Protein AF-A0A971T1B1-F1 (afdb_monomer)

Radius of gyration: 21.31 Å; Cα contacts (8 Å, |Δi|>4): 1098; chains: 1; bounding box: 59×50×54 Å

Mean predicted aligned error: 6.49 Å

pLDDT: mean 86.8, std 12.63, range [34.5, 98.88]

Solvent-accessible surface area (backbone atoms only — not comparable to full-atom values): 22650 Å² total; per-residue (Å²): 140,85,73,100,67,88,78,89,78,64,58,69,60,45,48,43,68,59,37,77,86,63,80,89,38,54,60,66,44,68,51,39,64,68,59,78,29,67,37,77,87,39,31,36,37,36,58,41,33,40,48,53,84,95,40,81,87,54,78,34,34,16,31,35,42,34,21,79,60,64,76,68,60,88,70,86,61,63,44,67,39,84,74,43,70,19,38,55,39,67,34,63,68,44,61,31,32,76,30,90,52,59,60,51,30,45,36,33,30,70,56,84,76,77,50,87,71,84,34,23,34,33,29,42,41,38,46,40,77,57,84,96,41,75,45,79,74,44,78,44,82,77,43,70,38,24,29,62,68,73,42,36,8,66,27,25,40,30,44,34,54,82,62,31,38,38,39,45,46,24,37,50,85,86,71,52,79,10,9,44,28,32,28,30,36,36,33,67,86,79,71,44,72,51,76,76,31,82,73,47,60,17,38,40,70,52,89,81,21,47,55,43,57,56,18,38,39,23,36,34,30,28,78,80,35,32,36,40,33,42,43,12,7,30,59,19,51,33,33,35,35,40,32,73,42,54,81,43,55,89,43,62,50,73,81,40,73,46,57,63,79,38,54,83,73,38,44,51,53,18,25,30,31,46,10,45,41,23,39,77,73,44,23,38,39,35,40,30,38,35,41,18,63,89,17,88,54,63,58,39,23,38,28,37,35,35,37,38,27,48,62,99,52,69,79,40,79,72,44,81,75,46,76,62,90,63,56,46,57,48,48,58,28,29,37,64,46,57,51,97,88,44,33,38,34,41,39,33,28,47,26,69,37,40,36,37,69,68,54,49,51,52,48,41,70,77,40,72,88,59,71,64,45,73,39,83,91,46,62,47,74,80,48,91,94,46,53,22,28,38,42,47,67,58,63,65,41,77,78,46,47,35,33,17,83,68,80,65,80,53,77,42,79,65,53,76,64,63,56,54,64,69,76,107

Foldseek 3Di:
DPDPDDDDDDVVVQCCVQPPPQDPDWPCDLQAAVDFAAAPQLKTKDWTFGDDPVCNPDFIWIKMWIFSPNSPDPDDGIHMDTPGTAYKHWFHDFQAQRDNAGTKMKGWGADPPQDVVRAIWIKIFGWHDDDSDIDRPDIGTPDGFFQAGGFLAPAAQWGHDYQKIKGKTWGAPVDDQAIWIWIWMAGNVVRDIDDIDTPDGAAEPDPSRHYDRQQTKHWEAFNQQKIKIWTFYAQAWIWIWIAPDGPDRPGIDDIDTPPPVCVVVFFPRTWTGWAWHQFNQRKIKIKTWHALDPTPPLHQWIFIWIWIDGVPGDIDRQDGDGTDPDGHDKDWSWHWDADPLRKIKIKIFIFDFQDDPVRVVVQCVVPVPFDWDFPPVDWDQPDPVGITTGTPRTDTDDIWMWIDNPNPNDIDTDDPVNVVVRVD

Structure (mmCIF, N/CA/C/O backbone):
data_AF-A0A971T1B1-F1
#
_entry.id   AF-A0A971T1B1-F1
#
loop_
_atom_site.group_PDB
_atom_site.id
_atom_site.type_symbol
_atom_site.label_atom_id
_atom_site.label_alt_id
_atom_site.label_comp_id
_atom_site.label_asym_id
_atom_site.label_entity_id
_atom_site.label_seq_id
_atom_site.pdbx_PDB_ins_code
_atom_site.Cartn_x
_atom_site.Cartn_y
_atom_site.Cartn_z
_atom_site.occupancy
_atom_site.B_iso_or_equiv
_atom_site.auth_seq_id
_atom_site.auth_comp_id
_atom_site.auth_asym_id
_atom_site.auth_atom_id
_atom_site.pdbx_PDB_model_num
ATOM 1 N N . MET A 1 1 ? -29.851 15.697 -3.139 1.00 36.66 1 MET A N 1
ATOM 2 C CA . MET A 1 1 ? -29.240 15.651 -4.481 1.00 36.66 1 MET A CA 1
ATOM 3 C C . MET A 1 1 ? -29.940 16.671 -5.360 1.00 36.66 1 MET A C 1
ATOM 5 O O . MET A 1 1 ? -31.027 16.410 -5.850 1.00 36.66 1 MET A O 1
ATOM 9 N N . THR A 1 2 ? -29.368 17.862 -5.483 1.00 34.50 2 THR A N 1
ATOM 10 C CA . THR A 1 2 ? -29.829 18.906 -6.408 1.00 34.50 2 THR A CA 1
ATOM 11 C C . THR A 1 2 ? -28.610 19.327 -7.218 1.00 34.50 2 THR A C 1
ATOM 13 O O . THR A 1 2 ? -27.754 20.029 -6.693 1.00 34.50 2 THR A O 1
ATOM 16 N N . GLY A 1 3 ? -28.523 18.838 -8.460 1.00 44.41 3 GLY A N 1
ATOM 17 C CA . GLY A 1 3 ? -27.457 19.146 -9.418 1.00 44.41 3 GLY A CA 1
ATOM 18 C C . GLY A 1 3 ? -26.366 18.074 -9.502 1.00 44.41 3 GLY A C 1
ATOM 19 O O . GLY A 1 3 ? -25.642 17.841 -8.541 1.00 44.41 3 GLY A O 1
ATOM 20 N N . ASN A 1 4 ? -26.212 17.461 -10.680 1.00 55.28 4 ASN A N 1
ATOM 21 C CA . ASN A 1 4 ? -25.065 16.623 -11.061 1.00 55.28 4 ASN A CA 1
ATOM 22 C C . ASN A 1 4 ? -23.790 17.476 -11.253 1.00 55.28 4 ASN A C 1
ATOM 24 O O . ASN A 1 4 ? -23.137 17.408 -12.293 1.00 55.28 4 ASN A O 1
ATOM 28 N N . SER A 1 5 ? -23.460 18.345 -10.298 1.00 63.91 5 SER A N 1
ATOM 29 C CA . SER A 1 5 ? -22.257 19.175 -10.350 1.00 63.91 5 SER A CA 1
ATOM 30 C C . SER A 1 5 ? -21.159 18.548 -9.500 1.00 63.91 5 SER A C 1
ATOM 32 O O . SER A 1 5 ? -21.285 18.459 -8.277 1.00 63.91 5 SER A O 1
ATOM 34 N N . TRP A 1 6 ? -20.067 18.140 -10.146 1.00 66.88 6 TRP A N 1
ATOM 35 C CA . TRP A 1 6 ? -18.827 17.790 -9.459 1.00 66.88 6 TRP A CA 1
ATOM 36 C C . TRP A 1 6 ? -18.337 18.985 -8.638 1.00 66.88 6 TRP A C 1
ATOM 38 O O . TRP A 1 6 ? -18.303 20.110 -9.135 1.00 66.88 6 TRP A O 1
ATOM 48 N N . THR A 1 7 ? -17.956 18.741 -7.385 1.00 69.38 7 THR A N 1
ATOM 49 C CA . THR A 1 7 ? -17.341 19.754 -6.520 1.00 69.38 7 THR A CA 1
ATOM 50 C C . THR A 1 7 ? -15.861 19.440 -6.373 1.00 69.38 7 THR A C 1
ATOM 52 O O . THR A 1 7 ? -15.494 18.353 -5.927 1.00 69.38 7 THR A O 1
ATOM 55 N N . GLU A 1 8 ? -15.004 20.389 -6.743 1.00 74.44 8 GLU A N 1
ATOM 56 C CA . GLU A 1 8 ? -13.567 20.278 -6.511 1.00 74.44 8 GLU A CA 1
ATOM 57 C C . GLU A 1 8 ? -13.253 20.582 -5.040 1.00 74.44 8 GLU A C 1
ATOM 59 O O . GLU A 1 8 ? -13.574 21.654 -4.524 1.00 74.44 8 GLU A O 1
ATOM 64 N N . ASN A 1 9 ? -12.586 19.647 -4.364 1.00 72.25 9 ASN A N 1
ATOM 65 C CA . ASN A 1 9 ? -12.076 19.841 -3.012 1.00 72.25 9 ASN A CA 1
ATOM 66 C C . ASN A 1 9 ? -10.563 20.097 -3.052 1.00 72.25 9 ASN A C 1
ATOM 68 O O . ASN A 1 9 ? -9.773 19.190 -3.302 1.00 72.25 9 ASN A O 1
ATOM 72 N N . ASN A 1 10 ? -10.140 21.329 -2.755 1.00 75.44 10 ASN A N 1
ATOM 73 C CA . ASN A 1 10 ? -8.722 21.694 -2.733 1.00 75.44 10 ASN A CA 1
ATOM 74 C C . ASN A 1 10 ? -8.093 21.419 -1.352 1.00 75.44 10 ASN A C 1
ATOM 76 O O . ASN A 1 10 ? -8.105 22.264 -0.449 1.00 75.44 10 ASN A O 1
ATOM 80 N N . TRP A 1 11 ? -7.506 20.232 -1.185 1.00 73.94 11 TRP A N 1
ATOM 81 C CA . TRP A 1 11 ? -6.901 19.814 0.089 1.00 73.94 11 TRP A CA 1
ATOM 82 C C . TRP A 1 11 ? -5.629 20.578 0.442 1.00 73.94 11 TRP A C 1
ATOM 84 O O . TRP A 1 11 ? -5.321 20.746 1.618 1.00 73.94 11 TRP A O 1
ATOM 94 N N . TYR A 1 12 ? -4.925 21.119 -0.555 1.00 75.00 12 TYR A N 1
ATOM 95 C CA . TYR A 1 12 ? -3.787 22.009 -0.330 1.00 75.00 12 TYR A CA 1
ATOM 96 C C . TYR A 1 12 ? -4.217 23.238 0.491 1.00 75.00 12 TYR A C 1
ATOM 98 O O . TYR A 1 12 ? -3.595 23.618 1.485 1.00 75.00 12 TYR A O 1
ATOM 106 N N . THR A 1 13 ? -5.348 23.837 0.126 1.00 76.12 13 THR A N 1
ATOM 107 C CA . THR A 1 13 ? -5.924 24.966 0.859 1.00 76.12 13 THR A CA 1
ATOM 108 C C . THR A 1 13 ? -6.362 24.560 2.264 1.00 76.12 13 THR A C 1
ATOM 110 O O . THR A 1 13 ? -6.093 25.298 3.213 1.00 76.12 13 THR A O 1
ATOM 113 N N . ALA A 1 14 ? -6.983 23.388 2.416 1.00 78.19 14 ALA A N 1
ATOM 114 C CA . ALA A 1 14 ? -7.359 22.855 3.725 1.00 78.19 14 ALA A CA 1
ATOM 115 C C . ALA A 1 14 ? -6.132 22.667 4.636 1.00 78.19 14 ALA A C 1
ATOM 117 O O . ALA A 1 14 ? -6.089 23.219 5.735 1.00 78.19 14 ALA A O 1
ATOM 118 N N . ALA A 1 15 ? -5.089 21.995 4.144 1.00 78.56 15 ALA A N 1
ATOM 119 C CA . ALA A 1 15 ? -3.844 21.767 4.869 1.00 78.56 15 ALA A CA 1
ATOM 120 C C . ALA A 1 15 ? -3.185 23.077 5.328 1.00 78.56 15 ALA A C 1
ATOM 122 O O . ALA A 1 15 ? -2.793 23.187 6.487 1.00 78.56 15 ALA A O 1
ATOM 123 N N . ARG A 1 16 ? -3.113 24.106 4.467 1.00 77.94 16 ARG A N 1
ATOM 124 C CA . ARG A 1 16 ? -2.524 25.415 4.833 1.00 77.94 16 ARG A CA 1
ATOM 125 C C . ARG A 1 16 ? -3.283 26.135 5.935 1.00 77.94 16 ARG A C 1
ATOM 127 O O . ARG A 1 16 ? -2.665 26.864 6.707 1.00 77.94 16 ARG A O 1
ATOM 134 N N . ARG A 1 17 ? -4.608 25.987 5.969 1.00 76.75 17 ARG A N 1
ATOM 135 C CA . ARG A 1 17 ? -5.456 26.612 6.992 1.00 76.75 17 ARG A CA 1
ATOM 136 C C . ARG A 1 17 ? -5.315 25.897 8.327 1.00 76.75 17 ARG A C 1
ATOM 138 O O . ARG A 1 17 ? -5.174 26.550 9.353 1.00 76.75 17 ARG A O 1
ATOM 145 N N . VAL A 1 18 ? -5.333 24.569 8.294 1.00 79.69 18 VAL A N 1
ATOM 146 C CA . VAL A 1 18 ? -5.266 23.724 9.490 1.00 79.69 18 VAL A CA 1
ATOM 147 C C . VAL A 1 18 ? -3.860 23.726 10.100 1.00 79.69 18 VAL A C 1
ATOM 149 O O . VAL A 1 18 ? -3.706 23.723 11.319 1.00 79.69 18 VAL A O 1
ATOM 152 N N . PHE A 1 19 ? -2.819 23.768 9.269 1.00 77.06 19 PHE A N 1
ATOM 153 C CA . PHE A 1 19 ? -1.426 23.693 9.693 1.00 77.06 19 PHE A CA 1
ATOM 154 C C . PHE A 1 19 ? -0.684 24.992 9.352 1.00 77.06 19 PHE A C 1
ATOM 156 O O . PHE A 1 19 ? -0.038 25.124 8.310 1.00 77.06 19 PHE A O 1
ATOM 163 N N . ALA A 1 20 ? -0.781 25.973 10.256 1.00 68.94 20 ALA A N 1
ATOM 164 C CA . ALA A 1 20 ? -0.112 27.265 10.119 1.00 68.94 20 ALA A CA 1
ATOM 165 C C . ALA A 1 20 ? 1.403 27.094 9.890 1.00 68.94 20 ALA A C 1
ATOM 167 O O . ALA A 1 20 ? 2.082 26.381 10.624 1.00 68.94 20 ALA A O 1
ATOM 168 N N . GLY A 1 21 ? 1.938 27.752 8.857 1.00 60.56 21 GLY A N 1
ATOM 169 C CA . GLY A 1 21 ? 3.356 27.652 8.485 1.00 60.56 21 GLY A CA 1
ATOM 170 C C . GLY A 1 21 ? 3.698 26.515 7.517 1.00 60.56 21 GLY A C 1
ATOM 171 O O . GLY A 1 21 ? 4.857 26.399 7.122 1.00 60.56 21 GLY A O 1
ATOM 172 N N . TRP A 1 22 ? 2.714 25.728 7.075 1.00 65.88 22 TRP A N 1
ATOM 173 C CA . TRP A 1 22 ? 2.903 24.711 6.044 1.00 65.88 22 TRP A CA 1
ATOM 174 C C . TRP A 1 22 ? 3.270 25.338 4.677 1.00 65.88 22 TRP A C 1
ATOM 176 O O . TRP A 1 22 ? 2.597 26.260 4.203 1.00 65.88 22 TRP A O 1
ATOM 186 N N . ARG A 1 23 ? 4.374 24.883 4.054 1.00 58.09 23 ARG A N 1
ATOM 187 C CA . ARG A 1 23 ? 4.959 25.485 2.834 1.00 58.09 23 ARG A CA 1
ATOM 188 C C . ARG A 1 23 ? 5.355 24.460 1.756 1.00 58.09 23 ARG A C 1
ATOM 190 O O . ARG A 1 23 ? 6.517 24.389 1.379 1.00 58.09 23 ARG A O 1
ATOM 197 N N . TYR A 1 24 ? 4.371 23.776 1.171 1.00 53.97 24 TYR A N 1
ATOM 198 C CA . TYR A 1 24 ? 4.487 23.062 -0.121 1.00 53.97 24 TYR A CA 1
ATOM 199 C C . TYR A 1 24 ? 5.209 21.706 -0.145 1.00 53.97 24 TYR A C 1
ATOM 201 O O . TYR A 1 24 ? 5.351 21.134 -1.221 1.00 53.97 24 TYR A O 1
ATOM 209 N N . ALA A 1 25 ? 5.614 21.146 0.992 1.00 51.84 25 ALA A N 1
ATOM 210 C CA . ALA A 1 25 ? 6.315 19.864 1.017 1.00 51.84 25 ALA A CA 1
ATOM 211 C C . ALA A 1 25 ? 5.538 18.811 1.791 1.00 51.84 25 ALA A C 1
ATOM 213 O O . ALA A 1 25 ? 5.986 18.327 2.830 1.00 51.84 25 ALA A O 1
ATOM 214 N N . VAL A 1 26 ? 4.355 18.460 1.280 1.00 50.97 26 VAL A N 1
ATOM 215 C CA . VAL A 1 26 ? 3.919 17.087 1.517 1.00 50.97 26 VAL A CA 1
ATOM 216 C C . VAL A 1 26 ? 4.711 16.225 0.551 1.00 50.97 26 VAL A C 1
ATOM 218 O O . VAL A 1 26 ? 4.788 16.531 -0.639 1.00 50.97 26 VAL A O 1
ATOM 221 N N . GLN A 1 27 ? 5.238 15.108 1.029 1.00 50.97 27 GLN A N 1
ATOM 222 C CA . GLN A 1 27 ? 5.140 13.948 0.163 1.00 50.97 27 GLN A CA 1
ATOM 223 C C . GLN A 1 27 ? 3.677 13.494 0.274 1.00 50.97 27 GLN A C 1
ATOM 225 O O . GLN A 1 27 ? 3.313 12.781 1.196 1.00 50.97 27 GLN A O 1
ATOM 230 N N . THR A 1 28 ? 2.820 14.102 -0.545 1.00 48.44 28 THR A N 1
ATOM 231 C CA . THR A 1 28 ? 1.586 13.513 -1.069 1.00 48.44 28 THR A CA 1
ATOM 232 C C . THR A 1 28 ? 1.925 13.309 -2.522 1.00 48.44 28 THR A C 1
ATOM 234 O O . THR A 1 28 ? 2.282 14.266 -3.216 1.00 48.44 28 THR A O 1
ATOM 237 N N . GLY A 1 29 ? 1.961 12.065 -2.938 1.00 47.78 29 GLY A N 1
ATOM 238 C CA . GLY A 1 29 ? 2.524 11.689 -4.209 1.00 47.78 29 GLY A CA 1
ATOM 239 C C . GLY A 1 29 ? 3.146 10.304 -4.100 1.00 47.78 29 GLY A C 1
ATOM 240 O O . GLY A 1 29 ? 3.103 9.701 -3.027 1.00 47.78 29 GLY A O 1
ATOM 241 N N . PRO A 1 30 ? 3.792 9.846 -5.175 1.00 47.88 30 PRO A N 1
ATOM 242 C CA . PRO A 1 30 ? 4.117 8.449 -5.500 1.00 47.88 30 PRO A CA 1
ATOM 243 C C . PRO A 1 30 ? 4.623 7.557 -4.355 1.00 47.88 30 PRO A C 1
ATOM 245 O O . PRO A 1 30 ? 4.510 6.336 -4.385 1.00 47.88 30 PRO A O 1
ATOM 248 N N . PHE A 1 31 ? 5.285 8.164 -3.377 1.00 55.25 31 PHE A N 1
ATOM 249 C CA . PHE A 1 31 ? 5.932 7.483 -2.272 1.00 55.25 31 PHE A CA 1
ATOM 250 C C . PHE A 1 31 ? 4.991 7.285 -1.071 1.00 55.25 31 PHE A C 1
ATOM 252 O O . PHE A 1 31 ? 5.124 6.308 -0.346 1.00 55.25 31 PHE A O 1
ATOM 259 N N . THR A 1 32 ? 4.021 8.162 -0.845 1.00 59.53 32 THR A N 1
ATOM 260 C CA . THR A 1 32 ? 3.193 8.190 0.373 1.00 59.53 32 THR A CA 1
ATOM 261 C C . THR A 1 32 ? 1.802 7.632 0.144 1.00 59.53 32 THR A C 1
ATOM 263 O O . THR A 1 32 ? 1.334 7.620 -0.984 1.00 59.53 32 THR A O 1
ATOM 266 N N . ASP A 1 33 ? 1.113 7.208 1.204 1.00 68.38 33 ASP A N 1
ATOM 267 C CA . ASP A 1 33 ? -0.293 6.809 1.092 1.00 68.38 33 ASP A CA 1
ATOM 268 C C . ASP A 1 33 ? -1.154 8.047 0.773 1.00 68.38 33 ASP A C 1
ATOM 270 O O . ASP A 1 33 ? -1.397 8.885 1.638 1.00 68.38 33 ASP A O 1
ATOM 274 N N . GLU A 1 34 ? -1.536 8.200 -0.497 1.00 72.56 34 GLU A N 1
ATOM 275 C CA . GLU A 1 34 ? -2.280 9.351 -1.043 1.00 72.56 34 GLU A CA 1
ATOM 276 C C . GLU A 1 34 ? -3.798 9.230 -0.879 1.00 72.56 34 GLU A C 1
ATOM 278 O O . GLU A 1 34 ? -4.556 10.106 -1.302 1.00 72.56 34 GLU A O 1
ATOM 283 N N . ARG A 1 35 ? -4.269 8.115 -0.323 1.00 83.00 35 ARG A N 1
ATOM 284 C CA . ARG A 1 35 ? -5.692 7.802 -0.308 1.00 83.00 35 ARG A CA 1
ATOM 285 C C . ARG A 1 35 ? -6.454 8.756 0.605 1.00 83.00 35 ARG A C 1
ATOM 287 O O . ARG A 1 35 ? -5.981 9.163 1.670 1.00 83.00 35 ARG A O 1
ATOM 294 N N . VAL A 1 36 ? -7.679 9.054 0.1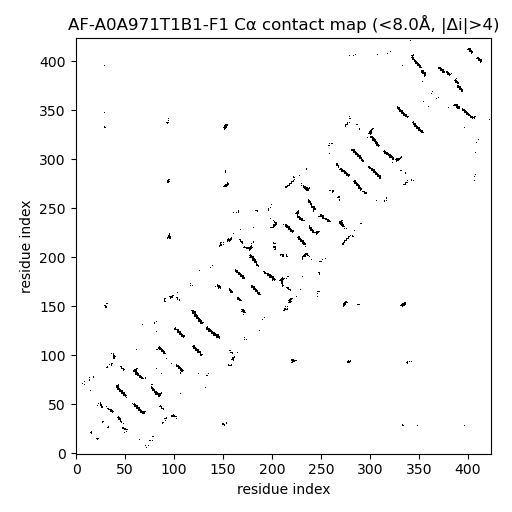84 1.00 87.06 36 VAL A N 1
ATOM 295 C CA . VAL A 1 36 ? -8.730 9.484 1.101 1.00 87.06 36 VAL A CA 1
ATOM 296 C C . VAL A 1 36 ? -9.549 8.267 1.455 1.00 87.06 36 VAL A C 1
ATOM 298 O O . VAL A 1 36 ? -10.087 7.592 0.579 1.00 87.06 36 VAL A O 1
ATOM 301 N N . VAL A 1 37 ? -9.608 7.996 2.747 1.00 90.00 37 VAL A N 1
ATOM 302 C CA . VAL A 1 37 ? -10.295 6.840 3.311 1.00 90.00 37 VAL A CA 1
ATOM 303 C C . VAL A 1 37 ? -11.548 7.329 4.013 1.00 90.00 37 VAL A C 1
ATOM 305 O O . VAL A 1 37 ? -11.542 8.416 4.593 1.00 90.00 37 VAL A O 1
ATOM 308 N N . PHE A 1 38 ? -12.612 6.536 3.944 1.00 88.69 38 PHE A N 1
ATOM 309 C CA . PHE A 1 38 ? -13.885 6.850 4.573 1.00 88.69 38 PHE A CA 1
ATOM 310 C C . PHE A 1 38 ? -14.244 5.776 5.590 1.00 88.69 38 PHE A C 1
ATOM 312 O O . PHE A 1 38 ? -14.063 4.590 5.323 1.00 88.69 38 PHE A O 1
ATOM 319 N N . ASP A 1 39 ? -14.782 6.184 6.733 1.00 90.19 39 ASP A N 1
ATOM 320 C CA . ASP A 1 39 ? -15.417 5.244 7.658 1.00 90.19 39 ASP A CA 1
ATOM 321 C C . ASP A 1 39 ? -16.929 5.116 7.404 1.00 90.19 39 ASP A C 1
ATOM 323 O O . ASP A 1 39 ? -17.481 5.746 6.492 1.00 90.19 39 ASP A O 1
ATOM 327 N N . SER A 1 40 ? -17.604 4.270 8.190 1.00 87.75 40 SER A N 1
ATOM 328 C CA . SER A 1 40 ? -19.037 3.992 8.029 1.00 87.75 40 SER A CA 1
ATOM 329 C C . SER A 1 40 ? -19.947 5.188 8.340 1.00 87.75 40 SER A C 1
ATOM 331 O O . SER A 1 40 ? -21.037 5.271 7.774 1.00 87.75 40 SER A O 1
ATOM 333 N N . ASP A 1 41 ? -19.485 6.167 9.126 1.00 87.94 41 ASP A N 1
ATOM 334 C CA . ASP A 1 41 ? -20.210 7.422 9.379 1.00 87.94 41 ASP A CA 1
ATOM 335 C C . ASP A 1 41 ? -19.975 8.475 8.278 1.00 87.94 41 ASP A C 1
ATOM 337 O O . ASP A 1 41 ? -20.504 9.589 8.350 1.00 87.94 41 ASP A O 1
ATOM 341 N N . GLY A 1 42 ? -19.149 8.159 7.275 1.00 86.38 42 GLY A N 1
ATOM 342 C CA . GLY A 1 42 ? -18.816 9.059 6.175 1.00 86.38 42 GLY A CA 1
ATOM 343 C C . GLY A 1 42 ? -17.784 10.129 6.523 1.00 86.38 42 GLY A C 1
ATOM 344 O O . GLY A 1 42 ? -17.670 11.119 5.793 1.00 86.38 42 GLY A O 1
ATOM 345 N N . TRP A 1 43 ? -17.019 9.954 7.607 1.00 90.31 43 TRP A N 1
ATOM 346 C CA . TRP A 1 43 ? -15.865 10.813 7.861 1.00 90.31 43 TRP A CA 1
ATOM 347 C C . TRP A 1 43 ? -14.764 10.482 6.864 1.00 90.31 43 TRP A C 1
ATOM 349 O O . TRP A 1 43 ? -14.471 9.314 6.624 1.00 90.31 43 TRP A O 1
ATOM 359 N N . ALA A 1 44 ? -14.141 11.512 6.303 1.00 90.62 44 ALA A N 1
ATOM 360 C CA . ALA A 1 44 ? -13.010 11.372 5.399 1.00 90.62 44 ALA A CA 1
ATOM 361 C C . ALA A 1 44 ? -11.692 11.592 6.142 1.00 90.62 44 ALA A C 1
ATOM 363 O O . ALA A 1 44 ? -11.609 12.480 6.992 1.00 90.62 44 ALA A O 1
ATOM 364 N N . TYR A 1 45 ? -10.657 10.841 5.772 1.00 91.38 45 TYR A N 1
ATOM 365 C CA . TYR A 1 45 ? -9.333 10.870 6.392 1.00 91.38 45 TYR A CA 1
ATOM 366 C C . TYR A 1 45 ? -8.229 10.856 5.338 1.00 91.38 45 TYR A C 1
ATOM 368 O O . TYR A 1 45 ? -8.321 10.123 4.356 1.00 91.38 45 TYR A O 1
ATOM 376 N N . THR A 1 46 ? -7.153 11.610 5.561 1.00 89.50 46 THR A N 1
ATOM 377 C CA . THR A 1 46 ? -5.914 11.476 4.783 1.00 89.50 46 THR A CA 1
ATOM 378 C C . THR A 1 46 ? -4.688 11.896 5.592 1.00 89.50 46 THR A C 1
ATOM 380 O O . THR A 1 46 ? -4.785 12.699 6.527 1.00 89.50 46 THR A O 1
ATOM 383 N N . ILE A 1 47 ? -3.526 11.338 5.252 1.00 88.44 47 ILE A N 1
ATOM 384 C CA . ILE A 1 47 ? -2.264 11.589 5.952 1.00 88.44 47 ILE A CA 1
ATOM 385 C C . ILE A 1 47 ? -1.491 12.721 5.283 1.00 88.44 47 ILE A C 1
ATOM 387 O O . ILE A 1 47 ? -1.391 12.818 4.064 1.00 88.44 47 ILE A O 1
ATOM 391 N N . ILE A 1 48 ? -0.876 13.557 6.115 1.00 84.50 48 ILE A N 1
ATOM 392 C CA . ILE A 1 48 ? 0.084 14.574 5.709 1.00 84.50 48 ILE A CA 1
ATOM 393 C C . ILE A 1 48 ? 1.409 14.290 6.406 1.00 84.50 48 ILE A C 1
ATOM 395 O O . ILE A 1 48 ? 1.556 14.501 7.609 1.00 84.50 48 ILE A O 1
ATOM 399 N N . ASN A 1 49 ? 2.391 13.857 5.620 1.00 83.69 49 ASN A N 1
ATOM 400 C CA . ASN A 1 49 ? 3.773 13.708 6.060 1.00 83.69 49 ASN A CA 1
ATOM 401 C C . ASN A 1 49 ? 4.543 14.978 5.710 1.00 83.69 49 ASN A C 1
ATOM 403 O O . ASN A 1 49 ? 4.921 15.193 4.555 1.00 83.69 49 ASN A O 1
ATOM 407 N N . ASN A 1 50 ? 4.714 15.846 6.704 1.00 77.94 50 ASN A N 1
ATOM 408 C CA . ASN A 1 50 ? 5.255 17.181 6.513 1.00 77.94 50 ASN A CA 1
ATOM 409 C C . ASN A 1 50 ? 6.783 17.193 6.638 1.00 77.94 50 ASN A C 1
ATOM 411 O O . ASN A 1 50 ? 7.338 16.704 7.625 1.00 77.94 50 ASN A O 1
ATOM 415 N N . TYR A 1 51 ? 7.443 17.818 5.662 1.00 74.12 51 TYR A N 1
ATOM 416 C CA . TYR A 1 51 ? 8.879 18.074 5.672 1.00 74.12 51 TYR A CA 1
ATOM 417 C C . TYR A 1 51 ? 9.173 19.576 5.591 1.00 74.12 51 TYR A C 1
ATOM 419 O O . TYR A 1 51 ? 8.680 20.282 4.712 1.00 74.12 51 TYR A O 1
ATOM 427 N N . TYR A 1 52 ? 10.027 20.086 6.477 1.00 67.31 52 TYR A N 1
ATOM 428 C CA . TYR A 1 52 ? 10.412 21.496 6.477 1.00 67.31 52 TYR A CA 1
ATOM 429 C C . TYR A 1 52 ? 11.669 21.719 5.621 1.00 67.31 52 TYR A C 1
ATOM 431 O O . TYR A 1 52 ? 12.787 21.657 6.122 1.00 67.31 52 TYR A O 1
ATOM 439 N N . HIS A 1 53 ? 11.511 22.041 4.329 1.00 60.53 53 HIS A N 1
ATOM 440 C CA . HIS A 1 53 ? 12.654 22.285 3.421 1.00 60.53 53 HIS A CA 1
ATOM 441 C C . HIS A 1 53 ? 13.645 23.349 3.914 1.00 60.53 53 HIS A C 1
ATOM 443 O O . HIS A 1 53 ? 14.837 23.258 3.640 1.00 60.53 53 HIS A O 1
ATOM 449 N N . ASN A 1 54 ? 13.165 24.367 4.628 1.00 62.06 54 ASN A N 1
ATOM 450 C CA . ASN A 1 54 ? 13.993 25.436 5.191 1.00 62.06 54 ASN A CA 1
ATOM 451 C C . ASN A 1 54 ? 14.628 25.068 6.543 1.00 62.06 54 ASN A C 1
ATOM 453 O O . ASN A 1 54 ? 15.334 25.889 7.127 1.00 62.06 54 ASN A O 1
ATOM 457 N N . ARG A 1 55 ? 14.361 23.862 7.053 1.00 66.75 55 ARG A N 1
ATOM 458 C CA . ARG A 1 55 ? 14.926 23.309 8.285 1.00 66.75 55 ARG A CA 1
ATOM 459 C C . ARG A 1 55 ? 15.284 21.836 8.054 1.00 66.75 55 ARG A C 1
ATOM 461 O O . ARG A 1 55 ? 14.636 20.952 8.607 1.00 66.75 55 ARG A O 1
ATOM 468 N N . PRO A 1 56 ? 16.320 21.552 7.246 1.00 61.78 56 PRO A N 1
ATOM 469 C CA . PRO A 1 56 ? 16.656 20.186 6.839 1.00 61.78 56 PRO A CA 1
ATOM 470 C C . PRO A 1 56 ? 17.018 19.252 8.007 1.00 61.78 56 PRO A C 1
ATOM 472 O O . PRO A 1 56 ? 16.977 18.040 7.831 1.00 61.78 56 PRO A O 1
ATOM 475 N N . ASN A 1 57 ? 17.321 19.813 9.185 1.00 67.56 57 ASN A N 1
ATOM 476 C CA . ASN A 1 57 ? 17.645 19.084 10.415 1.00 67.56 57 ASN A CA 1
ATOM 477 C C . ASN A 1 57 ? 16.445 18.922 11.370 1.00 67.56 57 ASN A C 1
ATOM 479 O O . ASN A 1 57 ? 16.615 18.419 12.476 1.00 67.56 57 ASN A O 1
ATOM 483 N N . THR A 1 58 ? 15.250 19.393 11.001 1.00 69.12 58 THR A N 1
ATOM 484 C CA . THR A 1 58 ? 14.037 19.168 11.795 1.00 69.12 58 THR A CA 1
ATOM 485 C C . THR A 1 58 ? 13.439 17.808 11.428 1.00 69.12 58 THR A C 1
ATOM 487 O O . THR A 1 58 ? 13.338 17.508 10.233 1.00 69.12 58 THR A O 1
ATOM 490 N N . PRO A 1 59 ? 13.035 16.988 12.419 1.00 73.88 59 PRO A N 1
ATOM 491 C CA . PRO A 1 59 ? 12.316 15.750 12.158 1.00 73.88 59 PRO A CA 1
ATOM 492 C C . PRO A 1 59 ? 11.090 15.978 11.273 1.00 73.88 59 PRO A C 1
ATOM 494 O O . PRO A 1 59 ? 10.490 17.055 11.252 1.00 73.88 59 PRO A O 1
ATOM 497 N N . TRP A 1 60 ? 10.712 14.937 10.538 1.00 81.19 60 TRP A N 1
ATOM 498 C CA . TRP A 1 60 ? 9.422 14.922 9.858 1.00 81.19 60 TRP A CA 1
ATOM 499 C C . TRP A 1 60 ? 8.301 14.992 10.891 1.00 81.19 60 TRP A C 1
ATOM 501 O O . TRP A 1 60 ? 8.478 14.570 12.034 1.00 81.19 60 TRP A O 1
ATOM 511 N N . GLU A 1 61 ? 7.147 15.496 10.480 1.00 85.81 61 GLU A N 1
ATOM 512 C CA . GLU A 1 61 ? 5.953 15.507 11.318 1.00 85.81 61 GLU A CA 1
ATOM 513 C C . GLU A 1 61 ? 4.813 14.782 10.613 1.00 85.81 61 GLU A C 1
ATOM 515 O O . GLU A 1 61 ? 4.394 15.168 9.515 1.00 85.81 61 GLU A O 1
ATOM 520 N N . ALA A 1 62 ? 4.276 13.767 11.284 1.00 88.81 62 ALA A N 1
ATOM 521 C CA . ALA A 1 62 ? 3.091 13.058 10.857 1.00 88.81 62 ALA A CA 1
ATOM 522 C C . ALA A 1 62 ? 1.847 13.813 11.334 1.00 88.81 62 ALA A C 1
ATOM 524 O O . ALA A 1 62 ? 1.687 14.149 12.513 1.00 88.81 62 ALA A O 1
ATOM 525 N N . ARG A 1 63 ? 0.948 14.094 10.397 1.00 89.19 63 ARG A N 1
ATOM 526 C CA . ARG A 1 63 ? -0.317 14.785 10.634 1.00 89.19 63 ARG A CA 1
ATOM 527 C C . ARG A 1 63 ? -1.431 14.068 9.886 1.00 89.19 63 ARG A C 1
ATOM 529 O O . ARG A 1 63 ? -1.186 13.384 8.896 1.00 89.19 63 ARG A O 1
ATOM 536 N N . LEU A 1 64 ? -2.660 14.256 10.338 1.00 91.06 64 LEU A N 1
ATOM 537 C CA . LEU A 1 64 ? -3.855 13.725 9.696 1.00 91.06 64 LEU A CA 1
ATOM 538 C C . LEU A 1 64 ? -4.847 14.862 9.463 1.00 91.06 64 LEU A C 1
ATOM 540 O O . LEU A 1 64 ? -5.096 15.669 10.361 1.00 91.06 64 LEU A O 1
ATOM 544 N N . LEU A 1 65 ? -5.394 14.926 8.252 1.00 89.69 65 LEU A N 1
ATOM 545 C CA . LEU A 1 65 ? -6.557 15.744 7.930 1.00 89.69 65 LEU A CA 1
ATOM 546 C C . LEU A 1 65 ? -7.809 14.880 7.961 1.00 89.69 65 LEU A C 1
ATOM 548 O O . LEU A 1 65 ? -7.795 13.754 7.464 1.00 89.69 65 LEU A O 1
ATOM 552 N N . TYR A 1 66 ? -8.888 15.422 8.516 1.00 91.38 66 TYR A N 1
ATOM 553 C CA . TYR A 1 66 ? -10.184 14.756 8.504 1.00 91.38 66 TYR A CA 1
ATOM 554 C C . TYR A 1 66 ? -11.345 15.722 8.279 1.00 91.38 66 TYR A C 1
ATOM 556 O O . TYR A 1 66 ? -11.272 16.888 8.667 1.00 91.38 66 TYR A O 1
ATOM 564 N N . SER A 1 67 ? -12.420 15.226 7.671 1.00 89.62 67 SER A N 1
ATOM 565 C CA . SER A 1 67 ? -13.685 15.941 7.473 1.00 89.62 67 SER A CA 1
ATOM 566 C C . SER A 1 67 ? -14.821 15.090 8.050 1.00 89.62 67 SER A C 1
ATOM 568 O O . SER A 1 67 ? -14.995 13.952 7.618 1.00 89.62 67 SER A O 1
ATOM 570 N N . PRO A 1 68 ? -15.587 15.602 9.031 1.00 88.56 68 PRO A N 1
ATOM 571 C CA . PRO A 1 68 ? -16.696 14.874 9.650 1.00 88.56 68 PRO A CA 1
ATOM 572 C C . PRO A 1 68 ? -18.027 15.012 8.887 1.00 88.56 68 PRO A C 1
ATOM 574 O O . PRO A 1 68 ? -19.082 14.690 9.424 1.00 88.56 68 PRO A O 1
ATOM 577 N N . ASP A 1 69 ? -17.997 15.573 7.679 1.00 82.62 69 ASP A N 1
ATOM 578 C CA . ASP A 1 69 ? -19.165 16.071 6.953 1.00 82.62 69 ASP A CA 1
ATOM 579 C C . ASP A 1 69 ? -19.098 15.736 5.456 1.00 82.62 69 ASP A C 1
ATOM 581 O O . ASP A 1 69 ? -19.429 16.571 4.622 1.00 82.62 69 ASP A O 1
ATOM 585 N N . TYR A 1 70 ? -18.659 14.527 5.094 1.00 77.00 70 TYR A N 1
ATOM 586 C CA . TYR A 1 70 ? -18.688 14.025 3.711 1.00 77.00 70 TYR A CA 1
ATOM 587 C C . TYR A 1 70 ? -17.967 14.909 2.678 1.00 77.00 70 TYR A C 1
ATOM 589 O O . TYR A 1 70 ? -18.321 14.893 1.498 1.00 77.00 70 TYR A O 1
ATOM 597 N N . CYS A 1 71 ? -16.982 15.711 3.089 1.00 76.50 71 CYS A N 1
ATOM 598 C CA . CYS A 1 71 ? -16.270 16.634 2.201 1.00 76.50 71 CYS A CA 1
ATOM 599 C C . CYS A 1 71 ? -17.187 17.608 1.417 1.00 76.50 71 CYS A C 1
ATOM 601 O O . CYS A 1 71 ? -16.762 18.117 0.377 1.00 76.50 71 CYS A O 1
ATOM 603 N N . VAL A 1 72 ? -18.439 17.846 1.848 1.00 64.94 72 VAL A N 1
ATOM 604 C CA . VAL A 1 72 ? -19.419 18.646 1.075 1.00 64.94 72 VAL A CA 1
ATOM 605 C C . VAL A 1 72 ? -19.363 20.142 1.355 1.00 64.94 72 VAL A C 1
ATOM 607 O O . VAL A 1 72 ? -19.907 20.914 0.566 1.00 64.94 72 VAL A O 1
ATOM 610 N N . SER A 1 73 ? -18.707 20.601 2.423 1.00 54.66 73 SER A N 1
ATOM 611 C CA . SER A 1 73 ? -18.563 22.043 2.607 1.00 54.66 73 SER A CA 1
ATOM 612 C C . SER A 1 73 ? -17.435 22.582 1.725 1.00 54.66 73 SER A C 1
ATOM 614 O O . SER A 1 73 ? -16.280 22.157 1.804 1.00 54.66 73 SER A O 1
ATOM 616 N N . SER A 1 74 ? -17.756 23.574 0.898 1.00 52.88 74 SER A N 1
ATOM 617 C CA . SER A 1 74 ? -16.792 24.429 0.209 1.00 52.88 74 SER A CA 1
ATOM 618 C C . SER A 1 74 ? -16.029 25.283 1.231 1.00 52.88 74 SER A C 1
ATOM 620 O O . SER A 1 74 ? -16.172 26.499 1.255 1.00 52.88 74 SER A O 1
ATOM 622 N N . THR A 1 75 ? -15.224 24.660 2.098 1.00 54.84 75 THR A N 1
ATOM 623 C CA . THR A 1 75 ? -14.605 25.236 3.306 1.00 54.84 75 THR A CA 1
ATOM 624 C C . THR A 1 75 ? -15.604 25.874 4.295 1.00 54.84 75 THR A C 1
ATOM 626 O O . THR A 1 75 ? -16.313 26.804 3.922 1.00 54.84 75 THR A O 1
ATOM 629 N N . PRO A 1 76 ? -15.612 25.480 5.590 1.00 55.34 76 PRO A N 1
ATOM 630 C CA . PRO A 1 76 ? -14.406 25.235 6.388 1.00 55.34 76 PRO A CA 1
ATOM 631 C C . PRO A 1 76 ? -14.498 24.027 7.357 1.00 55.34 76 PRO A C 1
ATOM 633 O O . PRO A 1 76 ? -14.404 24.214 8.568 1.00 55.34 76 PRO A O 1
ATOM 636 N N . THR A 1 77 ? -14.649 22.790 6.875 1.00 72.38 77 THR A N 1
ATOM 637 C CA . THR A 1 77 ? -14.845 21.631 7.783 1.00 72.38 77 THR A CA 1
ATOM 638 C C . THR A 1 77 ? -13.686 20.645 7.902 1.00 72.38 77 THR A C 1
ATOM 640 O O . THR A 1 77 ? -13.707 19.812 8.809 1.00 72.38 77 THR A O 1
ATOM 643 N N . TRP A 1 78 ? -12.635 20.766 7.085 1.00 83.12 78 TRP A N 1
ATOM 644 C CA . TRP A 1 78 ? -11.407 19.995 7.297 1.00 83.12 78 TRP A CA 1
ATOM 645 C C . TRP A 1 78 ? -10.709 20.427 8.589 1.00 83.12 78 TRP A C 1
ATOM 647 O O . TRP A 1 78 ? -10.395 21.602 8.787 1.00 83.12 78 TRP A O 1
ATOM 657 N N . LYS A 1 79 ? -10.447 19.453 9.456 1.00 88.75 79 LYS A N 1
ATOM 658 C CA . LYS A 1 79 ? -9.754 19.589 10.738 1.00 88.75 79 LYS A CA 1
ATOM 659 C C . LYS A 1 79 ? -8.433 18.826 10.693 1.00 88.75 79 LYS A C 1
ATOM 661 O O . LYS A 1 79 ? -8.203 18.012 9.801 1.00 88.75 79 LYS A O 1
ATOM 666 N N . GLY A 1 80 ? -7.559 19.104 11.657 1.00 89.31 80 GLY A N 1
ATOM 667 C CA . GLY A 1 80 ? -6.239 18.485 11.753 1.00 89.31 80 GLY A CA 1
ATOM 668 C C . GLY A 1 80 ? -6.017 17.778 13.072 1.00 89.31 80 GLY A C 1
ATOM 669 O O . GLY A 1 80 ? -6.502 18.223 14.110 1.00 89.31 80 GLY A O 1
ATOM 670 N N . LEU A 1 81 ? -5.230 16.713 13.014 1.00 92.81 81 LEU A N 1
ATOM 671 C CA . LEU A 1 81 ? -4.685 16.011 14.164 1.00 92.81 81 LEU A CA 1
ATOM 672 C C . LEU A 1 81 ? -3.169 15.886 13.984 1.00 92.81 81 LEU A C 1
ATOM 674 O O . LEU A 1 81 ? -2.695 15.440 12.939 1.00 92.81 81 LEU A O 1
ATOM 678 N N . TYR A 1 82 ? -2.402 16.309 14.988 1.00 92.44 82 TYR A N 1
ATOM 679 C CA . TYR A 1 82 ? -0.968 16.037 15.047 1.00 92.44 82 TYR A CA 1
ATOM 680 C C . TYR A 1 82 ? -0.765 14.612 15.560 1.00 92.44 82 TYR A C 1
ATOM 682 O O . TYR A 1 82 ? -1.272 14.282 16.629 1.00 92.44 82 TYR A O 1
ATOM 690 N N . LEU A 1 83 ? -0.063 13.778 14.791 1.00 92.69 83 LEU A N 1
ATOM 691 C CA . LEU A 1 83 ? 0.183 12.378 15.147 1.00 92.69 83 LEU A CA 1
ATOM 692 C C . LEU A 1 83 ? 1.500 12.212 15.910 1.00 92.69 83 LEU A C 1
ATOM 694 O O . LEU A 1 83 ? 1.612 11.337 16.760 1.00 92.69 83 LEU A O 1
ATOM 698 N N . GLY A 1 84 ? 2.489 13.062 15.631 1.00 91.00 84 GLY A N 1
ATOM 699 C CA . GLY A 1 84 ? 3.798 13.017 16.275 1.00 91.00 84 GLY A CA 1
ATOM 700 C C . GLY A 1 84 ? 4.941 13.247 15.295 1.00 91.00 84 GLY A C 1
ATOM 701 O O . GLY A 1 84 ? 4.731 13.507 14.108 1.00 91.00 84 GLY A O 1
ATOM 702 N N . GLU A 1 85 ? 6.164 13.113 15.798 1.00 88.94 85 GLU A N 1
ATOM 703 C CA . GLU A 1 85 ? 7.355 13.092 14.953 1.00 88.94 85 GLU A CA 1
ATOM 704 C C . GLU A 1 85 ? 7.370 11.847 14.059 1.00 88.94 85 GLU A C 1
ATOM 706 O O . GLU A 1 85 ? 6.856 10.780 14.414 1.00 88.94 85 GLU A O 1
ATOM 711 N N . GLY A 1 86 ? 8.005 11.992 12.902 1.00 88.06 86 GLY A N 1
ATOM 712 C CA . GLY A 1 86 ? 8.167 10.952 11.906 1.00 88.06 86 GLY A CA 1
ATOM 713 C C . GLY A 1 86 ? 7.184 11.061 10.746 1.00 88.06 86 GLY A C 1
ATOM 714 O O . GLY A 1 86 ? 6.786 12.143 10.320 1.00 88.06 86 GLY A O 1
ATOM 715 N N . LYS A 1 87 ? 6.860 9.905 10.183 1.00 88.81 87 LYS A N 1
ATOM 716 C CA . LYS A 1 87 ? 5.966 9.722 9.041 1.00 88.81 87 LYS A CA 1
ATOM 717 C C . LYS A 1 87 ? 4.855 8.768 9.449 1.00 88.81 87 LYS A C 1
ATOM 719 O O . LYS A 1 87 ? 5.022 7.991 10.381 1.00 88.81 87 LYS A O 1
ATOM 724 N N . ALA A 1 88 ? 3.732 8.810 8.760 1.00 90.69 88 ALA A N 1
ATOM 725 C CA . ALA A 1 88 ? 2.623 7.912 8.997 1.00 90.69 88 ALA A CA 1
ATOM 726 C C . ALA A 1 88 ? 1.998 7.427 7.696 1.00 90.69 88 ALA A C 1
ATOM 728 O O . ALA A 1 88 ? 2.223 7.967 6.607 1.00 90.69 88 ALA A O 1
ATOM 729 N N . ARG A 1 89 ? 1.185 6.392 7.848 1.00 91.19 89 ARG A N 1
ATOM 730 C CA . ARG A 1 89 ? 0.257 5.901 6.846 1.00 91.19 89 ARG A CA 1
ATOM 731 C C . ARG A 1 89 ? -1.040 5.470 7.516 1.00 91.19 89 ARG A C 1
ATOM 733 O O . ARG A 1 89 ? -1.075 5.268 8.730 1.00 91.19 89 ARG A O 1
ATOM 740 N N . ILE A 1 90 ? -2.076 5.304 6.711 1.00 91.94 90 ILE A N 1
ATOM 741 C CA . ILE A 1 90 ? -3.421 4.987 7.174 1.00 91.94 90 ILE A CA 1
ATOM 742 C C . ILE A 1 90 ? -3.887 3.684 6.538 1.00 91.94 90 ILE A C 1
ATOM 744 O O . ILE A 1 90 ? -3.543 3.382 5.397 1.00 91.94 90 ILE A O 1
ATOM 748 N N . GLU A 1 91 ? -4.631 2.897 7.300 1.00 94.06 91 GLU A N 1
ATOM 749 C CA . GLU A 1 91 ? -5.436 1.809 6.760 1.00 94.06 91 GLU A CA 1
ATOM 750 C C . GLU A 1 91 ? -6.405 2.348 5.698 1.00 94.06 91 GLU A C 1
ATOM 752 O O . GLU A 1 91 ? -7.017 3.395 5.903 1.00 94.06 91 GLU A O 1
ATOM 757 N N . PHE A 1 92 ? -6.581 1.618 4.597 1.00 92.06 92 PHE A N 1
ATOM 758 C CA . PHE A 1 92 ? -7.618 1.887 3.601 1.00 92.06 92 PHE A CA 1
ATOM 759 C C . PHE A 1 92 ? -8.573 0.703 3.448 1.00 92.06 92 PHE A C 1
ATOM 761 O O . PHE A 1 92 ? -8.237 -0.431 3.792 1.00 92.06 92 PHE A O 1
ATOM 768 N N . ASN A 1 93 ? -9.772 0.963 2.927 1.00 89.38 93 ASN A N 1
ATOM 769 C CA . ASN A 1 93 ? -10.797 -0.063 2.789 1.00 89.38 93 ASN A CA 1
ATOM 770 C C . ASN A 1 93 ? -10.510 -1.025 1.625 1.00 89.38 93 ASN A C 1
ATOM 772 O O . ASN A 1 93 ? -10.206 -0.613 0.504 1.00 89.38 93 ASN A O 1
ATOM 776 N N . ASP A 1 94 ? -10.688 -2.304 1.906 1.00 88.44 94 ASP A N 1
ATOM 777 C CA . ASP A 1 94 ? -10.986 -3.389 0.992 1.00 88.44 94 ASP A CA 1
ATOM 778 C C . ASP A 1 94 ? -12.412 -3.908 1.282 1.00 88.44 94 ASP A C 1
ATOM 780 O O . ASP A 1 94 ? -13.191 -3.282 2.008 1.00 88.44 94 ASP A O 1
ATOM 784 N N . SER A 1 95 ? -12.809 -5.021 0.661 1.00 83.31 95 SER A N 1
ATOM 785 C CA . SER A 1 95 ? -14.174 -5.540 0.813 1.00 83.31 95 SER A CA 1
ATOM 786 C C . SER A 1 95 ? -14.472 -6.205 2.165 1.00 83.31 95 SER A C 1
ATOM 788 O O . SER A 1 95 ? -15.652 -6.455 2.440 1.00 83.31 95 SER A O 1
ATOM 790 N N . GLY A 1 96 ? -13.450 -6.511 2.975 1.00 85.94 96 GLY A N 1
ATOM 791 C CA . GLY A 1 96 ? -13.574 -7.259 4.229 1.00 85.94 96 GLY A CA 1
ATOM 792 C C . GLY A 1 96 ? -13.245 -6.455 5.492 1.00 85.94 96 GLY A C 1
ATOM 793 O O . GLY A 1 96 ? -13.685 -6.839 6.573 1.00 85.94 96 GLY A O 1
ATOM 794 N N . ASN A 1 97 ? -12.524 -5.331 5.398 1.00 90.00 97 ASN A N 1
ATOM 795 C CA . ASN A 1 97 ? -12.163 -4.478 6.548 1.00 90.00 97 ASN A CA 1
ATOM 796 C C . ASN A 1 97 ? -13.051 -3.228 6.707 1.00 90.00 97 ASN A C 1
ATOM 798 O O . ASN A 1 97 ? -12.591 -2.156 7.114 1.00 90.00 97 ASN A O 1
ATOM 802 N N . LEU A 1 98 ? -14.339 -3.332 6.381 1.00 80.88 98 LEU A N 1
ATOM 803 C CA . LEU A 1 98 ? -15.285 -2.255 6.669 1.00 80.88 98 LEU A CA 1
ATOM 804 C C . LEU A 1 98 ? -15.435 -2.123 8.194 1.00 80.88 98 LEU A C 1
ATOM 806 O O . LEU A 1 98 ? -15.966 -3.008 8.860 1.00 80.88 98 LEU A O 1
ATOM 810 N N . SER A 1 99 ? -14.910 -1.029 8.742 1.00 79.44 99 SER A N 1
ATOM 811 C CA . SER A 1 99 ? -14.803 -0.783 10.181 1.00 79.44 99 SER A CA 1
ATOM 812 C C . SER A 1 99 ? -15.668 0.406 10.598 1.00 79.44 99 SER A C 1
ATOM 814 O O . SER A 1 99 ? -15.650 1.449 9.947 1.00 79.44 99 SER A O 1
ATOM 816 N N . ASP A 1 100 ? -16.356 0.263 11.735 1.00 85.12 100 ASP A N 1
ATOM 817 C CA . ASP A 1 100 ? -17.087 1.352 12.406 1.00 85.12 100 ASP A CA 1
ATOM 818 C C . ASP A 1 100 ? -16.175 2.298 13.199 1.00 85.12 100 ASP A C 1
ATOM 820 O O . ASP A 1 100 ? -16.599 3.320 13.738 1.00 85.12 100 ASP A O 1
ATOM 824 N N . TYR A 1 101 ? -14.892 1.959 13.289 1.00 91.88 101 TYR A N 1
ATOM 825 C CA . TYR A 1 101 ? -13.876 2.809 13.886 1.00 91.88 101 TYR A CA 1
ATOM 826 C C . TYR A 1 101 ? -13.190 3.659 12.820 1.00 91.88 101 TYR A C 1
ATOM 828 O O . TYR A 1 101 ? -13.011 3.184 11.693 1.00 91.88 101 TYR A O 1
ATOM 836 N N . PRO A 1 102 ? -12.679 4.848 13.199 1.00 94.94 102 PRO A N 1
ATOM 837 C CA . PRO A 1 102 ? -11.697 5.540 12.384 1.00 94.94 102 PRO A CA 1
ATOM 838 C C . PRO A 1 102 ? -10.546 4.593 11.993 1.00 94.94 102 PRO A C 1
ATOM 840 O O . PRO A 1 102 ? -10.158 3.731 12.801 1.00 94.94 102 PRO A O 1
ATOM 843 N N . PRO A 1 103 ? -9.981 4.761 10.787 1.00 94.69 103 PRO A N 1
ATOM 844 C CA . PRO A 1 103 ? -8.953 3.867 10.269 1.00 94.69 103 PRO A CA 1
ATOM 845 C C . PRO A 1 103 ? -7.726 3.826 11.186 1.00 94.69 103 PRO A C 1
ATOM 847 O O . PRO A 1 103 ? -7.354 4.828 11.809 1.00 94.69 103 PRO A O 1
ATOM 850 N N . ALA A 1 104 ? -7.088 2.658 11.272 1.00 94.69 104 ALA A N 1
ATOM 851 C CA . ALA A 1 104 ? -5.836 2.521 12.003 1.00 94.69 104 ALA A CA 1
ATOM 852 C C . ALA A 1 104 ? -4.730 3.376 11.363 1.00 94.69 104 ALA A C 1
ATOM 854 O O . ALA A 1 104 ? -4.626 3.470 10.137 1.00 94.69 104 ALA A O 1
ATOM 855 N N . VAL A 1 105 ? -3.880 3.984 12.196 1.00 96.00 105 VAL A N 1
ATOM 856 C CA . VAL A 1 105 ? -2.724 4.760 11.741 1.00 96.00 105 VAL A CA 1
ATOM 857 C C . VAL A 1 105 ? -1.449 4.088 12.213 1.00 96.00 105 VAL A C 1
ATOM 859 O O . VAL A 1 105 ? -1.269 3.828 13.401 1.00 96.00 105 VAL A O 1
ATOM 862 N N . LEU A 1 106 ? -0.542 3.837 11.274 1.00 95.56 106 LEU A N 1
ATOM 863 C CA . LEU A 1 106 ? 0.805 3.381 11.579 1.00 95.56 106 LEU A CA 1
ATOM 864 C C . LEU A 1 106 ? 1.767 4.546 11.397 1.00 95.56 106 LEU A C 1
ATOM 866 O O . LEU A 1 106 ? 1.900 5.076 10.291 1.00 95.56 106 LEU A O 1
ATOM 870 N N . ARG A 1 107 ? 2.436 4.938 12.478 1.00 94.06 107 ARG A N 1
ATOM 871 C CA . ARG A 1 107 ? 3.405 6.036 12.505 1.00 94.06 107 ARG A CA 1
ATOM 872 C C . ARG A 1 107 ? 4.787 5.493 12.816 1.00 94.06 107 ARG A C 1
ATOM 874 O O . ARG A 1 107 ? 4.933 4.638 13.679 1.00 94.06 107 ARG A O 1
ATOM 881 N N . TRP A 1 108 ? 5.806 6.000 12.141 1.00 93.06 108 TRP A N 1
ATOM 882 C CA . TRP A 1 108 ? 7.182 5.608 12.381 1.00 93.06 108 TRP A CA 1
ATOM 883 C C . TRP A 1 108 ? 8.124 6.800 12.412 1.00 93.06 108 TRP A C 1
ATOM 885 O O . TRP A 1 108 ? 7.989 7.749 11.635 1.00 93.06 108 TRP A O 1
ATOM 895 N N . SER A 1 109 ? 9.106 6.737 13.301 1.00 89.88 109 SER A N 1
ATOM 896 C CA . SER A 1 109 ? 10.126 7.766 13.464 1.00 89.88 109 SER A CA 1
ATOM 897 C C . SER A 1 109 ? 11.500 7.141 13.643 1.00 89.88 109 SER A C 1
ATOM 899 O O . SER A 1 109 ? 11.659 6.067 14.224 1.00 89.88 109 SER A O 1
ATOM 901 N N . ARG A 1 110 ? 12.506 7.833 13.115 1.00 85.06 110 ARG A N 1
ATOM 902 C CA . ARG A 1 110 ? 13.896 7.418 13.234 1.00 85.06 110 ARG A CA 1
ATOM 903 C C . ARG A 1 110 ? 14.438 7.874 14.589 1.00 85.06 110 ARG A C 1
ATOM 905 O O . ARG A 1 110 ? 14.357 9.075 14.862 1.00 85.06 110 ARG A O 1
ATOM 912 N N . PRO A 1 111 ? 14.957 6.974 15.441 1.00 77.12 111 PRO A N 1
ATOM 913 C CA . PRO A 1 111 ? 15.542 7.387 16.708 1.00 77.12 111 PRO A CA 1
ATOM 914 C C . PRO A 1 111 ? 16.830 8.187 16.472 1.00 77.12 111 PRO A C 1
ATOM 916 O O . PRO A 1 111 ? 17.547 7.949 15.500 1.00 77.12 111 PRO A O 1
ATOM 919 N N . TYR A 1 112 ? 17.113 9.136 17.370 1.00 71.56 112 TYR A N 1
ATOM 920 C CA . TYR A 1 112 ? 18.353 9.914 17.388 1.00 71.56 112 TYR A CA 1
ATOM 921 C C . TYR A 1 112 ? 19.203 9.535 18.616 1.00 71.56 112 TYR A C 1
ATOM 923 O O . TYR A 1 112 ? 18.661 9.509 19.725 1.00 71.56 112 TYR A O 1
ATOM 931 N N . PRO A 1 113 ? 20.523 9.306 18.471 1.00 76.81 113 PRO A N 1
ATOM 932 C CA . PRO A 1 113 ? 21.279 9.275 17.216 1.00 76.81 113 PRO A CA 1
ATOM 933 C C . PRO A 1 113 ? 20.878 8.093 16.320 1.00 76.81 113 PRO A C 1
ATOM 935 O O . PRO A 1 113 ? 20.348 7.093 16.797 1.00 76.81 113 PRO A O 1
ATOM 938 N N . ASP A 1 114 ? 21.150 8.228 15.021 1.00 75.62 114 ASP A N 1
ATOM 939 C CA . ASP A 1 114 ? 20.813 7.231 14.005 1.00 75.62 114 ASP A CA 1
ATOM 940 C C . ASP A 1 114 ? 21.387 5.841 14.351 1.00 75.62 114 ASP A C 1
ATOM 942 O O . ASP A 1 114 ? 22.609 5.695 14.468 1.00 75.62 114 ASP A O 1
ATOM 946 N N . PRO A 1 115 ? 20.547 4.797 14.467 1.00 76.06 115 PRO A N 1
ATOM 947 C CA . PRO A 1 115 ? 21.029 3.454 14.744 1.00 76.06 115 PRO A CA 1
ATOM 948 C C . PRO A 1 115 ? 21.749 2.874 13.523 1.00 76.06 115 PRO A C 1
ATOM 950 O O . PRO A 1 115 ? 21.477 3.247 12.373 1.00 76.06 115 PRO A O 1
ATOM 953 N N . THR A 1 116 ? 22.650 1.926 13.792 1.00 76.81 116 THR A N 1
ATOM 954 C CA . THR A 1 116 ? 23.277 1.054 12.791 1.00 76.81 116 THR A CA 1
ATOM 955 C C . THR A 1 116 ? 22.846 -0.391 13.080 1.00 76.81 116 THR A C 1
ATOM 957 O O . THR A 1 116 ? 23.221 -0.902 14.134 1.00 76.81 116 THR A O 1
ATOM 960 N N . PRO A 1 117 ? 22.081 -1.061 12.197 1.00 80.50 117 PRO A N 1
ATOM 961 C CA . PRO A 1 117 ? 21.583 -0.582 10.908 1.00 80.50 117 PRO A CA 1
ATOM 962 C C . PRO A 1 117 ? 20.512 0.507 11.041 1.00 80.50 117 PRO A C 1
ATOM 964 O O . PRO A 1 117 ? 19.929 0.725 12.101 1.00 80.50 117 PRO A O 1
ATOM 967 N N . ALA A 1 118 ? 20.252 1.197 9.931 1.00 80.81 118 ALA A N 1
ATOM 968 C CA . ALA A 1 118 ? 19.263 2.257 9.873 1.00 80.81 118 ALA A CA 1
ATOM 969 C C . ALA A 1 118 ? 17.827 1.714 9.983 1.00 80.81 118 ALA A C 1
ATOM 971 O O . ALA A 1 118 ? 17.203 1.393 8.975 1.00 80.81 118 ALA A O 1
ATOM 972 N N . VAL A 1 119 ? 17.321 1.655 11.216 1.00 88.94 119 VAL A N 1
ATOM 973 C CA . VAL A 1 119 ? 15.948 1.249 11.562 1.00 88.94 119 VAL A CA 1
ATOM 974 C C . VAL A 1 119 ? 15.139 2.378 12.194 1.00 88.94 119 VAL A C 1
ATOM 976 O O . VAL A 1 119 ? 15.722 3.307 12.758 1.00 88.94 119 VAL A O 1
ATOM 979 N N . ASP A 1 120 ? 13.813 2.285 12.102 1.00 92.06 120 ASP A N 1
ATOM 980 C CA . ASP A 1 120 ? 12.871 3.208 12.739 1.00 92.06 120 ASP A CA 1
ATOM 981 C C . ASP A 1 120 ? 12.033 2.470 13.808 1.00 92.06 120 ASP A C 1
ATOM 983 O O . ASP A 1 120 ? 11.953 1.239 13.827 1.00 92.06 120 ASP A O 1
ATOM 987 N N . THR A 1 121 ? 11.375 3.218 14.692 1.00 94.38 121 THR A N 1
ATOM 988 C CA . THR A 1 121 ? 10.367 2.671 15.613 1.00 94.38 121 THR A CA 1
ATOM 989 C C . THR A 1 121 ? 8.994 2.766 14.966 1.00 94.38 121 THR A C 1
ATOM 991 O O . THR A 1 121 ? 8.587 3.858 14.574 1.00 94.38 121 THR A O 1
ATOM 994 N N . LEU A 1 122 ? 8.267 1.651 14.872 1.00 96.50 122 LEU A N 1
ATOM 995 C CA . LEU A 1 122 ? 6.893 1.598 14.369 1.00 96.50 122 LEU A CA 1
ATOM 996 C C . LEU A 1 122 ? 5.897 1.637 15.532 1.00 96.50 122 LEU A C 1
ATOM 998 O O . LEU A 1 122 ? 5.977 0.831 16.458 1.00 96.50 122 LEU A O 1
ATOM 1002 N N . HIS A 1 123 ? 4.919 2.529 15.436 1.00 97.06 123 HIS A N 1
ATOM 1003 C CA . HIS A 1 123 ? 3.806 2.688 16.360 1.00 97.06 123 HIS A CA 1
ATOM 1004 C C . HIS A 1 123 ? 2.475 2.426 15.657 1.00 97.06 123 HIS A C 1
ATOM 1006 O O . HIS A 1 123 ? 2.296 2.780 14.490 1.00 97.06 123 HIS A O 1
ATOM 1012 N N . LEU A 1 124 ? 1.524 1.881 16.407 1.00 98.19 124 LEU A N 1
ATOM 1013 C CA . LEU A 1 124 ? 0.102 1.936 16.106 1.00 98.19 124 LEU A CA 1
ATOM 1014 C C . LEU A 1 124 ? -0.524 3.074 16.911 1.00 98.19 124 LEU A C 1
ATOM 1016 O O . LEU A 1 124 ? -0.545 3.009 18.139 1.00 98.19 124 LEU A O 1
ATOM 1020 N N . ASP A 1 125 ? -1.077 4.066 16.220 1.00 97.81 125 ASP A N 1
ATOM 1021 C CA . ASP A 1 125 ? -1.898 5.118 16.812 1.00 97.81 125 ASP A CA 1
ATOM 1022 C C . ASP A 1 125 ? -3.383 4.777 16.587 1.00 97.81 125 ASP A C 1
ATOM 1024 O O . ASP A 1 125 ? -3.881 4.713 15.458 1.00 97.81 125 ASP A O 1
ATOM 1028 N N . VAL A 1 126 ? -4.105 4.536 17.682 1.00 97.31 126 VAL A N 1
ATOM 1029 C CA . VAL A 1 126 ? -5.522 4.156 17.678 1.00 97.31 126 VAL A CA 1
ATOM 1030 C C . VAL A 1 126 ? -6.368 5.409 17.829 1.00 97.31 126 VAL A C 1
ATOM 1032 O O . VAL A 1 126 ? -6.374 6.057 18.880 1.00 97.31 126 VAL A O 1
ATOM 1035 N N . LEU A 1 127 ? -7.126 5.731 16.787 1.00 96.69 127 LEU A N 1
ATOM 1036 C CA . LEU A 1 127 ? -7.964 6.921 16.744 1.00 96.69 127 LEU A CA 1
ATOM 1037 C C . LEU A 1 127 ? -9.373 6.657 17.289 1.00 96.69 127 LEU A C 1
ATOM 1039 O O . LEU A 1 127 ? -9.933 5.578 17.093 1.00 96.69 127 LEU A O 1
ATOM 1043 N N . SER A 1 128 ? -9.949 7.668 17.941 1.00 95.31 128 SER A N 1
ATOM 1044 C CA . SER A 1 128 ? -11.335 7.668 18.423 1.00 95.31 128 SER A CA 1
ATOM 1045 C C . SER A 1 128 ? -12.020 9.000 18.136 1.00 95.31 128 SER A C 1
ATOM 1047 O O . SER A 1 128 ? -11.388 10.061 18.173 1.00 95.31 128 SER A O 1
ATOM 1049 N N . LYS A 1 129 ? -13.332 8.950 17.882 1.00 94.56 129 LYS A N 1
ATOM 1050 C CA . LYS A 1 129 ? -14.176 10.144 17.755 1.00 94.56 129 LYS A CA 1
ATOM 1051 C C . LYS A 1 129 ? -14.572 10.654 19.139 1.00 94.56 129 LYS A C 1
ATOM 1053 O O . LYS A 1 129 ? -14.972 9.880 20.004 1.00 94.56 129 LYS A O 1
ATOM 1058 N N . ASN A 1 130 ? -14.489 11.965 19.330 1.00 93.44 130 ASN A N 1
ATOM 1059 C CA . ASN A 1 130 ? -15.011 12.688 20.484 1.00 93.44 130 ASN A CA 1
ATOM 1060 C C . ASN A 1 130 ? -15.906 13.831 19.976 1.00 93.44 130 ASN A C 1
ATOM 1062 O O . ASN A 1 130 ? -15.431 14.919 19.624 1.00 93.44 130 ASN A O 1
ATOM 1066 N N . GLY A 1 131 ? -17.202 13.547 19.830 1.00 89.81 131 GLY A N 1
ATOM 1067 C CA . GLY A 1 131 ? -18.122 14.405 19.082 1.00 89.81 131 GLY A CA 1
ATOM 1068 C C . GLY A 1 131 ? -17.652 14.599 17.636 1.00 89.81 131 GLY A C 1
ATOM 1069 O O . GLY A 1 131 ? -17.375 13.638 16.929 1.00 89.81 131 GLY A O 1
ATOM 1070 N N . GLN A 1 132 ? -17.512 15.855 17.201 1.00 88.06 132 GLN A N 1
ATOM 1071 C CA . GLN A 1 132 ? -16.987 16.204 15.871 1.00 88.06 132 GLN A CA 1
ATOM 1072 C C . GLN A 1 132 ? -15.453 16.334 15.829 1.00 88.06 132 GLN A C 1
ATOM 1074 O O . GLN A 1 132 ? -14.913 16.951 14.904 1.00 88.06 132 GLN A O 1
ATOM 1079 N N . THR A 1 133 ? -14.744 15.855 16.850 1.00 91.31 133 THR A N 1
ATOM 1080 C CA . THR A 1 133 ? -13.278 15.888 16.900 1.00 91.31 133 THR A CA 1
ATOM 1081 C C . THR A 1 133 ? -12.698 14.484 16.900 1.00 91.31 133 THR A C 1
ATOM 1083 O O . THR A 1 133 ? -13.367 13.522 17.273 1.00 91.31 133 THR A O 1
ATOM 1086 N N . LEU A 1 134 ? -11.450 14.378 16.462 1.00 95.12 134 LEU A N 1
ATOM 1087 C CA . LEU A 1 134 ? -10.681 13.143 16.447 1.00 95.12 134 LEU A CA 1
ATOM 1088 C C . LEU A 1 134 ? -9.541 13.239 17.462 1.00 95.12 134 LEU A C 1
ATOM 1090 O O . LEU A 1 134 ? -8.865 14.267 17.526 1.00 95.12 134 LEU A O 1
ATOM 1094 N N . ILE A 1 135 ? -9.322 12.172 18.226 1.00 96.31 135 ILE A N 1
ATOM 1095 C CA . ILE A 1 135 ? -8.233 12.062 19.205 1.00 96.31 135 ILE A CA 1
ATOM 1096 C C . ILE A 1 135 ? -7.445 10.766 19.005 1.00 96.31 135 ILE A C 1
ATOM 1098 O O . ILE A 1 135 ? -7.980 9.782 18.491 1.00 96.31 135 ILE A O 1
ATOM 1102 N N . ILE A 1 136 ? -6.195 10.750 19.471 1.00 97.25 136 ILE A N 1
ATOM 1103 C CA . ILE A 1 136 ? -5.415 9.519 19.648 1.00 97.25 136 ILE A CA 1
ATOM 1104 C C . ILE A 1 136 ? -5.801 8.939 21.009 1.00 97.25 136 ILE A C 1
ATOM 1106 O O . ILE A 1 136 ? -5.473 9.503 22.050 1.00 97.25 136 ILE A O 1
ATOM 1110 N N . SER A 1 137 ? -6.564 7.851 20.995 1.00 96.06 137 SER A N 1
ATOM 1111 C CA . SER A 1 137 ? -7.059 7.183 22.205 1.00 96.06 137 SER A CA 1
ATOM 1112 C C . SER A 1 137 ? -6.068 6.198 22.819 1.00 96.06 137 SER A C 1
ATOM 1114 O O . SER A 1 137 ? -6.163 5.912 24.012 1.00 96.06 137 SER A O 1
ATOM 1116 N N . ASP A 1 138 ? -5.138 5.692 22.012 1.00 97.00 138 ASP A N 1
ATOM 1117 C CA . ASP A 1 138 ? -4.014 4.874 22.454 1.00 97.00 138 ASP A CA 1
ATOM 1118 C C . ASP A 1 138 ? -2.868 4.968 21.435 1.00 97.00 138 ASP A C 1
ATOM 1120 O O . ASP A 1 138 ? -3.108 5.225 20.253 1.00 97.00 138 ASP A O 1
ATOM 1124 N N . SER A 1 139 ? -1.634 4.757 21.888 1.00 96.69 139 SER A N 1
ATOM 1125 C CA . SER A 1 139 ? -0.450 4.664 21.033 1.00 96.69 139 SER A CA 1
ATOM 1126 C C . SER A 1 139 ? 0.462 3.565 21.563 1.00 96.69 139 SER A C 1
ATOM 1128 O O . SER A 1 139 ? 0.939 3.629 22.694 1.00 96.69 139 SER A O 1
ATOM 1130 N N . THR A 1 140 ? 0.696 2.540 20.748 1.00 97.00 140 THR A N 1
ATOM 1131 C CA . THR A 1 140 ? 1.450 1.341 21.135 1.00 97.00 140 THR A CA 1
ATOM 1132 C C . THR A 1 140 ? 2.641 1.142 20.204 1.00 97.00 140 THR A C 1
ATOM 1134 O O . THR A 1 140 ? 2.497 1.213 18.985 1.00 97.00 140 THR A O 1
ATOM 1137 N N . VAL A 1 141 ? 3.824 0.871 20.763 1.00 97.69 141 VAL A N 1
ATOM 1138 C CA . VAL A 1 141 ? 5.007 0.470 19.981 1.00 97.69 141 VAL A CA 1
ATOM 1139 C C . VAL A 1 141 ? 4.805 -0.953 19.463 1.00 97.69 141 VAL A C 1
ATOM 1141 O O . VAL A 1 141 ? 4.529 -1.860 20.243 1.00 97.69 141 VAL A O 1
ATOM 1144 N N . ILE A 1 142 ? 4.966 -1.144 18.156 1.00 98.25 142 ILE A N 1
ATOM 1145 C CA . ILE A 1 142 ? 4.920 -2.453 17.494 1.00 98.25 142 ILE A CA 1
ATOM 1146 C C . ILE A 1 142 ? 6.316 -3.082 17.453 1.00 98.25 142 ILE A C 1
ATOM 1148 O O . ILE A 1 142 ? 6.483 -4.242 17.809 1.00 98.25 142 ILE A O 1
ATOM 1152 N N . THR A 1 143 ? 7.323 -2.308 17.042 1.00 97.06 143 THR A N 1
ATOM 1153 C CA . THR A 1 143 ? 8.735 -2.724 17.007 1.00 97.06 143 THR A CA 1
ATOM 1154 C C . THR A 1 143 ? 9.652 -1.496 16.988 1.00 97.06 143 THR A C 1
ATOM 1156 O O . THR A 1 143 ? 9.235 -0.410 16.582 1.00 97.06 143 THR A O 1
ATOM 1159 N N . THR A 1 144 ? 10.902 -1.657 17.424 1.00 95.12 144 THR A N 1
ATOM 1160 C CA . THR A 1 144 ? 11.952 -0.619 17.430 1.00 95.12 144 THR A CA 1
ATOM 1161 C C . THR A 1 144 ? 13.017 -0.822 16.351 1.00 95.12 144 THR A C 1
ATOM 1163 O O . THR A 1 144 ? 13.915 0.007 16.213 1.00 95.12 144 THR A O 1
ATOM 1166 N N . ILE A 1 145 ? 12.934 -1.920 15.596 1.00 94.75 145 ILE A N 1
ATOM 1167 C CA . ILE A 1 145 ? 13.873 -2.271 14.521 1.00 94.75 145 ILE A CA 1
ATOM 1168 C C . ILE A 1 145 ? 13.162 -2.370 13.170 1.00 94.75 145 ILE A C 1
ATOM 1170 O O . ILE A 1 145 ? 13.522 -3.166 12.298 1.00 94.75 145 ILE A O 1
ATOM 1174 N N . TRP A 1 146 ? 12.117 -1.564 12.998 1.00 94.25 146 TRP A N 1
ATOM 1175 C CA . TRP A 1 146 ? 11.329 -1.556 11.783 1.00 94.25 146 TRP A CA 1
ATOM 1176 C C . TRP A 1 146 ? 12.180 -1.111 10.599 1.00 94.25 146 TRP A C 1
ATOM 1178 O O . TRP A 1 146 ? 12.877 -0.093 10.647 1.00 94.25 146 TRP A O 1
ATOM 1188 N N . MET A 1 147 ? 12.085 -1.862 9.507 1.00 86.69 147 MET A N 1
ATOM 1189 C CA . MET A 1 147 ? 12.772 -1.552 8.259 1.00 86.69 147 MET A CA 1
ATOM 1190 C C . MET A 1 147 ? 11.765 -1.584 7.126 1.00 86.69 147 MET A C 1
ATOM 1192 O O . MET A 1 147 ? 11.721 -2.482 6.289 1.00 86.69 147 MET A O 1
ATOM 1196 N N . GLY A 1 148 ? 10.917 -0.570 7.125 1.00 74.31 148 GLY A N 1
ATOM 1197 C CA . GLY A 1 148 ? 10.014 -0.303 6.030 1.00 74.31 148 GLY A CA 1
ATOM 1198 C C . GLY A 1 148 ? 10.099 1.153 5.615 1.00 74.31 148 GLY A C 1
ATOM 1199 O O . GLY A 1 148 ? 10.901 1.950 6.098 1.00 74.31 148 GLY A O 1
ATOM 1200 N N . GLY A 1 149 ? 9.269 1.512 4.655 1.00 71.62 149 GLY A N 1
ATOM 1201 C CA . GLY A 1 149 ? 9.199 2.863 4.143 1.00 71.62 149 GLY A CA 1
ATOM 1202 C C . GLY A 1 149 ? 8.210 2.928 3.003 1.00 71.62 149 GLY A C 1
ATOM 1203 O O . GLY A 1 149 ? 7.505 1.967 2.706 1.00 71.62 149 GLY A O 1
ATOM 1204 N N . TYR A 1 150 ? 8.193 4.075 2.352 1.00 71.56 150 TYR A N 1
ATOM 1205 C CA . TYR A 1 150 ? 7.401 4.328 1.166 1.00 71.56 150 TYR A CA 1
ATOM 1206 C C . TYR A 1 150 ? 7.702 3.324 0.046 1.00 71.56 150 TYR A C 1
ATOM 1208 O O . TYR A 1 150 ? 8.809 3.299 -0.495 1.00 71.56 150 TYR A O 1
ATOM 1216 N N . GLN A 1 151 ? 6.709 2.493 -0.275 1.00 81.94 151 GLN A N 1
ATOM 1217 C CA . GLN A 1 151 ? 6.765 1.497 -1.341 1.00 81.94 151 GLN A CA 1
ATOM 1218 C C . GLN A 1 151 ? 5.861 1.903 -2.486 1.00 81.94 151 GLN A C 1
ATOM 1220 O O . GLN A 1 151 ? 4.755 2.387 -2.269 1.00 81.94 151 GLN A O 1
ATOM 1225 N N . ALA A 1 152 ? 6.291 1.588 -3.702 1.00 88.56 152 ALA A N 1
ATOM 1226 C CA . ALA A 1 152 ? 5.563 1.991 -4.891 1.00 88.56 152 ALA A CA 1
ATOM 1227 C C . ALA A 1 152 ? 4.221 1.268 -5.092 1.00 88.56 152 ALA A C 1
ATOM 1229 O O . ALA A 1 152 ? 3.464 1.710 -5.932 1.00 88.56 152 ALA A O 1
ATOM 1230 N N . GLY A 1 153 ? 3.937 0.179 -4.368 1.00 89.19 153 GLY A N 1
ATOM 1231 C CA . GLY A 1 153 ? 2.697 -0.602 -4.506 1.00 89.19 153 GLY A CA 1
ATOM 1232 C C . GLY A 1 153 ? 1.605 -0.215 -3.504 1.00 89.19 153 GLY A C 1
ATOM 1233 O O . GLY A 1 153 ? 0.433 -0.535 -3.689 1.00 89.19 153 GLY A O 1
ATOM 1234 N N . GLY A 1 154 ? 1.976 0.463 -2.412 1.00 87.06 154 GLY A N 1
ATOM 1235 C CA . GLY A 1 154 ? 1.027 1.027 -1.452 1.00 87.06 154 GLY A CA 1
ATOM 1236 C C . GLY A 1 154 ? -0.033 0.070 -0.881 1.00 87.06 154 GLY A C 1
ATOM 1237 O O . GLY A 1 154 ? -1.121 0.545 -0.552 1.00 87.06 154 GLY A O 1
ATOM 1238 N N . GLY A 1 155 ? 0.224 -1.243 -0.778 1.00 91.88 155 GLY A N 1
ATOM 1239 C CA . GLY A 1 155 ? -0.682 -2.202 -0.125 1.00 91.88 155 GLY A CA 1
ATOM 1240 C C . GLY A 1 155 ? -0.882 -1.908 1.370 1.00 91.88 155 GLY A C 1
ATOM 1241 O O . GLY A 1 155 ? -0.048 -1.235 1.978 1.00 91.88 155 GLY A O 1
ATOM 1242 N N . ASN A 1 156 ? -1.985 -2.367 1.967 1.00 93.94 156 ASN A N 1
ATOM 1243 C CA . ASN A 1 156 ? -2.308 -2.140 3.384 1.00 93.94 156 ASN A CA 1
ATOM 1244 C C . ASN A 1 156 ? -1.238 -2.758 4.301 1.00 93.94 156 ASN A C 1
ATOM 1246 O O . ASN A 1 156 ? -0.804 -3.878 4.061 1.00 93.94 156 ASN A O 1
ATOM 1250 N N . TRP A 1 157 ? -0.820 -2.062 5.364 1.00 95.12 157 TRP A N 1
ATOM 1251 C CA . TRP A 1 157 ? -0.031 -2.678 6.457 1.00 95.12 157 TRP A CA 1
ATOM 1252 C C . TRP A 1 157 ? -0.897 -3.064 7.645 1.00 95.12 157 TRP A C 1
ATOM 1254 O O . TRP A 1 157 ? -0.439 -3.783 8.528 1.00 95.12 157 TRP A O 1
ATOM 1264 N N . SER A 1 158 ? -2.136 -2.587 7.671 1.00 96.19 158 SER A N 1
ATOM 1265 C CA . SER A 1 158 ? -3.094 -2.924 8.701 1.00 96.19 158 SER A CA 1
ATOM 1266 C C . SER A 1 158 ? -4.486 -3.081 8.123 1.00 96.19 158 SER A C 1
ATOM 1268 O O . SER A 1 158 ? -4.832 -2.377 7.178 1.00 96.19 158 SER A O 1
ATOM 1270 N N . VAL A 1 159 ? -5.267 -3.970 8.731 1.00 97.25 159 VAL A N 1
ATOM 1271 C CA . VAL A 1 159 ? -6.706 -4.121 8.498 1.00 97.25 159 VAL A CA 1
ATOM 1272 C C . VAL A 1 159 ? -7.439 -4.281 9.827 1.00 97.25 159 VAL A C 1
ATOM 1274 O O . VAL A 1 159 ? -6.970 -4.982 10.726 1.00 97.25 159 VAL A O 1
ATOM 1277 N N . SER A 1 160 ? -8.588 -3.633 9.956 1.00 95.88 160 SER A N 1
ATOM 1278 C CA . SER A 1 160 ? -9.444 -3.626 11.133 1.00 95.88 160 SER A CA 1
ATOM 1279 C C . SER A 1 160 ? -10.671 -4.503 10.891 1.00 95.88 160 SER A C 1
ATOM 1281 O O . SER A 1 160 ? -11.373 -4.333 9.898 1.00 95.88 160 SER A O 1
ATOM 1283 N N . THR A 1 161 ? -10.967 -5.417 11.818 1.00 93.12 161 THR A N 1
ATOM 1284 C CA . THR A 1 161 ? -12.227 -6.181 11.822 1.00 93.12 161 THR A CA 1
ATOM 1285 C C . THR A 1 161 ? -12.818 -6.246 13.228 1.00 93.12 161 THR A C 1
ATOM 1287 O O . THR A 1 161 ? -12.212 -6.751 14.183 1.00 93.12 161 THR A O 1
ATOM 1290 N N . GLY A 1 162 ? -14.024 -5.695 13.385 1.00 91.56 162 GLY A N 1
ATOM 1291 C CA . GLY A 1 162 ? -14.615 -5.472 14.704 1.00 91.56 162 GLY A CA 1
ATOM 1292 C C . GLY A 1 162 ? -13.688 -4.637 15.595 1.00 91.56 162 GLY A C 1
ATOM 1293 O O . GLY A 1 162 ? -13.162 -3.609 15.176 1.00 91.56 162 GLY A O 1
ATOM 1294 N N . SER A 1 163 ? -13.446 -5.085 16.829 1.00 93.19 163 SER A N 1
ATOM 1295 C CA . SER A 1 163 ? -12.575 -4.379 17.780 1.00 93.19 163 SER A CA 1
ATOM 1296 C C . SER A 1 163 ? -11.076 -4.639 17.588 1.00 93.19 163 SER A C 1
ATOM 1298 O O . SER A 1 163 ? -10.273 -4.166 18.394 1.00 93.19 163 SER A O 1
ATOM 1300 N N . LYS A 1 164 ? -10.668 -5.394 16.564 1.00 97.00 164 LYS A N 1
ATOM 1301 C CA . LYS A 1 164 ? -9.272 -5.788 16.352 1.00 97.00 164 LYS A CA 1
ATOM 1302 C C . LYS A 1 164 ? -8.655 -5.070 15.161 1.00 97.00 164 LYS A C 1
ATOM 1304 O O . LYS A 1 164 ? -9.331 -4.784 14.179 1.00 97.00 164 LYS A O 1
ATOM 1309 N N . ILE A 1 165 ? -7.357 -4.808 15.270 1.00 98.19 165 ILE A N 1
ATOM 1310 C CA . ILE A 1 165 ? -6.504 -4.260 14.216 1.00 98.19 165 ILE A CA 1
ATOM 1311 C C . ILE A 1 165 ? -5.376 -5.264 13.999 1.00 98.19 165 ILE A C 1
ATOM 1313 O O . ILE A 1 165 ? -4.602 -5.533 14.918 1.00 98.19 165 ILE A O 1
ATOM 1317 N N . HIS A 1 166 ? -5.277 -5.824 12.802 1.00 98.62 166 HIS A N 1
ATOM 1318 C CA . HIS A 1 166 ? -4.190 -6.715 12.408 1.00 98.62 166 HIS A CA 1
ATOM 1319 C C . HIS A 1 166 ? -3.148 -5.916 11.657 1.00 98.62 166 HIS A C 1
ATOM 1321 O O . HIS A 1 166 ? -3.503 -5.113 10.802 1.00 98.62 166 HIS A O 1
ATOM 1327 N N . ILE A 1 167 ? -1.878 -6.122 11.978 1.00 98.62 167 ILE A N 1
ATOM 1328 C CA . ILE A 1 167 ? -0.765 -5.343 11.442 1.00 98.62 167 ILE A CA 1
ATOM 1329 C C . ILE A 1 167 ? 0.290 -6.310 10.934 1.00 98.62 167 ILE A C 1
ATOM 1331 O O . ILE A 1 167 ? 0.619 -7.276 11.624 1.00 98.62 167 ILE A O 1
ATOM 1335 N N . VAL A 1 168 ? 0.842 -6.021 9.760 1.00 98.56 168 VAL A N 1
ATOM 1336 C CA . VAL A 1 168 ? 2.021 -6.695 9.215 1.00 98.56 168 VAL A CA 1
ATOM 1337 C C . VAL A 1 168 ? 3.167 -5.715 9.049 1.00 98.56 168 VAL A C 1
ATOM 1339 O O . VAL A 1 168 ? 2.963 -4.560 8.675 1.00 98.56 168 VAL A O 1
ATOM 1342 N N . TYR A 1 169 ? 4.384 -6.164 9.339 1.00 97.62 169 TYR A N 1
ATOM 1343 C CA . TYR A 1 169 ? 5.554 -5.295 9.299 1.00 97.62 169 TYR A CA 1
ATOM 1344 C C . TYR A 1 169 ? 6.859 -6.076 9.079 1.00 97.62 169 TYR A C 1
ATOM 1346 O O . TYR A 1 169 ? 6.967 -7.221 9.514 1.00 97.62 169 TYR A O 1
ATOM 1354 N N . PRO A 1 170 ? 7.855 -5.473 8.408 1.00 96.38 170 PRO A N 1
ATOM 1355 C CA . PRO A 1 170 ? 9.207 -6.006 8.304 1.00 96.38 170 PRO A CA 1
ATOM 1356 C C . PRO A 1 170 ? 10.123 -5.476 9.419 1.00 96.38 170 PRO A C 1
ATOM 1358 O O . PRO A 1 170 ? 9.956 -4.350 9.899 1.00 96.38 170 PRO A O 1
ATOM 1361 N N . GLU A 1 171 ? 11.151 -6.245 9.760 1.00 95.75 171 GLU A N 1
ATOM 1362 C CA . GLU A 1 171 ? 12.238 -5.820 10.650 1.00 95.75 171 GLU A CA 1
ATOM 1363 C C . GLU A 1 171 ? 13.609 -5.948 9.977 1.00 95.75 171 GLU A C 1
ATOM 1365 O O . GLU A 1 171 ? 13.777 -6.678 8.999 1.00 95.75 171 GLU A O 1
ATOM 1370 N N . ASN A 1 172 ? 14.602 -5.243 10.521 1.00 93.25 172 ASN A N 1
ATOM 1371 C CA . ASN A 1 172 ? 16.016 -5.462 10.225 1.00 93.25 172 ASN A CA 1
ATOM 1372 C C . ASN A 1 172 ? 16.771 -5.809 11.502 1.00 93.25 172 ASN A C 1
ATOM 1374 O O . ASN A 1 172 ? 17.168 -4.930 12.264 1.00 93.25 172 ASN A O 1
ATOM 1378 N N . ASP A 1 173 ? 16.994 -7.100 11.696 1.00 88.31 173 ASP A N 1
ATOM 1379 C CA . ASP A 1 173 ? 17.820 -7.629 12.780 1.00 88.31 173 ASP A CA 1
ATOM 1380 C C . ASP A 1 173 ? 19.330 -7.592 12.462 1.00 88.31 173 ASP A C 1
ATOM 1382 O O . ASP A 1 173 ? 20.154 -7.912 13.318 1.00 88.31 173 ASP A O 1
ATOM 1386 N N . GLY A 1 174 ? 19.706 -7.203 11.236 1.00 86.19 174 GLY A N 1
ATOM 1387 C CA . GLY A 1 174 ? 21.081 -7.155 10.742 1.00 86.19 174 GLY A CA 1
ATOM 1388 C C . GLY A 1 174 ? 21.744 -8.520 10.530 1.00 86.19 174 GLY A C 1
ATOM 1389 O O . GLY A 1 174 ? 22.940 -8.557 10.246 1.00 86.19 174 GLY A O 1
ATOM 1390 N N . GLN A 1 175 ? 21.012 -9.626 10.686 1.00 86.12 175 GLN A N 1
ATOM 1391 C CA . GLN A 1 175 ? 21.577 -10.981 10.745 1.00 86.12 175 GLN A CA 1
ATOM 1392 C C . GLN A 1 175 ? 20.864 -11.970 9.824 1.00 86.12 175 GLN A C 1
ATOM 1394 O O . GLN A 1 175 ? 21.489 -12.910 9.331 1.00 86.12 175 GLN A O 1
ATOM 1399 N N . SER A 1 176 ? 19.567 -11.776 9.596 1.00 90.62 176 SER A N 1
ATOM 1400 C CA . SER A 1 176 ? 18.748 -12.704 8.830 1.00 90.62 176 SER A CA 1
ATOM 1401 C C . SER A 1 176 ? 19.120 -12.747 7.350 1.00 90.62 176 SER A C 1
ATOM 1403 O O . SER A 1 176 ? 19.455 -11.742 6.723 1.00 90.62 176 SER A O 1
ATOM 1405 N N . ASN A 1 177 ? 19.008 -13.946 6.777 1.00 94.38 177 ASN A N 1
ATOM 1406 C CA . ASN A 1 177 ? 19.068 -14.168 5.339 1.00 94.38 177 ASN A CA 1
ATOM 1407 C C . ASN A 1 177 ? 17.685 -13.868 4.736 1.00 94.38 177 ASN A C 1
ATOM 1409 O O . ASN A 1 177 ? 16.802 -14.725 4.702 1.00 94.38 177 ASN A O 1
ATOM 1413 N N . GLY A 1 178 ? 17.503 -12.634 4.285 1.00 94.88 178 GLY A N 1
ATOM 1414 C CA . GLY A 1 178 ? 16.239 -12.046 3.866 1.00 94.88 178 GLY A CA 1
ATOM 1415 C C . GLY A 1 178 ? 15.639 -11.156 4.951 1.00 94.88 178 GLY A C 1
ATOM 1416 O O . GLY A 1 178 ? 16.142 -11.047 6.066 1.00 94.88 178 GLY A O 1
ATOM 1417 N N . THR A 1 179 ? 14.533 -10.503 4.615 1.00 96.00 179 THR A N 1
ATOM 1418 C CA . THR A 1 179 ? 13.849 -9.559 5.509 1.00 96.00 179 THR A CA 1
ATOM 1419 C C . THR A 1 179 ? 12.793 -10.283 6.336 1.00 96.00 179 THR A C 1
ATOM 1421 O O . THR A 1 179 ? 11.784 -10.678 5.743 1.00 96.00 179 THR A O 1
ATOM 1424 N N . PRO A 1 180 ? 12.963 -10.465 7.658 1.00 97.19 180 PRO A N 1
ATOM 1425 C CA . PRO A 1 180 ? 11.927 -11.068 8.488 1.00 97.19 180 PRO A CA 1
ATOM 1426 C C . PRO A 1 180 ? 10.669 -10.190 8.496 1.00 97.19 180 PRO A C 1
ATOM 1428 O O . PRO A 1 180 ? 10.742 -8.970 8.659 1.00 97.19 180 PRO A O 1
ATOM 1431 N N . GLN A 1 181 ? 9.511 -10.813 8.289 1.00 98.06 181 GLN A N 1
ATOM 1432 C CA . GLN A 1 181 ? 8.204 -10.156 8.239 1.00 98.06 181 GLN A CA 1
ATOM 1433 C C . GLN A 1 181 ? 7.272 -10.789 9.265 1.00 98.06 181 GLN A C 1
ATOM 1435 O O . GLN A 1 181 ? 7.196 -12.012 9.371 1.00 98.06 181 GLN A O 1
ATOM 1440 N N . TYR A 1 182 ? 6.550 -9.960 10.009 1.00 98.56 182 TYR A N 1
ATOM 1441 C CA . TYR A 1 182 ? 5.758 -10.367 11.163 1.00 98.56 182 TYR A CA 1
ATOM 1442 C C . TYR A 1 182 ? 4.306 -9.920 11.052 1.00 98.56 182 TYR A C 1
ATOM 1444 O O . TYR A 1 182 ? 3.993 -8.978 10.324 1.00 98.56 182 TYR A O 1
ATOM 1452 N N . ALA A 1 183 ? 3.439 -10.581 11.819 1.00 98.88 183 ALA A N 1
ATOM 1453 C CA . ALA A 1 183 ? 2.064 -10.169 12.059 1.00 98.88 183 ALA A CA 1
ATOM 1454 C C . ALA A 1 183 ? 1.771 -10.032 13.559 1.00 98.88 183 ALA A C 1
ATOM 1456 O O . ALA A 1 183 ? 2.189 -10.869 14.360 1.00 98.88 183 ALA A O 1
ATOM 1457 N N . VAL A 1 184 ? 0.990 -9.017 13.926 1.00 98.81 184 VAL A N 1
ATOM 1458 C CA . VAL A 1 184 ? 0.450 -8.810 15.280 1.00 98.81 184 VAL A CA 1
ATOM 1459 C C . VAL A 1 184 ? -1.016 -8.397 15.216 1.00 98.81 184 VAL A C 1
ATOM 1461 O O . VAL A 1 184 ? -1.474 -7.836 14.222 1.00 98.81 184 VAL A O 1
ATOM 1464 N N . THR A 1 185 ? -1.754 -8.650 16.294 1.00 98.69 185 THR A N 1
ATOM 1465 C CA . THR A 1 185 ? -3.123 -8.163 16.477 1.00 98.69 185 THR A CA 1
ATOM 1466 C C . THR A 1 185 ? -3.191 -7.270 17.704 1.00 98.69 185 THR A C 1
ATOM 1468 O O . THR A 1 185 ? -2.810 -7.686 18.797 1.00 98.69 185 THR A O 1
ATOM 1471 N N . TYR A 1 186 ? -3.729 -6.069 17.537 1.00 98.62 186 TYR A N 1
ATOM 1472 C CA . TYR A 1 186 ? -4.117 -5.186 18.628 1.00 98.62 186 TYR A CA 1
ATOM 1473 C C . TYR A 1 186 ? -5.626 -5.293 18.876 1.00 98.62 186 TYR A C 1
ATOM 1475 O O . TYR A 1 186 ? -6.417 -5.251 17.934 1.00 98.62 186 TYR A O 1
ATOM 1483 N N . ASN A 1 187 ? -6.041 -5.417 20.136 1.00 97.38 187 ASN A N 1
ATOM 1484 C CA . ASN A 1 187 ? -7.448 -5.433 20.537 1.00 97.38 187 ASN A CA 1
ATOM 1485 C C . ASN A 1 187 ? -7.820 -4.107 21.215 1.00 97.38 187 ASN A C 1
ATOM 1487 O O . ASN A 1 187 ? -7.307 -3.796 22.287 1.00 97.38 187 ASN A O 1
ATOM 1491 N N . ARG A 1 188 ? -8.751 -3.351 20.618 1.00 95.69 188 ARG A N 1
ATOM 1492 C CA . ARG A 1 188 ? -9.213 -2.040 21.107 1.00 95.69 188 ARG A CA 1
ATOM 1493 C C . ARG A 1 188 ? -9.912 -2.115 22.465 1.00 95.69 188 ARG A C 1
ATOM 1495 O O . ARG A 1 188 ? -9.819 -1.171 23.243 1.00 95.69 188 ARG A O 1
ATOM 1502 N N . SER A 1 189 ? -10.604 -3.216 22.759 1.00 94.00 189 SER A N 1
ATOM 1503 C CA . SER A 1 189 ? -11.357 -3.393 24.007 1.00 94.00 189 SER A CA 1
ATOM 1504 C C . SER A 1 189 ? -10.434 -3.632 25.199 1.00 94.00 189 SER A C 1
ATOM 1506 O O . SER A 1 189 ? -10.622 -3.024 26.248 1.00 94.00 189 SER A O 1
ATOM 1508 N N . SER A 1 190 ? -9.430 -4.499 25.041 1.00 96.38 190 SER A N 1
ATOM 1509 C CA . SER A 1 190 ? -8.457 -4.801 26.100 1.00 96.38 190 SER A CA 1
ATOM 1510 C C . SER A 1 190 ? -7.225 -3.898 26.077 1.00 96.38 190 SER A C 1
ATOM 1512 O O . SER A 1 190 ? -6.480 -3.888 27.051 1.00 96.38 190 SER A O 1
ATOM 1514 N N . ARG A 1 191 ? -7.007 -3.150 24.987 1.00 96.81 191 ARG A N 1
ATOM 1515 C CA . ARG A 1 191 ? -5.792 -2.362 24.714 1.00 96.81 191 ARG A CA 1
ATOM 1516 C C . ARG A 1 191 ? -4.519 -3.197 24.805 1.00 96.81 191 ARG A C 1
ATOM 1518 O O . ARG A 1 191 ? -3.529 -2.804 25.412 1.00 96.81 191 ARG A O 1
ATOM 1525 N N . THR A 1 192 ? -4.567 -4.393 24.225 1.00 97.31 192 THR A N 1
ATOM 1526 C CA . THR A 1 192 ? -3.448 -5.339 24.250 1.00 97.31 192 THR A CA 1
ATOM 1527 C C . THR A 1 192 ? -2.975 -5.669 22.845 1.00 97.31 192 THR A C 1
ATOM 1529 O O . THR A 1 192 ? -3.783 -5.883 21.939 1.00 97.31 192 THR A O 1
ATOM 1532 N N . LEU A 1 193 ? -1.653 -5.753 22.691 1.00 98.25 193 LEU A N 1
ATOM 1533 C CA . LEU A 1 193 ? -0.981 -6.244 21.494 1.00 98.25 193 LEU A CA 1
ATOM 1534 C C . LEU A 1 193 ? -0.604 -7.718 21.691 1.00 98.25 193 LEU A C 1
ATOM 1536 O O . LEU A 1 193 ? -0.094 -8.092 22.748 1.00 98.25 193 LEU A O 1
ATOM 1540 N N . SER A 1 194 ? -0.865 -8.563 20.696 1.00 98.50 194 SER A N 1
ATOM 1541 C CA . SER A 1 194 ? -0.409 -9.955 20.708 1.00 98.50 194 SER A CA 1
ATOM 1542 C C . SER A 1 194 ? 1.113 -10.048 20.579 1.00 98.50 194 SER A C 1
ATOM 1544 O O . SER A 1 194 ? 1.761 -9.138 20.062 1.00 98.50 194 SER A O 1
ATOM 1546 N N . SER A 1 195 ? 1.686 -11.195 20.944 1.00 98.06 195 SER A N 1
ATOM 1547 C CA . SER A 1 195 ? 3.058 -11.519 20.544 1.00 98.06 195 SER A CA 1
ATOM 1548 C C . SER A 1 195 ? 3.192 -11.538 19.007 1.00 98.06 195 SER A C 1
ATOM 1550 O O . SER A 1 195 ? 2.234 -11.941 18.332 1.00 98.06 195 SER A O 1
ATOM 1552 N N . PRO A 1 196 ? 4.344 -11.121 18.447 1.00 98.44 196 PRO A N 1
ATOM 1553 C CA . PRO A 1 196 ? 4.616 -11.221 17.014 1.00 98.44 196 PRO A CA 1
ATOM 1554 C C . PRO A 1 196 ? 4.627 -12.664 16.510 1.00 98.44 196 PRO A C 1
ATOM 1556 O O . PRO A 1 196 ? 5.224 -13.543 17.129 1.00 98.44 196 PRO A O 1
ATOM 1559 N N . PHE A 1 197 ? 4.011 -12.892 15.351 1.00 98.69 197 PHE A N 1
ATOM 1560 C CA . PHE A 1 197 ? 4.117 -14.140 14.599 1.00 98.69 197 PHE A CA 1
ATOM 1561 C C . PHE A 1 197 ? 5.042 -13.934 13.397 1.00 98.69 197 PHE A C 1
ATOM 1563 O O . PHE A 1 197 ? 4.776 -13.053 12.581 1.00 98.69 197 PHE A O 1
ATOM 1570 N N . LEU A 1 198 ? 6.098 -14.742 13.253 1.00 98.31 198 LEU A N 1
ATOM 1571 C CA . LEU A 1 198 ? 6.982 -14.696 12.083 1.00 98.31 198 LEU A CA 1
ATOM 1572 C C . LEU A 1 198 ? 6.270 -15.280 10.856 1.00 98.31 198 LEU A C 1
ATOM 1574 O O . LEU A 1 198 ? 6.055 -16.488 10.745 1.00 98.31 198 LEU A O 1
ATOM 1578 N N . LEU A 1 199 ? 5.928 -14.419 9.903 1.00 98.50 199 LEU A N 1
ATOM 1579 C CA . LEU A 1 199 ? 5.302 -14.813 8.647 1.00 98.50 199 LEU A CA 1
ATOM 1580 C C . LEU A 1 199 ? 6.304 -15.418 7.670 1.00 98.50 199 LEU A C 1
ATOM 1582 O O . LEU A 1 199 ? 5.905 -16.252 6.871 1.00 98.50 199 LEU A O 1
ATOM 1586 N N . GLY A 1 200 ? 7.574 -15.030 7.705 1.00 97.31 200 GLY A N 1
ATOM 1587 C CA . GLY A 1 200 ? 8.593 -15.532 6.783 1.00 97.31 200 GLY A CA 1
ATOM 1588 C C . GLY A 1 200 ? 9.629 -14.471 6.441 1.00 97.31 200 GLY A C 1
ATOM 1589 O O . GLY A 1 200 ? 9.730 -13.456 7.132 1.00 97.31 200 GLY A O 1
ATOM 1590 N N . TYR A 1 201 ? 10.388 -14.714 5.371 1.00 96.62 201 TYR A N 1
ATOM 1591 C CA . TYR A 1 201 ? 11.530 -13.892 4.982 1.00 96.62 201 TYR A CA 1
ATOM 1592 C C . TYR A 1 201 ? 11.394 -13.407 3.539 1.00 96.62 201 TYR A C 1
ATOM 1594 O O . TYR A 1 201 ? 11.468 -14.189 2.595 1.00 96.62 201 TYR A O 1
ATOM 1602 N N . GLY A 1 202 ? 11.247 -12.095 3.364 1.00 94.56 202 GLY A N 1
ATOM 1603 C CA . GLY A 1 202 ? 11.238 -11.462 2.049 1.00 94.56 202 GLY A CA 1
ATOM 1604 C C . GLY A 1 202 ? 12.625 -11.444 1.428 1.00 94.56 202 GLY A C 1
ATOM 1605 O O . GLY A 1 202 ? 13.535 -10.809 1.968 1.00 94.56 202 GLY A O 1
ATOM 1606 N N . ALA A 1 203 ? 12.786 -12.115 0.292 1.00 92.44 203 ALA A N 1
ATOM 1607 C CA . ALA A 1 203 ? 14.069 -12.220 -0.389 1.00 92.44 203 ALA A CA 1
ATOM 1608 C C . ALA A 1 203 ? 14.382 -10.993 -1.265 1.00 92.44 203 ALA A C 1
ATOM 1610 O O . ALA A 1 203 ? 13.489 -10.364 -1.838 1.00 92.44 203 ALA A O 1
ATOM 1611 N N . THR A 1 204 ? 15.672 -10.708 -1.432 1.00 91.56 204 THR A N 1
ATOM 1612 C CA . THR A 1 204 ? 16.217 -9.696 -2.338 1.00 91.56 204 THR A CA 1
ATOM 1613 C C . THR A 1 204 ? 17.121 -10.307 -3.419 1.00 91.56 204 THR A C 1
ATOM 1615 O O . THR A 1 204 ? 17.613 -11.440 -3.334 1.00 91.56 204 THR A O 1
ATOM 1618 N N . GLY A 1 205 ? 17.291 -9.553 -4.502 1.00 85.50 205 GLY A N 1
ATOM 1619 C CA . GLY A 1 205 ? 18.225 -9.818 -5.590 1.00 85.50 205 GLY A CA 1
ATOM 1620 C C . GLY A 1 205 ? 19.695 -9.665 -5.194 1.00 85.50 205 GLY A C 1
ATOM 1621 O O . GLY A 1 205 ? 20.562 -10.180 -5.902 1.00 85.50 205 GLY A O 1
ATOM 1622 N N . ASP A 1 206 ? 19.959 -8.974 -4.085 1.00 88.38 206 ASP A N 1
ATOM 1623 C CA . ASP A 1 206 ? 21.293 -8.525 -3.699 1.00 88.38 206 ASP A CA 1
ATOM 1624 C C . ASP A 1 206 ? 22.187 -9.665 -3.163 1.00 88.38 206 ASP A C 1
ATOM 1626 O O . ASP A 1 206 ? 21.689 -10.618 -2.549 1.00 88.38 206 ASP A O 1
ATOM 1630 N N . PRO A 1 207 ? 23.521 -9.600 -3.372 1.00 89.31 207 PRO A N 1
ATOM 1631 C CA . PRO A 1 207 ? 24.455 -10.603 -2.863 1.00 89.31 207 PRO A CA 1
ATOM 1632 C C . PRO A 1 207 ? 24.344 -10.790 -1.347 1.00 89.31 207 PRO A C 1
ATOM 1634 O O . PRO A 1 207 ? 24.362 -9.822 -0.591 1.00 89.31 207 PRO A O 1
ATOM 1637 N N . GLY A 1 208 ? 24.252 -12.046 -0.906 1.00 89.38 208 GLY A N 1
ATOM 1638 C CA . GLY A 1 208 ? 24.069 -12.392 0.507 1.00 89.38 208 GLY A CA 1
ATOM 1639 C C . GLY A 1 208 ? 22.632 -12.252 1.015 1.00 89.38 208 GLY A C 1
ATOM 1640 O O . GLY A 1 208 ? 22.395 -12.594 2.166 1.00 89.38 208 GLY A O 1
ATOM 1641 N N . ASN A 1 209 ? 21.695 -11.799 0.169 1.00 92.25 209 ASN A N 1
ATOM 1642 C CA . ASN A 1 209 ? 20.275 -11.641 0.488 1.00 92.25 209 ASN A CA 1
ATOM 1643 C C . ASN A 1 209 ? 20.047 -10.947 1.852 1.00 92.25 209 ASN A C 1
ATOM 1645 O O . ASN A 1 209 ? 19.415 -11.516 2.737 1.00 92.25 209 ASN A O 1
ATOM 1649 N N . PRO A 1 210 ? 20.601 -9.739 2.065 1.00 92.62 210 PRO A N 1
ATOM 1650 C CA . PRO A 1 210 ? 20.435 -9.026 3.326 1.00 92.62 210 PRO A CA 1
ATOM 1651 C C . PRO A 1 210 ? 18.980 -8.565 3.532 1.00 92.62 210 PRO A C 1
ATOM 1653 O O . PRO A 1 210 ? 18.207 -8.500 2.569 1.00 92.62 210 PRO A O 1
ATOM 1656 N N . PRO A 1 211 ? 18.608 -8.164 4.760 1.00 92.62 211 PRO A N 1
ATOM 1657 C CA . PRO A 1 211 ? 17.378 -7.424 4.990 1.00 92.62 211 PRO A CA 1
ATOM 1658 C C . PRO A 1 211 ? 17.315 -6.179 4.084 1.00 92.62 211 PRO A C 1
ATOM 1660 O O . PRO A 1 211 ? 18.261 -5.393 3.996 1.00 92.62 211 PRO A O 1
ATOM 1663 N N . ASP A 1 212 ? 16.185 -6.004 3.404 1.00 91.75 212 ASP A N 1
ATOM 1664 C CA . ASP A 1 212 ? 15.956 -5.011 2.366 1.00 91.75 212 ASP A CA 1
ATOM 1665 C C . ASP A 1 212 ? 14.643 -4.257 2.623 1.00 91.75 212 ASP A C 1
ATOM 1667 O O . ASP A 1 212 ? 13.559 -4.834 2.725 1.00 91.75 212 ASP A O 1
ATOM 1671 N N . ARG A 1 213 ? 14.726 -2.925 2.659 1.00 90.25 213 ARG A N 1
ATOM 1672 C CA . ARG A 1 213 ? 13.579 -2.027 2.865 1.00 90.25 213 ARG A CA 1
ATOM 1673 C C . ARG A 1 213 ? 12.501 -2.110 1.781 1.00 90.25 213 ARG A C 1
ATOM 1675 O O . ARG A 1 213 ? 11.460 -1.487 1.947 1.00 90.25 213 ARG A O 1
ATOM 1682 N N . HIS A 1 214 ? 12.745 -2.773 0.652 1.00 91.69 214 HIS A N 1
ATOM 1683 C CA . HIS A 1 214 ? 11.742 -3.009 -0.391 1.00 91.69 214 HIS A CA 1
ATOM 1684 C C . HIS A 1 214 ? 10.853 -4.227 -0.089 1.00 91.69 214 HIS A C 1
ATOM 1686 O O . HIS A 1 214 ? 9.771 -4.359 -0.664 1.00 91.69 214 HIS A O 1
ATOM 1692 N N . CYS A 1 215 ? 11.270 -5.096 0.835 1.00 94.00 215 CYS A N 1
ATOM 1693 C CA . CYS A 1 215 ? 10.559 -6.311 1.224 1.00 94.00 215 CYS A CA 1
ATOM 1694 C C . CYS A 1 215 ? 9.457 -6.029 2.257 1.00 94.00 215 CYS A C 1
ATOM 1696 O O . CYS A 1 215 ? 9.420 -6.619 3.334 1.00 94.00 215 CYS A O 1
ATOM 1698 N N . VAL A 1 216 ? 8.557 -5.097 1.940 1.00 93.12 216 VAL A N 1
ATOM 1699 C CA . VAL A 1 216 ? 7.462 -4.721 2.841 1.00 93.12 216 VAL A CA 1
ATOM 1700 C C . VAL A 1 216 ? 6.207 -5.553 2.530 1.00 93.12 216 VAL A C 1
ATOM 1702 O O . VAL A 1 216 ? 5.783 -5.556 1.370 1.00 93.12 216 VAL A O 1
ATOM 1705 N N . PRO A 1 217 ? 5.603 -6.235 3.524 1.00 96.75 217 PRO A N 1
ATOM 1706 C CA . PRO A 1 217 ? 4.381 -7.008 3.338 1.00 96.75 217 PRO A CA 1
ATOM 1707 C C . PRO A 1 217 ? 3.163 -6.124 3.080 1.00 96.75 217 PRO A C 1
ATOM 1709 O O . PRO A 1 217 ? 3.149 -4.932 3.405 1.00 96.75 217 PRO A O 1
ATOM 1712 N N . ALA A 1 218 ? 2.104 -6.751 2.574 1.00 96.81 218 ALA A N 1
ATOM 1713 C CA . ALA A 1 218 ? 0.761 -6.191 2.583 1.00 96.81 218 ALA A CA 1
ATOM 1714 C C . ALA A 1 218 ? -0.253 -7.190 3.155 1.00 96.81 218 ALA A C 1
ATOM 1716 O O . ALA A 1 218 ? -0.116 -8.393 2.939 1.00 96.81 218 ALA A O 1
ATOM 1717 N N . ILE A 1 219 ? -1.273 -6.687 3.852 1.00 98.25 219 ILE A N 1
ATOM 1718 C CA . ILE A 1 219 ? -2.369 -7.467 4.442 1.00 98.25 219 ILE A CA 1
ATOM 1719 C C . ILE A 1 219 ? -3.727 -7.017 3.891 1.00 98.25 219 ILE A C 1
ATOM 1721 O O . ILE A 1 219 ? -3.946 -5.834 3.654 1.00 98.25 219 ILE A O 1
ATOM 1725 N N . THR A 1 220 ? -4.631 -7.970 3.701 1.00 98.06 220 THR A N 1
ATOM 1726 C CA . THR A 1 220 ? -6.063 -7.767 3.446 1.00 98.06 220 THR A CA 1
ATOM 1727 C C . THR A 1 220 ? -6.856 -8.800 4.252 1.00 98.06 220 THR A C 1
ATOM 1729 O O . THR A 1 220 ? -6.265 -9.697 4.866 1.00 98.06 220 THR A O 1
ATOM 1732 N N . VAL A 1 221 ? -8.176 -8.685 4.283 1.00 97.38 221 VAL A N 1
ATOM 1733 C CA . VAL A 1 221 ? -9.063 -9.609 4.996 1.00 97.38 221 VAL A CA 1
ATOM 1734 C C . VAL A 1 221 ? -10.258 -9.959 4.114 1.00 97.38 221 VAL A C 1
ATOM 1736 O O . VAL A 1 221 ? -10.773 -9.100 3.399 1.00 97.38 221 VAL A O 1
ATOM 1739 N N . ASP A 1 222 ? -10.652 -11.231 4.117 1.00 95.94 222 ASP A N 1
ATOM 1740 C CA . ASP A 1 222 ? -11.843 -11.697 3.407 1.00 95.94 222 ASP A CA 1
ATOM 1741 C C . ASP A 1 222 ? -13.118 -11.468 4.236 1.00 95.94 222 ASP A C 1
ATOM 1743 O O . ASP A 1 222 ? -13.069 -11.066 5.403 1.00 95.94 222 ASP A O 1
ATOM 1747 N N . ARG A 1 223 ? -14.292 -11.684 3.635 1.00 92.81 223 ARG A N 1
ATOM 1748 C CA . ARG A 1 223 ? -15.582 -11.441 4.308 1.00 92.81 223 ARG A CA 1
ATOM 1749 C C . ARG A 1 223 ? -15.898 -12.443 5.412 1.00 92.81 223 ARG A C 1
ATOM 1751 O O . ARG A 1 223 ? -16.733 -12.149 6.264 1.00 92.81 223 ARG A O 1
ATOM 1758 N N . ASP A 1 224 ? -15.201 -13.574 5.428 1.00 93.75 224 ASP A N 1
ATOM 1759 C CA . ASP A 1 224 ? -15.270 -14.563 6.503 1.00 93.75 224 ASP A CA 1
ATOM 1760 C C . ASP A 1 224 ? -14.297 -14.224 7.649 1.00 93.75 224 ASP A C 1
ATOM 1762 O O . ASP A 1 224 ? -14.247 -14.908 8.674 1.00 93.75 224 ASP A O 1
ATOM 1766 N N . GLY A 1 225 ? -13.540 -13.132 7.504 1.00 95.31 225 GLY A N 1
ATOM 1767 C CA . GLY A 1 225 ? -12.615 -12.601 8.490 1.00 95.31 225 GLY A CA 1
ATOM 1768 C C . GLY A 1 225 ? -11.230 -13.242 8.448 1.00 95.31 225 GLY A C 1
ATOM 1769 O O . GLY A 1 225 ? -10.414 -12.939 9.321 1.00 95.31 225 GLY A O 1
ATOM 1770 N N . TYR A 1 226 ? -10.919 -14.118 7.493 1.00 97.75 226 TYR A N 1
ATOM 1771 C CA . TYR A 1 226 ? -9.565 -14.648 7.356 1.00 97.75 226 TYR A CA 1
ATOM 1772 C C . TYR A 1 226 ? -8.626 -13.590 6.793 1.00 97.75 226 TYR A C 1
ATOM 1774 O O . TYR A 1 226 ? -8.960 -12.827 5.891 1.00 97.75 226 TYR A O 1
ATOM 1782 N N . LEU A 1 227 ? -7.413 -13.554 7.333 1.00 98.56 227 LEU A N 1
ATOM 1783 C CA . LEU A 1 227 ? -6.384 -12.609 6.934 1.00 98.56 227 LEU A CA 1
ATOM 1784 C C . LEU A 1 227 ? -5.558 -13.205 5.801 1.00 98.56 227 LEU A C 1
ATOM 1786 O O . LEU A 1 227 ? -5.186 -14.380 5.827 1.00 98.56 227 LEU A O 1
ATOM 1790 N N . HIS A 1 228 ? -5.225 -12.369 4.830 1.00 98.62 228 HIS A N 1
ATOM 1791 C CA . HIS A 1 228 ? -4.424 -12.724 3.670 1.00 98.62 228 HIS A CA 1
ATOM 1792 C C . HIS A 1 228 ? -3.219 -11.801 3.622 1.00 98.62 228 HIS A C 1
ATOM 1794 O O . HIS A 1 228 ? -3.373 -10.580 3.602 1.00 98.62 228 HIS A O 1
ATOM 1800 N N . VAL A 1 229 ? -2.019 -12.376 3.603 1.00 98.69 229 VAL A N 1
ATOM 1801 C CA . VAL A 1 229 ? -0.776 -11.605 3.582 1.00 98.69 229 VAL A CA 1
ATOM 1802 C C . VAL A 1 229 ? 0.055 -11.990 2.381 1.00 98.69 229 VAL A C 1
ATOM 1804 O O . VAL A 1 229 ? 0.290 -13.173 2.134 1.00 98.69 229 VAL A O 1
ATOM 1807 N N . ILE A 1 230 ? 0.526 -10.971 1.668 1.00 98.12 230 ILE A N 1
ATOM 1808 C CA . ILE A 1 230 ? 1.596 -11.111 0.689 1.00 98.12 230 ILE A CA 1
ATOM 1809 C C . ILE A 1 230 ? 2.876 -10.591 1.328 1.00 98.12 230 ILE A C 1
ATOM 1811 O O . ILE A 1 230 ? 2.957 -9.419 1.700 1.00 98.12 230 ILE A O 1
ATOM 1815 N N . LEU A 1 231 ? 3.877 -11.455 1.444 1.00 97.19 231 LEU A N 1
ATOM 1816 C CA . LEU A 1 231 ? 5.203 -11.079 1.893 1.00 97.19 231 LEU A CA 1
ATOM 1817 C C . LEU A 1 231 ? 5.907 -10.317 0.771 1.00 97.19 231 LEU A C 1
ATOM 1819 O O . LEU A 1 231 ? 5.930 -10.750 -0.385 1.00 97.19 231 LEU A O 1
ATOM 1823 N N . GLY A 1 232 ? 6.479 -9.169 1.125 1.00 94.31 232 GLY A N 1
ATOM 1824 C CA . GLY A 1 232 ? 7.215 -8.331 0.187 1.00 94.31 232 GLY A CA 1
ATOM 1825 C C . GLY A 1 232 ? 8.542 -8.966 -0.219 1.00 94.31 232 GLY A C 1
ATOM 1826 O O . GLY A 1 232 ? 9.163 -9.677 0.569 1.00 94.31 232 GLY A O 1
ATOM 1827 N N . ALA A 1 233 ? 8.999 -8.656 -1.429 1.00 93.81 233 ALA A N 1
ATOM 1828 C CA . ALA A 1 233 ? 10.273 -9.112 -1.975 1.00 93.81 233 ALA A CA 1
ATOM 1829 C C . ALA A 1 233 ? 10.902 -8.024 -2.862 1.00 93.81 233 ALA A C 1
ATOM 1831 O O . ALA A 1 233 ? 10.204 -7.107 -3.308 1.00 93.81 233 ALA A O 1
ATOM 1832 N N . HIS A 1 234 ? 12.199 -8.136 -3.159 1.00 93.12 234 HIS A N 1
ATOM 1833 C CA . HIS A 1 234 ? 12.906 -7.228 -4.062 1.00 93.12 234 HIS A CA 1
ATOM 1834 C C . HIS A 1 234 ? 13.589 -7.990 -5.197 1.00 93.12 234 HIS A C 1
ATOM 1836 O O . HIS A 1 234 ? 14.619 -8.630 -5.018 1.00 93.12 234 HIS A O 1
ATOM 1842 N N . ASN A 1 235 ? 13.013 -7.912 -6.397 1.00 89.38 235 ASN A N 1
ATOM 1843 C CA . ASN A 1 235 ? 13.422 -8.696 -7.563 1.00 89.38 235 ASN A CA 1
ATOM 1844 C C . ASN A 1 235 ? 13.494 -10.210 -7.266 1.00 89.38 235 ASN A C 1
ATOM 1846 O O . ASN A 1 235 ? 14.428 -10.900 -7.687 1.00 89.38 235 ASN A O 1
ATOM 1850 N N . ARG A 1 236 ? 12.496 -10.724 -6.539 1.00 90.19 236 ARG A N 1
ATOM 1851 C CA . ARG A 1 236 ? 12.332 -12.137 -6.150 1.00 90.19 236 ARG A CA 1
ATOM 1852 C C . ARG A 1 236 ? 10.842 -12.526 -6.147 1.00 90.19 236 ARG A C 1
ATOM 1854 O O . ARG A 1 236 ? 10.011 -11.624 -6.292 1.00 90.19 236 ARG A O 1
ATOM 1861 N N . PRO A 1 237 ? 10.490 -13.821 -6.034 1.00 89.00 237 PRO A N 1
ATOM 1862 C CA . PRO A 1 237 ? 9.096 -14.235 -5.901 1.00 89.00 237 PRO A CA 1
ATOM 1863 C C . PRO A 1 237 ? 8.430 -13.573 -4.690 1.00 89.00 237 PRO A C 1
ATOM 1865 O O . PRO A 1 237 ? 9.067 -13.392 -3.653 1.00 89.00 237 PRO A O 1
ATOM 1868 N N . LEU A 1 238 ? 7.154 -13.212 -4.831 1.00 92.88 238 LEU A N 1
ATOM 1869 C CA . LEU A 1 238 ? 6.315 -12.852 -3.685 1.00 92.88 238 LEU A CA 1
ATOM 1870 C C . LEU A 1 238 ? 5.837 -14.132 -3.009 1.00 92.88 238 LEU A C 1
ATOM 1872 O O . LEU A 1 238 ? 5.758 -15.170 -3.662 1.00 92.88 238 LEU A O 1
ATOM 1876 N N . GLN A 1 239 ? 5.463 -14.048 -1.736 1.00 95.38 239 GLN A N 1
ATOM 1877 C CA . GLN A 1 239 ? 4.964 -15.207 -0.995 1.00 95.38 239 GLN A CA 1
ATOM 1878 C C . GLN A 1 239 ? 3.622 -14.897 -0.346 1.00 95.38 239 GLN A C 1
ATOM 1880 O O . GLN A 1 239 ? 3.364 -13.755 0.016 1.00 95.38 239 GLN A O 1
ATOM 1885 N N . TYR A 1 240 ? 2.772 -15.901 -0.190 1.00 97.75 240 TYR A N 1
ATOM 1886 C CA . TYR A 1 240 ? 1.428 -15.791 0.356 1.00 97.75 240 TYR A CA 1
ATOM 1887 C C . TYR A 1 240 ? 1.271 -16.612 1.636 1.00 97.75 240 TYR A C 1
ATOM 1889 O O . TYR A 1 240 ? 1.829 -17.703 1.773 1.00 97.75 240 TYR A O 1
ATOM 1897 N N . ARG A 1 241 ? 0.471 -16.074 2.561 1.00 98.12 241 ARG A N 1
ATOM 1898 C CA . ARG A 1 241 ? -0.001 -16.732 3.782 1.00 98.12 241 ARG A CA 1
ATOM 1899 C C . ARG A 1 241 ? -1.489 -16.426 3.993 1.00 98.12 241 ARG A C 1
ATOM 1901 O O . ARG A 1 241 ? -1.900 -15.269 3.869 1.00 98.12 241 ARG A O 1
ATOM 1908 N N . LYS A 1 242 ? -2.276 -17.432 4.389 1.00 98.31 242 LYS A N 1
ATOM 1909 C CA . LYS A 1 242 ? -3.649 -17.275 4.912 1.00 98.31 242 LYS A CA 1
ATOM 1910 C C . LYS A 1 242 ? -3.662 -17.519 6.417 1.00 98.31 242 LYS A C 1
ATOM 1912 O O . LYS A 1 242 ? -2.984 -18.441 6.870 1.00 98.31 242 LYS A O 1
ATOM 1917 N N . SER A 1 243 ? -4.416 -16.751 7.201 1.00 98.62 243 SER A N 1
ATOM 1918 C CA . SER A 1 243 ? -4.612 -17.091 8.614 1.00 98.62 243 SER A CA 1
ATOM 1919 C C . SER A 1 243 ? -5.371 -18.417 8.751 1.00 98.62 243 SER A C 1
ATOM 1921 O O . SER A 1 243 ? -6.208 -18.763 7.920 1.00 98.62 243 SER A O 1
ATOM 1923 N N . LEU A 1 244 ? -5.086 -19.179 9.809 1.00 98.38 244 LEU A N 1
ATOM 1924 C CA . LEU A 1 244 ? -5.784 -20.443 10.101 1.00 98.38 244 LEU A CA 1
ATOM 1925 C C . LEU A 1 244 ? -7.119 -20.230 10.823 1.00 98.38 244 LEU A C 1
ATOM 1927 O O . LEU A 1 244 ? -7.951 -21.132 10.882 1.00 98.38 244 LEU A O 1
ATOM 1931 N N . ALA A 1 245 ? -7.325 -19.036 11.371 1.00 97.94 245 ALA A N 1
ATOM 1932 C CA . ALA A 1 245 ? -8.559 -18.627 12.016 1.00 97.94 245 ALA A CA 1
ATOM 1933 C C . ALA A 1 245 ? -8.939 -17.217 11.561 1.00 97.94 245 ALA A C 1
ATOM 1935 O O . ALA A 1 245 ? -8.066 -16.377 11.309 1.00 97.94 245 ALA A O 1
ATOM 1936 N N . ALA A 1 246 ? -10.242 -16.960 11.495 1.00 96.94 246 ALA A N 1
ATOM 1937 C CA . ALA A 1 246 ? -10.765 -15.628 11.255 1.00 96.94 246 ALA A CA 1
ATOM 1938 C C . ALA A 1 246 ? -10.333 -14.660 12.370 1.00 96.94 246 ALA A C 1
ATOM 1940 O O . ALA A 1 246 ? -10.247 -15.032 13.546 1.00 96.94 246 ALA A O 1
ATOM 1941 N N . ASN A 1 247 ? -10.072 -13.407 11.998 1.00 96.06 247 ASN A N 1
ATOM 1942 C CA . ASN A 1 247 ? -9.805 -12.286 12.894 1.00 96.06 247 ASN A CA 1
ATOM 1943 C C . ASN A 1 247 ? -8.688 -12.599 13.920 1.00 96.06 247 ASN A C 1
ATOM 1945 O O . ASN A 1 247 ? -8.803 -12.352 15.133 1.00 96.06 247 ASN A O 1
ATOM 1949 N N . SER A 1 248 ? -7.609 -13.236 13.443 1.00 96.81 248 SER A N 1
ATOM 1950 C CA . SER A 1 248 ? -6.500 -13.709 14.275 1.00 96.81 248 SER A CA 1
ATOM 1951 C C . SER A 1 248 ? -5.194 -13.848 13.496 1.00 96.81 248 SER A C 1
ATOM 1953 O O . SER A 1 248 ? -5.149 -14.458 12.432 1.00 96.81 248 SER A O 1
ATOM 1955 N N . THR A 1 249 ? -4.102 -13.356 14.084 1.00 98.44 249 THR A N 1
ATOM 1956 C CA . THR A 1 249 ? -2.730 -13.525 13.572 1.00 98.44 249 THR A CA 1
ATOM 1957 C C . THR A 1 249 ? -1.977 -14.680 14.247 1.00 98.44 249 THR A C 1
ATOM 1959 O O . THR A 1 249 ? -0.773 -14.810 14.048 1.00 98.44 249 THR A O 1
ATOM 1962 N N . ALA A 1 250 ? -2.650 -15.501 15.064 1.00 97.38 250 ALA A N 1
ATOM 1963 C CA . ALA A 1 250 ? -2.009 -16.517 15.909 1.00 97.38 250 ALA A CA 1
ATOM 1964 C C . ALA A 1 250 ? -1.536 -17.779 15.159 1.00 97.38 250 ALA A C 1
ATOM 1966 O O . ALA A 1 250 ? -0.791 -18.578 15.720 1.00 97.38 250 ALA A O 1
ATOM 1967 N N . GLY A 1 251 ? -1.966 -17.978 13.913 1.00 98.06 251 GLY A N 1
ATOM 1968 C CA . GLY A 1 251 ? -1.581 -19.130 13.104 1.00 98.06 251 GLY A CA 1
ATOM 1969 C C . GLY A 1 251 ? -1.833 -18.877 11.625 1.00 98.06 251 GLY A C 1
ATOM 1970 O O . GLY A 1 251 ? -2.807 -18.211 11.268 1.00 98.06 251 GLY A O 1
ATOM 1971 N N . TRP A 1 252 ? -0.954 -19.413 10.780 1.00 98.69 252 TRP A N 1
ATOM 1972 C CA . TRP A 1 252 ? -0.930 -19.170 9.338 1.00 98.69 252 TRP A CA 1
ATOM 1973 C C . TRP A 1 252 ? -0.669 -20.462 8.567 1.00 98.69 252 TRP A C 1
ATOM 1975 O O . TRP A 1 252 ? -0.034 -21.376 9.089 1.00 98.69 252 TRP A O 1
ATOM 1985 N N . SER A 1 253 ? -1.151 -20.520 7.328 1.00 98.19 253 SER A N 1
ATOM 1986 C CA . SER A 1 253 ? -0.824 -21.575 6.370 1.00 98.19 253 SER A CA 1
ATOM 1987 C C . SER A 1 253 ? 0.680 -21.648 6.105 1.00 98.19 253 SER A C 1
ATOM 1989 O O . SER A 1 253 ? 1.424 -20.704 6.391 1.00 98.19 253 SER A O 1
ATOM 1991 N N . ASP A 1 254 ? 1.127 -22.723 5.464 1.00 97.12 254 ASP A N 1
ATOM 1992 C CA . ASP A 1 254 ? 2.467 -22.770 4.881 1.00 97.12 254 ASP A CA 1
ATOM 1993 C C . ASP A 1 254 ? 2.676 -21.637 3.866 1.00 97.12 254 ASP A C 1
ATOM 1995 O O . ASP A 1 254 ? 1.721 -21.039 3.356 1.00 97.12 254 ASP A O 1
ATOM 1999 N N . VAL A 1 255 ? 3.947 -21.302 3.634 1.00 95.25 255 VAL A N 1
ATOM 2000 C CA . VAL A 1 255 ? 4.344 -20.281 2.662 1.00 95.25 255 VAL A CA 1
ATOM 2001 C C . VAL A 1 255 ? 4.075 -20.803 1.253 1.00 95.25 255 VAL A C 1
ATOM 2003 O O . VAL A 1 255 ? 4.593 -21.850 0.872 1.00 95.25 255 VAL A O 1
ATOM 2006 N N . GLU A 1 256 ? 3.297 -20.055 0.475 1.00 93.31 256 GLU A N 1
ATOM 2007 C CA . GLU A 1 256 ? 3.038 -20.336 -0.941 1.00 93.31 256 GLU A CA 1
ATOM 2008 C C . GLU A 1 256 ? 3.703 -19.255 -1.804 1.00 93.31 256 GLU A C 1
ATOM 2010 O O . GLU A 1 256 ? 3.329 -18.088 -1.728 1.00 93.31 256 GLU A O 1
ATOM 2015 N N . ASP A 1 257 ? 4.682 -19.608 -2.636 1.00 89.19 257 ASP A N 1
ATOM 2016 C CA . ASP A 1 257 ? 5.274 -18.653 -3.581 1.00 89.19 257 ASP A CA 1
ATOM 2017 C C . ASP A 1 257 ? 4.287 -18.314 -4.714 1.00 89.19 257 ASP A C 1
ATOM 2019 O O . ASP A 1 257 ? 3.659 -19.186 -5.319 1.00 89.19 257 ASP A O 1
ATOM 2023 N N . ILE A 1 258 ? 4.194 -17.032 -5.057 1.00 85.81 258 ILE A N 1
ATOM 2024 C CA . ILE A 1 258 ? 3.276 -16.502 -6.068 1.00 85.81 258 ILE A CA 1
ATOM 2025 C C . ILE A 1 258 ? 4.039 -16.217 -7.357 1.00 85.81 258 ILE A C 1
ATOM 2027 O O . ILE A 1 258 ? 5.183 -15.755 -7.360 1.00 85.81 258 ILE A O 1
ATOM 2031 N N . GLY A 1 259 ? 3.378 -16.467 -8.484 1.00 69.50 259 GLY A N 1
ATOM 2032 C CA . GLY A 1 259 ? 3.929 -16.186 -9.805 1.00 69.50 259 GLY A CA 1
ATOM 2033 C C . GLY A 1 259 ? 4.881 -17.261 -10.326 1.00 69.50 259 GLY A C 1
ATOM 2034 O O . GLY A 1 259 ? 5.348 -17.126 -11.451 1.00 69.50 259 GLY A O 1
ATOM 2035 N N . LEU A 1 260 ? 5.108 -18.362 -9.593 1.00 65.50 260 LEU A N 1
ATOM 2036 C CA . LEU A 1 260 ? 5.928 -19.489 -10.064 1.00 65.50 260 LEU A CA 1
ATOM 2037 C C . LEU A 1 260 ? 5.363 -20.184 -11.313 1.00 65.50 260 LEU A C 1
ATOM 2039 O O . LEU A 1 260 ? 6.124 -20.725 -12.108 1.00 65.50 260 LEU A O 1
ATOM 2043 N N . ALA A 1 261 ? 4.050 -20.133 -11.547 1.00 52.06 261 ALA A N 1
ATOM 2044 C CA . ALA A 1 261 ? 3.460 -20.662 -12.780 1.00 52.06 261 ALA A CA 1
ATOM 2045 C C . ALA A 1 261 ? 3.985 -19.947 -14.047 1.00 52.06 261 ALA A C 1
ATOM 2047 O O . ALA A 1 261 ? 3.968 -20.524 -15.134 1.00 52.06 261 ALA A O 1
ATOM 2048 N N . SER A 1 262 ? 4.529 -18.727 -13.907 1.00 51.16 262 SER A N 1
ATOM 2049 C CA . SER A 1 262 ? 5.090 -17.950 -15.017 1.00 51.16 262 SER A CA 1
ATOM 2050 C C . SER A 1 262 ? 6.482 -18.417 -15.486 1.00 51.16 262 SER A C 1
ATOM 2052 O O . SER A 1 262 ? 6.968 -17.972 -16.534 1.00 51.16 262 SER A O 1
ATOM 2054 N N . VAL A 1 263 ? 7.082 -19.396 -14.790 1.00 46.66 263 VAL A N 1
ATOM 2055 C CA . VAL A 1 263 ? 8.328 -20.073 -15.207 1.00 46.66 263 VAL A CA 1
ATOM 2056 C C . VAL A 1 263 ? 8.141 -20.765 -16.559 1.00 46.66 263 VAL A C 1
ATOM 2058 O O . VAL A 1 263 ? 9.039 -20.722 -17.396 1.00 46.66 263 VAL A O 1
ATOM 2061 N N . ASN A 1 264 ? 6.949 -21.315 -16.823 1.00 44.97 264 ASN A N 1
ATOM 2062 C CA . ASN A 1 264 ? 6.630 -21.955 -18.104 1.00 44.97 264 ASN A CA 1
ATOM 2063 C C . ASN A 1 264 ? 6.381 -20.948 -19.242 1.00 44.97 264 ASN A C 1
ATOM 2065 O O . ASN A 1 264 ? 6.458 -21.318 -20.409 1.00 44.97 264 ASN A O 1
ATOM 2069 N N . SER A 1 265 ? 6.128 -19.676 -18.920 1.00 50.97 265 SER A N 1
ATOM 2070 C CA . SER A 1 265 ? 5.974 -18.576 -19.888 1.00 50.97 265 SER A CA 1
ATOM 2071 C C . SER A 1 265 ? 7.259 -17.762 -20.111 1.00 50.97 265 SER A C 1
ATOM 2073 O O . SER A 1 265 ? 7.240 -16.774 -20.835 1.00 50.97 265 SER A O 1
ATOM 2075 N N . GLY A 1 266 ? 8.391 -18.162 -19.517 1.00 53.19 266 GLY A N 1
ATOM 2076 C CA . GLY A 1 266 ? 9.681 -17.498 -19.731 1.00 53.19 266 GLY A CA 1
ATOM 2077 C C . GLY A 1 266 ? 9.932 -16.258 -18.864 1.00 53.19 266 GLY A C 1
ATOM 2078 O O . GLY A 1 266 ? 10.866 -15.505 -19.139 1.00 53.19 266 GLY A O 1
ATOM 2079 N N . TYR A 1 267 ? 9.170 -16.030 -17.793 1.00 56.91 267 TYR A N 1
ATOM 2080 C CA . TYR A 1 267 ? 9.527 -15.001 -16.813 1.00 56.91 267 TYR A CA 1
ATOM 2081 C C . TYR A 1 267 ? 10.449 -15.592 -15.750 1.00 56.91 267 TYR A C 1
ATOM 2083 O O . TYR A 1 267 ? 10.237 -16.690 -15.237 1.00 56.91 267 TYR A O 1
ATOM 2091 N N . LYS A 1 268 ? 11.481 -14.837 -15.377 1.00 62.09 268 LYS A N 1
ATOM 2092 C CA . LYS A 1 268 ? 12.170 -15.063 -14.106 1.00 62.09 268 LYS A CA 1
ATOM 2093 C C . LYS A 1 268 ? 11.312 -14.366 -13.060 1.00 62.09 268 LYS A C 1
ATOM 2095 O O . LYS A 1 268 ? 11.201 -13.154 -13.125 1.00 62.09 268 LYS A O 1
ATOM 2100 N N . ASN A 1 269 ? 10.658 -15.112 -12.174 1.00 70.75 269 ASN A N 1
ATOM 2101 C CA . ASN A 1 269 ? 9.704 -14.634 -11.157 1.00 70.75 269 ASN A CA 1
ATOM 2102 C C . ASN A 1 269 ? 10.310 -13.570 -10.219 1.00 70.75 269 ASN A C 1
ATOM 2104 O O . ASN A 1 269 ? 10.694 -13.868 -9.089 1.00 70.75 269 ASN A O 1
ATOM 2108 N N . VAL A 1 270 ? 10.470 -12.337 -10.691 1.00 86.31 270 VAL A N 1
ATOM 2109 C CA . VAL A 1 270 ? 11.146 -11.272 -9.954 1.00 86.31 270 VAL A CA 1
ATOM 2110 C C . VAL A 1 270 ? 10.217 -10.076 -9.825 1.00 86.31 270 VAL A C 1
ATOM 2112 O O . VAL A 1 270 ? 10.016 -9.292 -10.754 1.00 86.31 270 VAL A O 1
ATOM 2115 N N . PHE A 1 271 ? 9.629 -9.952 -8.642 1.00 90.56 271 PHE A N 1
ATOM 2116 C CA . PHE A 1 271 ? 8.598 -8.974 -8.344 1.00 90.56 271 PHE A CA 1
ATOM 2117 C C . PHE A 1 271 ? 9.053 -8.041 -7.225 1.00 90.56 271 PHE A C 1
ATOM 2119 O O . PHE A 1 271 ? 10.001 -8.312 -6.484 1.00 90.56 271 PHE A O 1
ATOM 2126 N N . THR A 1 272 ? 8.437 -6.869 -7.149 1.00 93.12 272 THR A N 1
ATOM 2127 C CA . THR A 1 272 ? 8.654 -5.872 -6.093 1.00 93.12 272 THR A CA 1
ATOM 2128 C C . THR A 1 272 ? 7.401 -5.021 -5.966 1.00 93.12 272 THR A C 1
ATOM 2130 O O . THR A 1 272 ? 6.678 -4.861 -6.948 1.00 93.12 272 THR A O 1
ATOM 2133 N N . TYR A 1 273 ? 7.203 -4.421 -4.790 1.00 94.06 273 TYR A N 1
ATOM 2134 C CA . TYR A 1 273 ? 6.150 -3.441 -4.517 1.00 94.06 273 TYR A CA 1
ATOM 2135 C C . TYR A 1 273 ? 4.742 -4.030 -4.597 1.00 94.06 273 TYR A C 1
ATOM 2137 O O . TYR A 1 273 ? 4.078 -3.938 -5.621 1.00 94.06 273 TYR A O 1
ATOM 2145 N N . VAL A 1 274 ? 4.287 -4.619 -3.494 1.00 94.25 274 VAL A N 1
ATOM 2146 C CA . VAL A 1 274 ? 2.962 -5.236 -3.411 1.00 94.25 274 VAL A CA 1
ATOM 2147 C C . VAL A 1 274 ? 1.864 -4.174 -3.316 1.00 94.25 274 VAL A C 1
ATOM 2149 O O . VAL A 1 274 ? 1.886 -3.321 -2.423 1.00 94.25 274 VAL A O 1
ATOM 2152 N N . SER A 1 275 ? 0.866 -4.291 -4.188 1.00 94.56 275 SER A N 1
ATOM 2153 C CA . SER A 1 275 ? -0.474 -3.730 -4.021 1.00 94.56 275 SER A CA 1
ATOM 2154 C C . SER A 1 275 ? -1.473 -4.873 -3.856 1.00 94.56 275 SER A C 1
ATOM 2156 O O . SER A 1 275 ? -1.452 -5.804 -4.656 1.00 94.56 275 SER A O 1
ATOM 2158 N N . LEU A 1 276 ? -2.312 -4.837 -2.819 1.00 96.31 276 LEU A N 1
ATOM 2159 C CA . LEU A 1 276 ? -3.137 -5.973 -2.394 1.00 96.31 276 LEU A CA 1
ATOM 2160 C C . LEU A 1 276 ? -4.532 -5.515 -1.975 1.00 96.31 276 LEU A C 1
ATOM 2162 O O . LEU A 1 276 ? -4.638 -4.590 -1.169 1.00 96.31 276 LEU A O 1
ATOM 2166 N N . ILE A 1 277 ? -5.560 -6.210 -2.471 1.00 95.94 277 ILE A N 1
ATOM 2167 C CA . ILE A 1 277 ? -6.967 -6.043 -2.083 1.00 95.94 277 ILE A CA 1
ATOM 2168 C C . ILE A 1 277 ? -7.702 -7.385 -2.106 1.00 95.94 277 ILE A C 1
ATOM 2170 O O . ILE A 1 277 ? -7.506 -8.182 -3.022 1.00 95.94 277 ILE A O 1
ATOM 2174 N N . CYS A 1 278 ? -8.603 -7.597 -1.146 1.00 96.06 278 CYS A N 1
ATOM 2175 C CA . CYS A 1 278 ? -9.652 -8.608 -1.223 1.00 96.06 278 CYS A CA 1
ATOM 2176 C C . CYS A 1 278 ? -10.910 -8.035 -1.890 1.00 96.06 278 CYS A C 1
ATOM 2178 O O . CYS A 1 278 ? -11.441 -7.003 -1.466 1.00 96.06 278 CYS A O 1
ATOM 2180 N N . GLY A 1 279 ? -11.393 -8.712 -2.930 1.00 93.69 279 GLY A N 1
ATOM 2181 C CA . GLY A 1 279 ? -12.624 -8.404 -3.647 1.00 93.69 279 GLY A CA 1
ATOM 2182 C C . GLY A 1 279 ? -13.876 -8.977 -2.983 1.00 93.69 279 GLY A C 1
ATOM 2183 O O . GLY A 1 279 ? -13.809 -9.852 -2.125 1.00 93.69 279 GLY A O 1
ATOM 2184 N N . ASN A 1 280 ? -15.045 -8.509 -3.429 1.00 89.75 280 ASN A N 1
ATOM 2185 C CA . ASN A 1 280 ? -16.347 -8.854 -2.844 1.00 89.75 280 ASN A CA 1
ATOM 2186 C C . ASN A 1 280 ? -16.670 -10.365 -2.848 1.00 89.75 280 ASN A C 1
ATOM 2188 O O . ASN A 1 280 ? -17.486 -10.840 -2.066 1.00 89.75 280 ASN A O 1
ATOM 2192 N N . ASN A 1 281 ? -16.060 -11.135 -3.734 1.00 91.38 281 ASN A N 1
ATOM 2193 C CA . ASN A 1 281 ? -16.221 -12.584 -3.832 1.00 91.38 281 ASN A CA 1
ATOM 2194 C C . ASN A 1 281 ? -15.071 -13.341 -3.139 1.00 91.38 281 ASN A C 1
ATOM 2196 O O . ASN A 1 281 ? -14.670 -14.397 -3.622 1.00 91.38 281 ASN A O 1
ATOM 2200 N N . ASN A 1 282 ? -14.470 -12.749 -2.099 1.00 94.44 282 ASN A N 1
ATOM 2201 C CA . ASN A 1 282 ? -13.297 -13.273 -1.389 1.00 94.44 282 ASN A CA 1
ATOM 2202 C C . ASN A 1 282 ? -12.077 -13.549 -2.298 1.00 94.44 282 ASN A C 1
ATOM 2204 O O . ASN A 1 282 ? -11.141 -14.250 -1.908 1.00 94.44 282 ASN A O 1
ATOM 2208 N N . SER A 1 283 ? -12.054 -13.000 -3.521 1.00 95.50 283 SER A N 1
ATOM 2209 C CA . SER A 1 283 ? -10.890 -13.116 -4.400 1.00 95.50 283 SER A CA 1
ATOM 2210 C C . SER A 1 283 ? -9.782 -12.184 -3.938 1.00 95.50 283 SER A C 1
ATOM 2212 O O . SER A 1 283 ? -10.011 -11.015 -3.644 1.00 95.50 283 SER A O 1
ATOM 2214 N N . ILE A 1 284 ? -8.554 -12.685 -3.935 1.00 96.88 284 ILE A N 1
ATOM 2215 C CA . ILE A 1 284 ? -7.371 -11.909 -3.583 1.00 96.88 284 ILE A CA 1
ATOM 2216 C C . ILE A 1 284 ? -6.740 -11.376 -4.856 1.00 96.88 284 ILE A C 1
ATOM 2218 O O . ILE A 1 284 ? -6.415 -12.146 -5.757 1.00 96.88 284 ILE A O 1
ATOM 2222 N N . HIS A 1 285 ? -6.555 -10.065 -4.918 1.00 96.94 285 HIS A N 1
ATOM 2223 C CA . HIS A 1 285 ? -6.039 -9.347 -6.071 1.00 96.94 285 HIS A CA 1
ATOM 2224 C C . HIS A 1 285 ? -4.695 -8.719 -5.724 1.00 96.94 285 HIS A C 1
ATOM 2226 O O . HIS A 1 285 ? -4.591 -7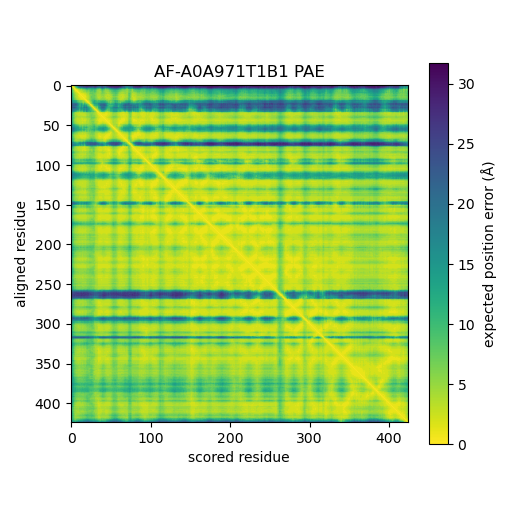.963 -4.755 1.00 96.94 285 HIS A O 1
ATOM 2232 N N . VAL A 1 286 ? -3.672 -9.019 -6.523 1.00 96.62 286 VAL A N 1
ATOM 2233 C CA . VAL A 1 286 ? -2.317 -8.502 -6.322 1.00 96.62 286 VAL A CA 1
ATOM 2234 C C . VAL A 1 286 ? -1.828 -7.846 -7.598 1.00 96.62 286 VAL A C 1
ATOM 2236 O O . VAL A 1 286 ? -1.840 -8.462 -8.661 1.00 96.62 286 VAL A O 1
ATOM 2239 N N . VAL A 1 287 ? -1.344 -6.614 -7.485 1.00 95.69 287 VAL A N 1
ATOM 2240 C CA . VAL A 1 287 ? -0.537 -5.974 -8.527 1.00 95.69 287 VAL A CA 1
ATOM 2241 C C . VAL A 1 287 ? 0.868 -5.780 -7.980 1.00 95.69 287 VAL A C 1
ATOM 2243 O O . VAL A 1 287 ? 1.044 -5.426 -6.814 1.00 95.69 287 VAL A O 1
ATOM 2246 N N . ALA A 1 288 ? 1.868 -6.050 -8.812 1.00 94.19 288 ALA A N 1
ATOM 2247 C CA . ALA A 1 288 ? 3.263 -5.822 -8.468 1.00 94.19 288 ALA A CA 1
ATOM 2248 C C . ALA A 1 288 ? 4.059 -5.365 -9.689 1.00 94.19 288 ALA A C 1
ATOM 2250 O O . ALA A 1 288 ? 3.671 -5.591 -10.840 1.00 94.19 288 ALA A O 1
ATOM 2251 N N . ARG A 1 289 ? 5.224 -4.764 -9.443 1.00 93.25 289 ARG A N 1
ATOM 2252 C CA . ARG A 1 289 ? 6.201 -4.491 -10.497 1.00 93.25 289 ARG A CA 1
ATOM 2253 C C . ARG A 1 289 ? 7.023 -5.748 -10.765 1.00 93.25 289 ARG A C 1
ATOM 2255 O O . ARG A 1 289 ? 7.775 -6.184 -9.895 1.00 93.25 289 ARG A O 1
ATOM 2262 N N . ALA A 1 290 ? 6.955 -6.265 -11.983 1.00 90.38 290 ALA A N 1
ATOM 2263 C CA . ALA A 1 290 ? 7.863 -7.282 -12.493 1.00 90.38 290 ALA A CA 1
ATOM 2264 C C . ALA A 1 290 ? 9.140 -6.659 -13.076 1.00 90.38 290 ALA A C 1
ATOM 2266 O O . ALA A 1 290 ? 9.154 -5.511 -13.533 1.00 90.38 290 ALA A O 1
ATOM 2267 N N . SER A 1 291 ? 10.225 -7.429 -13.078 1.00 86.88 291 SER A N 1
ATOM 2268 C CA . SER A 1 291 ? 11.482 -7.087 -13.743 1.00 86.88 291 SER A CA 1
ATOM 2269 C C . SER A 1 291 ? 11.786 -8.115 -14.836 1.00 86.88 291 SER A C 1
ATOM 2271 O O . SER A 1 291 ? 12.096 -9.266 -14.564 1.00 86.88 291 SER A O 1
ATOM 2273 N N . GLY A 1 292 ? 11.753 -7.706 -16.101 1.00 75.25 292 GLY A N 1
ATOM 2274 C CA . GLY A 1 292 ? 12.086 -8.555 -17.250 1.00 75.25 292 GLY A CA 1
ATOM 2275 C C . GLY A 1 292 ? 13.580 -8.878 -17.375 1.00 75.25 292 GLY A C 1
ATOM 2276 O O . GLY A 1 292 ? 14.048 -9.265 -18.444 1.00 75.25 292 GLY A O 1
ATOM 2277 N N . HIS A 1 293 ? 14.388 -8.676 -16.331 1.00 68.56 293 HIS A N 1
ATOM 2278 C CA . HIS A 1 293 ? 15.820 -8.955 -16.394 1.00 68.56 293 HIS A CA 1
ATOM 2279 C C . HIS A 1 293 ? 16.071 -10.465 -16.505 1.00 68.56 293 HIS A C 1
ATOM 2281 O O . HIS A 1 293 ? 15.828 -11.240 -15.582 1.00 68.56 293 HIS A O 1
ATOM 2287 N N . GLY A 1 294 ? 16.601 -10.878 -17.658 1.00 56.66 294 GLY A N 1
ATOM 2288 C CA . GLY A 1 294 ? 17.052 -12.244 -17.909 1.00 56.66 294 GLY A CA 1
ATOM 2289 C C . GLY A 1 294 ? 15.972 -13.241 -18.336 1.00 56.66 294 GLY A C 1
ATOM 2290 O O . GLY A 1 294 ? 16.292 -14.429 -18.365 1.00 56.66 294 GLY A O 1
ATOM 2291 N N . GLY A 1 295 ? 14.749 -12.799 -18.645 1.00 64.12 295 GLY A N 1
ATOM 2292 C CA . GLY A 1 295 ? 13.730 -13.608 -19.328 1.00 64.12 295 GLY A CA 1
ATOM 2293 C C . GLY A 1 295 ? 13.628 -13.262 -20.827 1.00 64.12 295 GLY A C 1
ATOM 2294 O O . GLY A 1 295 ? 14.003 -12.148 -21.202 1.00 64.12 295 GLY A O 1
ATOM 2295 N N . PRO A 1 296 ? 13.149 -14.180 -21.693 1.00 63.44 296 PRO A N 1
ATOM 2296 C CA . PRO A 1 296 ? 12.884 -13.924 -23.116 1.00 63.44 296 PRO A CA 1
ATOM 2297 C C . PRO A 1 296 ? 11.809 -12.864 -23.405 1.00 63.44 296 PRO A C 1
ATOM 2299 O O . PRO A 1 296 ? 11.810 -12.302 -24.497 1.00 63.44 296 PRO A O 1
ATOM 2302 N N . ILE A 1 297 ? 10.895 -12.590 -22.467 1.00 70.88 297 ILE A N 1
ATOM 2303 C CA . ILE A 1 297 ? 9.791 -11.635 -22.652 1.00 70.88 297 ILE A CA 1
ATOM 2304 C C . ILE A 1 297 ? 10.080 -10.342 -21.880 1.00 70.88 297 ILE A C 1
ATOM 2306 O O . ILE A 1 297 ? 10.567 -10.376 -20.749 1.00 70.88 297 ILE A O 1
ATOM 2310 N N 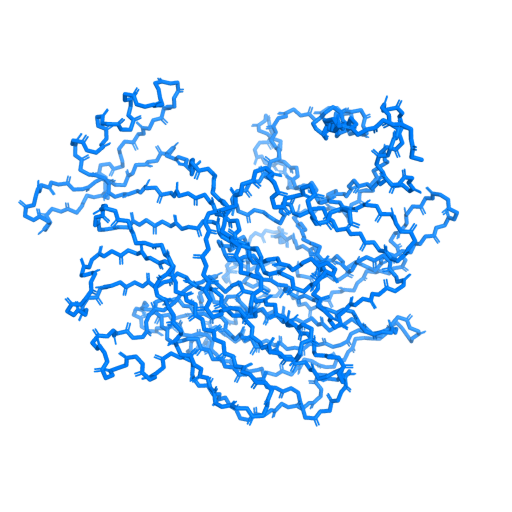. HIS A 1 298 ? 9.806 -9.194 -22.515 1.00 78.94 298 HIS A N 1
ATOM 2311 C CA . HIS A 1 298 ? 10.063 -7.839 -21.996 1.00 78.94 298 HIS A CA 1
ATOM 2312 C C . HIS A 1 298 ? 11.472 -7.645 -21.437 1.00 78.94 298 HIS A C 1
ATOM 2314 O O . HIS A 1 298 ? 11.661 -6.954 -20.433 1.00 78.94 298 HIS A O 1
ATOM 2320 N N . THR A 1 299 ? 12.467 -8.251 -22.091 1.00 82.19 299 THR A N 1
ATOM 2321 C CA . THR A 1 299 ? 13.851 -8.255 -21.618 1.00 82.19 299 THR A CA 1
ATOM 2322 C C . THR A 1 299 ? 14.331 -6.846 -21.277 1.00 82.19 299 THR A C 1
ATOM 2324 O O . THR A 1 299 ? 14.278 -5.927 -22.096 1.00 82.19 299 THR A O 1
ATOM 2327 N N . GLY A 1 300 ? 14.794 -6.679 -20.037 1.00 82.56 300 GLY A N 1
ATOM 2328 C CA . GLY A 1 300 ? 15.319 -5.411 -19.534 1.00 82.56 300 GLY A CA 1
ATOM 2329 C C . GLY A 1 300 ? 14.260 -4.347 -19.239 1.00 82.56 300 GLY A C 1
ATOM 2330 O O . GLY A 1 300 ? 14.631 -3.206 -19.006 1.00 82.56 300 GLY A O 1
ATOM 2331 N N . LYS A 1 301 ? 12.962 -4.661 -19.240 1.00 88.31 301 LYS A N 1
ATOM 2332 C CA . LYS A 1 301 ? 11.896 -3.717 -18.862 1.00 88.31 301 LYS A CA 1
ATOM 2333 C C . LYS A 1 301 ? 11.400 -3.978 -17.444 1.00 88.31 301 LYS A C 1
ATOM 2335 O O . LYS A 1 301 ? 11.454 -5.106 -16.963 1.00 88.31 301 LYS A O 1
ATOM 2340 N N . HIS A 1 302 ? 10.850 -2.957 -16.797 1.00 90.38 302 HIS A N 1
ATOM 2341 C CA . HIS A 1 302 ? 10.014 -3.131 -15.608 1.00 90.38 302 HIS A CA 1
ATOM 2342 C C . HIS A 1 302 ? 8.567 -2.838 -15.975 1.00 90.38 302 HIS A C 1
ATOM 2344 O O . HIS A 1 302 ? 8.321 -1.840 -16.636 1.00 90.38 302 HIS A O 1
ATOM 2350 N N . PHE A 1 303 ? 7.627 -3.687 -15.579 1.00 90.75 303 PHE A N 1
ATOM 2351 C CA . PHE A 1 303 ? 6.226 -3.616 -16.009 1.00 90.75 303 PHE A CA 1
ATOM 2352 C C . PHE A 1 303 ? 5.293 -4.026 -14.866 1.00 90.75 303 PHE A C 1
ATOM 2354 O O . PHE A 1 303 ? 5.747 -4.620 -13.887 1.00 90.75 303 PHE A O 1
ATOM 2361 N N . LEU A 1 304 ? 4.010 -3.678 -14.953 1.00 93.12 304 LEU A N 1
ATOM 2362 C CA . LEU A 1 304 ? 3.011 -4.097 -13.967 1.00 93.12 304 LEU A CA 1
ATOM 2363 C C . LEU A 1 304 ? 2.399 -5.439 -14.357 1.00 93.12 304 LEU A C 1
ATOM 2365 O O . LEU A 1 304 ? 1.991 -5.625 -15.504 1.00 93.12 304 LEU A O 1
ATOM 2369 N N . VAL A 1 305 ? 2.309 -6.345 -13.387 1.00 91.56 305 VAL A N 1
ATOM 2370 C CA . VAL A 1 305 ? 1.670 -7.660 -13.517 1.00 91.56 305 VAL A CA 1
ATOM 2371 C C . VAL A 1 305 ? 0.552 -7.816 -12.502 1.00 91.56 305 VAL A C 1
ATOM 2373 O O . VAL A 1 305 ? 0.598 -7.218 -11.425 1.00 91.56 305 VAL A O 1
ATOM 2376 N N . TYR A 1 306 ? -0.426 -8.642 -12.853 1.00 93.44 306 TYR A N 1
ATOM 2377 C CA . TYR A 1 306 ? -1.602 -8.916 -12.047 1.00 93.44 306 TYR A CA 1
ATOM 2378 C C . TYR A 1 306 ? -1.735 -10.402 -11.714 1.00 93.44 306 TYR A C 1
ATOM 2380 O O . TYR A 1 306 ? -1.720 -11.261 -12.602 1.00 93.44 306 TYR A O 1
ATOM 2388 N N . PHE A 1 307 ? -1.911 -10.685 -10.426 1.00 92.69 307 PHE A N 1
ATOM 2389 C CA . PHE A 1 307 ? -2.224 -12.004 -9.896 1.00 92.69 307 PHE A CA 1
ATOM 2390 C C . PHE A 1 307 ? -3.598 -11.986 -9.245 1.00 92.69 307 PHE A C 1
ATOM 2392 O O . PHE A 1 307 ? -3.989 -11.006 -8.601 1.00 92.69 307 PHE A O 1
ATOM 2399 N N . ARG A 1 308 ? -4.295 -13.114 -9.341 1.00 93.75 308 ARG A N 1
ATOM 2400 C CA . ARG A 1 308 ? -5.543 -13.333 -8.620 1.00 93.75 308 ARG A CA 1
ATOM 2401 C C . ARG A 1 308 ? -5.548 -14.707 -7.987 1.00 93.75 308 ARG A C 1
ATOM 2403 O O . ARG A 1 308 ? -5.112 -15.671 -8.600 1.00 93.75 308 ARG A O 1
ATOM 2410 N N . LYS A 1 309 ? -6.100 -14.816 -6.790 1.00 94.31 309 LYS A N 1
ATOM 2411 C CA . LYS A 1 309 ? -6.513 -16.094 -6.214 1.00 94.31 309 LYS A CA 1
ATOM 2412 C C . LYS A 1 309 ? -8.008 -16.014 -5.974 1.00 94.31 309 LYS A C 1
ATOM 2414 O O . LYS A 1 309 ? -8.436 -15.247 -5.116 1.00 94.31 309 LYS A O 1
ATOM 2419 N N . LYS A 1 310 ? -8.801 -16.754 -6.749 1.00 93.81 310 LYS A N 1
ATOM 2420 C CA . LYS A 1 310 ? -10.232 -16.894 -6.453 1.00 93.81 310 LYS A CA 1
ATOM 2421 C C . LYS A 1 310 ? -10.399 -17.713 -5.177 1.00 93.81 310 LYS A C 1
ATOM 2423 O O . LYS A 1 310 ? -9.538 -18.531 -4.841 1.00 93.81 310 LYS A O 1
ATOM 2428 N N . GLU A 1 311 ? -11.499 -17.494 -4.475 1.00 91.94 311 GLU A N 1
ATOM 2429 C CA . GLU A 1 311 ? -11.833 -18.252 -3.273 1.00 91.94 311 GLU A CA 1
ATOM 2430 C C . GLU A 1 311 ? -11.776 -19.765 -3.545 1.00 91.94 311 GLU A C 1
ATOM 2432 O O . GLU A 1 311 ? -12.366 -20.249 -4.503 1.00 91.94 311 GLU A O 1
ATOM 2437 N N . ASN A 1 312 ? -11.040 -20.517 -2.723 1.00 88.69 312 ASN A N 1
ATOM 2438 C CA . ASN A 1 312 ? -10.836 -21.966 -2.879 1.00 88.69 312 ASN A CA 1
ATOM 2439 C C . ASN A 1 312 ? -10.155 -22.416 -4.191 1.00 88.69 312 ASN A C 1
ATOM 2441 O O . ASN A 1 312 ? -10.172 -23.603 -4.516 1.00 88.69 312 ASN A O 1
ATOM 2445 N N . HIS A 1 313 ? -9.497 -21.509 -4.917 1.00 90.44 313 HIS A N 1
ATOM 2446 C CA . HIS A 1 313 ? -8.718 -21.827 -6.115 1.00 90.44 313 HIS A CA 1
ATOM 2447 C C . HIS A 1 313 ? -7.215 -21.559 -5.927 1.00 90.44 313 HIS A C 1
ATOM 2449 O O . HIS A 1 313 ? -6.760 -20.894 -4.989 1.00 90.44 313 HIS A O 1
ATOM 2455 N N . SER A 1 314 ? -6.412 -22.094 -6.846 1.00 90.56 314 SER A N 1
ATOM 2456 C CA . SER A 1 314 ? -4.985 -21.777 -6.966 1.00 90.56 314 SER A CA 1
ATOM 2457 C C . SER A 1 314 ? -4.765 -20.345 -7.464 1.00 90.56 314 SER A C 1
ATOM 2459 O O . SER A 1 314 ? -5.681 -19.706 -7.981 1.00 90.56 314 SER A O 1
ATOM 2461 N N . TRP A 1 315 ? -3.541 -19.836 -7.313 1.00 90.81 315 TRP A N 1
ATOM 2462 C CA . TRP A 1 315 ? -3.155 -18.567 -7.928 1.00 90.81 315 TRP A CA 1
ATOM 2463 C C . TRP A 1 315 ? -3.220 -18.641 -9.455 1.00 90.81 315 TRP A C 1
ATOM 2465 O O . TRP A 1 315 ? -2.672 -19.548 -10.079 1.00 90.81 315 TRP A O 1
ATOM 2475 N N . GLU A 1 316 ? -3.840 -17.631 -10.043 1.00 86.75 316 GLU A N 1
ATOM 2476 C CA . GLU A 1 316 ? -3.860 -17.327 -11.463 1.00 86.75 316 GLU A CA 1
ATOM 2477 C C . GLU A 1 316 ? -2.856 -16.186 -11.711 1.00 86.75 316 GLU A C 1
ATOM 2479 O O . GLU A 1 316 ? -2.912 -15.135 -11.061 1.00 86.75 316 GLU A O 1
ATOM 2484 N N . VAL A 1 317 ? -1.931 -16.371 -12.657 1.00 72.00 317 VAL A N 1
ATOM 2485 C CA . VAL A 1 317 ? -1.193 -15.244 -13.246 1.00 72.00 317 VAL A CA 1
ATOM 2486 C C . VAL A 1 317 ? -2.035 -14.782 -14.414 1.00 72.00 317 VAL A C 1
ATOM 2488 O O . VAL A 1 317 ? -2.096 -15.472 -15.429 1.00 72.00 317 VAL A O 1
ATOM 2491 N N . LEU A 1 318 ? -2.748 -13.677 -14.238 1.00 65.00 318 LEU A N 1
ATOM 2492 C CA . LEU A 1 318 ? -3.765 -13.311 -15.208 1.00 65.00 318 LEU A CA 1
ATOM 2493 C C . LEU A 1 318 ? -3.184 -12.484 -16.338 1.00 65.00 318 LEU A C 1
ATOM 2495 O O . LEU A 1 318 ? -3.395 -12.866 -17.478 1.00 65.00 318 LEU A O 1
ATOM 2499 N N . ASN A 1 319 ? -2.449 -11.397 -16.060 1.00 76.69 319 ASN A N 1
ATOM 2500 C CA . ASN A 1 319 ? -2.107 -10.443 -17.120 1.00 76.69 319 ASN A CA 1
ATOM 2501 C C . ASN A 1 319 ? -0.859 -9.588 -16.853 1.00 76.69 319 ASN A C 1
ATOM 2503 O O . ASN A 1 319 ? -0.565 -9.184 -15.724 1.00 76.69 319 ASN A O 1
ATOM 2507 N N . GLU A 1 320 ? -0.186 -9.222 -17.943 1.00 86.44 320 GLU A N 1
ATOM 2508 C CA . GLU A 1 320 ? 0.676 -8.043 -18.015 1.00 86.44 320 GLU A CA 1
ATOM 2509 C C . GLU A 1 320 ? -0.224 -6.821 -18.200 1.00 86.44 320 GLU A C 1
ATOM 2511 O O . GLU A 1 320 ? -0.934 -6.718 -19.197 1.00 86.44 320 GLU A O 1
ATOM 2516 N N . LEU A 1 321 ? -0.235 -5.906 -17.234 1.00 90.06 321 LEU A N 1
ATOM 2517 C CA . LEU A 1 321 ? -1.14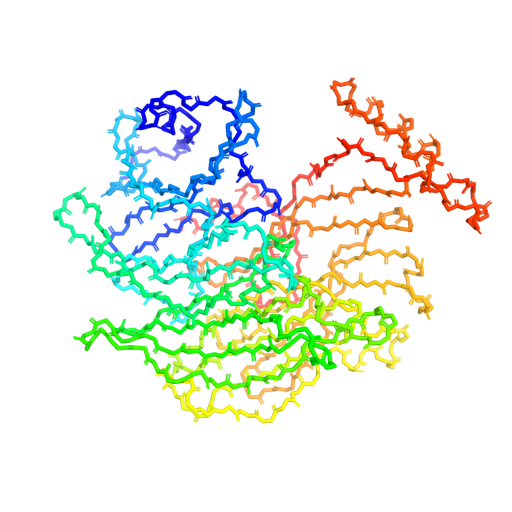1 -4.757 -17.271 1.00 90.06 321 LEU A CA 1
ATOM 2518 C C . LEU A 1 321 ? -0.5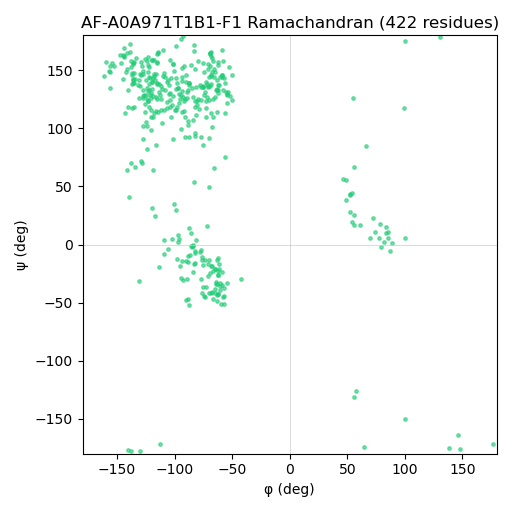38 -3.571 -18.019 1.00 90.06 321 LEU A C 1
ATOM 2520 O O . LEU A 1 321 ? -1.203 -2.932 -18.828 1.00 90.06 321 LEU A O 1
ATOM 2524 N N . VAL A 1 322 ? 0.719 -3.238 -17.716 1.00 91.19 322 VAL A N 1
ATOM 2525 C CA . VAL A 1 322 ? 1.360 -2.022 -18.232 1.00 91.19 322 VAL A CA 1
ATOM 2526 C C . VAL A 1 322 ? 2.818 -2.299 -18.537 1.00 91.19 322 VAL A C 1
ATOM 2528 O O . VAL A 1 322 ? 3.613 -2.502 -17.622 1.00 91.19 322 VAL A O 1
ATOM 2531 N N . ILE A 1 323 ? 3.176 -2.255 -19.819 1.00 89.94 323 ILE A N 1
ATOM 2532 C CA . ILE A 1 323 ? 4.533 -2.504 -20.311 1.00 89.94 323 ILE A CA 1
ATOM 2533 C C . ILE A 1 323 ? 5.102 -1.191 -20.856 1.00 89.94 323 ILE A C 1
ATOM 2535 O O . ILE A 1 323 ? 4.484 -0.576 -21.730 1.00 89.94 323 ILE A O 1
ATOM 2539 N N . PRO A 1 324 ? 6.277 -0.730 -20.396 1.00 88.75 324 PRO A N 1
ATOM 2540 C CA . PRO A 1 324 ? 6.854 0.495 -20.916 1.00 88.75 324 PRO A CA 1
ATOM 2541 C C . PRO A 1 324 ? 7.461 0.270 -22.302 1.00 88.75 324 PRO A C 1
ATOM 2543 O O . PRO A 1 324 ? 7.917 -0.822 -22.669 1.00 88.75 324 PRO A O 1
ATOM 2546 N N . PHE A 1 325 ? 7.556 1.356 -23.064 1.00 85.19 325 PHE A N 1
ATOM 2547 C CA . PHE A 1 325 ? 8.375 1.372 -24.271 1.00 85.19 325 PHE A CA 1
ATOM 2548 C C . PHE A 1 325 ? 9.870 1.251 -23.924 1.00 85.19 325 PHE A C 1
ATOM 2550 O O . PHE A 1 325 ? 10.576 0.414 -24.486 1.00 85.19 325 PHE A O 1
ATOM 2557 N N . LYS A 1 326 ? 10.321 2.048 -22.945 1.00 86.00 326 LYS A N 1
ATOM 2558 C CA . LYS A 1 326 ? 11.708 2.125 -22.468 1.00 86.00 326 LYS A CA 1
ATOM 2559 C C . LYS A 1 326 ? 12.178 0.823 -21.798 1.00 86.00 326 LYS A C 1
ATOM 2561 O O . LYS A 1 326 ? 11.434 0.192 -21.052 1.00 86.00 326 LYS A O 1
ATOM 2566 N N . THR A 1 327 ? 13.451 0.490 -22.009 1.00 86.88 327 THR A N 1
ATOM 2567 C CA . THR A 1 327 ? 14.212 -0.543 -21.284 1.00 86.88 327 THR A CA 1
ATOM 2568 C C . THR A 1 327 ? 15.096 0.068 -20.188 1.00 86.88 327 THR A C 1
ATOM 2570 O O . THR A 1 327 ? 15.268 1.284 -20.108 1.00 86.88 327 THR A O 1
ATOM 2573 N N . ASN A 1 328 ? 15.692 -0.767 -19.341 1.00 87.62 328 ASN A N 1
ATOM 2574 C CA . ASN A 1 328 ? 16.366 -0.422 -18.090 1.00 87.62 328 ASN A CA 1
ATOM 2575 C C . ASN A 1 328 ? 15.391 0.169 -17.050 1.00 87.62 328 ASN A C 1
ATOM 2577 O O . ASN A 1 328 ? 14.176 0.192 -17.251 1.00 87.62 328 ASN A O 1
ATOM 2581 N N . TYR A 1 329 ? 15.918 0.626 -15.919 1.00 89.56 329 TYR A N 1
ATOM 2582 C CA . TYR A 1 329 ? 15.146 0.933 -14.729 1.00 89.56 329 TYR A CA 1
ATOM 2583 C C . TYR A 1 329 ? 13.997 1.912 -14.993 1.00 89.56 329 TYR A C 1
ATOM 2585 O O . TYR A 1 329 ? 14.171 3.014 -15.524 1.00 89.56 329 TYR A O 1
ATOM 2593 N N . SER A 1 330 ? 12.820 1.506 -14.544 1.00 91.44 330 SER A N 1
ATOM 2594 C CA . SER A 1 330 ? 11.637 2.333 -14.397 1.00 91.44 330 SER A CA 1
ATOM 2595 C C . SER A 1 330 ? 10.841 1.827 -13.201 1.00 91.44 330 SER A C 1
ATOM 2597 O O . SER A 1 330 ? 11.071 0.730 -12.673 1.00 91.44 330 SER A O 1
ATOM 2599 N N . ASN A 1 331 ? 9.935 2.663 -12.717 1.00 91.31 331 ASN A N 1
ATOM 2600 C CA . ASN A 1 331 ? 9.044 2.297 -11.637 1.00 91.31 331 ASN A CA 1
ATOM 2601 C C . ASN A 1 331 ? 7.621 2.761 -11.927 1.00 91.31 331 ASN A C 1
ATOM 2603 O O . ASN A 1 331 ? 7.410 3.731 -12.653 1.00 91.31 331 ASN A O 1
ATOM 2607 N N . TYR A 1 332 ? 6.671 2.076 -11.308 1.00 91.75 332 TYR A N 1
ATOM 2608 C CA . TYR A 1 332 ? 5.269 2.450 -11.292 1.00 91.75 332 TYR A CA 1
ATOM 2609 C C . TYR A 1 332 ? 4.877 2.651 -9.844 1.00 91.75 332 TYR A C 1
ATOM 2611 O O . TYR A 1 332 ? 4.919 1.703 -9.058 1.00 91.75 332 TYR A O 1
ATOM 2619 N N . TYR A 1 333 ? 4.515 3.878 -9.501 1.00 91.62 333 TYR A N 1
ATOM 2620 C CA . TYR A 1 333 ? 3.861 4.150 -8.229 1.00 91.62 333 TYR A CA 1
ATOM 2621 C C . TYR A 1 333 ? 2.396 3.843 -8.431 1.00 91.62 333 TYR A C 1
ATOM 2623 O O . TYR A 1 333 ? 1.706 4.629 -9.068 1.00 91.62 333 TYR A O 1
ATOM 2631 N N . HIS A 1 334 ? 2.005 2.635 -8.049 1.00 93.19 334 HIS A N 1
ATOM 2632 C CA . HIS A 1 334 ? 0.750 2.003 -8.381 1.00 93.19 334 HIS A CA 1
ATOM 2633 C C . HIS A 1 334 ? -0.010 1.620 -7.116 1.00 93.19 334 HIS A C 1
ATOM 2635 O O . HIS A 1 334 ? 0.550 1.091 -6.161 1.00 93.19 334 HIS A O 1
ATOM 2641 N N . ASN A 1 335 ? -1.314 1.847 -7.133 1.00 91.38 335 ASN A N 1
ATOM 2642 C CA . ASN A 1 335 ? -2.182 1.598 -5.998 1.00 91.38 335 ASN A CA 1
ATOM 2643 C C . ASN A 1 335 ? -3.457 0.935 -6.506 1.00 91.38 335 ASN A C 1
ATOM 2645 O O . ASN A 1 335 ? -4.213 1.521 -7.284 1.00 91.38 335 ASN A O 1
ATOM 2649 N N . LEU A 1 336 ? -3.682 -0.294 -6.055 1.00 93.19 336 LEU A N 1
ATOM 2650 C CA . LEU A 1 336 ? -4.935 -0.999 -6.230 1.00 93.19 336 LEU A CA 1
ATOM 2651 C C . LEU A 1 336 ? -5.946 -0.470 -5.204 1.00 93.19 336 LEU A C 1
ATOM 2653 O O . LEU A 1 336 ? -5.602 -0.232 -4.041 1.00 93.19 336 LEU A O 1
ATOM 26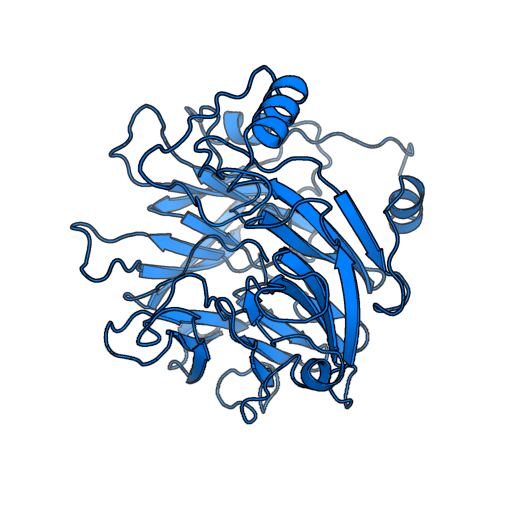57 N N . ASN A 1 337 ? -7.172 -0.256 -5.670 1.00 91.94 337 ASN A N 1
ATOM 2658 C CA . ASN A 1 337 ? -8.339 0.206 -4.924 1.00 91.94 337 ASN A CA 1
ATOM 2659 C C . ASN A 1 337 ? -9.572 -0.594 -5.366 1.00 91.94 337 ASN A C 1
ATOM 2661 O O . ASN A 1 337 ? -9.594 -1.157 -6.461 1.00 91.94 337 ASN A O 1
ATOM 2665 N N . ILE A 1 338 ? -10.593 -0.634 -4.517 1.00 91.25 338 ILE A N 1
ATOM 2666 C CA . ILE A 1 338 ? -11.890 -1.235 -4.824 1.00 91.25 338 ILE A CA 1
ATOM 2667 C C . ILE A 1 338 ? -12.992 -0.258 -4.441 1.00 91.25 338 ILE A C 1
ATOM 2669 O O . ILE A 1 338 ? -12.880 0.444 -3.435 1.00 91.25 338 ILE A O 1
ATOM 2673 N N . ASP A 1 339 ? -14.038 -0.181 -5.254 1.00 88.44 339 ASP A N 1
ATOM 2674 C CA . ASP A 1 339 ? -15.218 0.605 -4.912 1.00 88.44 339 ASP A CA 1
ATOM 2675 C C . ASP A 1 339 ? -16.315 -0.240 -4.248 1.00 88.44 339 ASP A C 1
ATOM 2677 O O . ASP A 1 339 ? -16.231 -1.461 -4.121 1.00 88.44 339 ASP A O 1
ATOM 2681 N N . ARG A 1 340 ? -17.400 0.422 -3.839 1.00 83.50 340 ARG A N 1
ATOM 2682 C CA . ARG A 1 340 ? -18.543 -0.235 -3.184 1.00 83.50 340 ARG A CA 1
ATOM 2683 C C . ARG A 1 340 ? -19.290 -1.217 -4.094 1.00 83.50 340 ARG A C 1
ATOM 2685 O O . ARG A 1 340 ? -19.976 -2.098 -3.582 1.00 83.50 340 ARG A O 1
ATOM 2692 N N . LYS A 1 341 ? -19.160 -1.089 -5.419 1.00 87.50 341 LYS A N 1
ATOM 2693 C CA . LYS A 1 341 ? -19.729 -2.029 -6.399 1.00 87.50 341 LYS A CA 1
ATOM 2694 C C . LYS A 1 341 ? -18.828 -3.255 -6.598 1.00 87.50 341 LYS A C 1
ATOM 2696 O O . LYS A 1 341 ? -19.250 -4.219 -7.224 1.00 87.50 341 LYS A O 1
ATOM 2701 N N . GLY A 1 342 ? -17.626 -3.256 -6.018 1.00 90.19 342 GLY A N 1
ATOM 2702 C CA . GLY A 1 342 ? -16.641 -4.323 -6.165 1.00 90.19 342 GLY A CA 1
ATOM 2703 C C . GLY A 1 342 ? -15.767 -4.183 -7.408 1.00 90.19 342 GLY A C 1
ATOM 2704 O O . GLY A 1 342 ? -15.048 -5.124 -7.737 1.00 90.19 342 GLY A O 1
ATOM 2705 N N . ARG A 1 343 ? -15.814 -3.034 -8.097 1.00 93.88 343 ARG A N 1
ATOM 2706 C CA . ARG A 1 343 ? -14.950 -2.758 -9.248 1.00 93.88 343 ARG A CA 1
ATOM 2707 C C . ARG A 1 343 ? -13.548 -2.437 -8.753 1.00 93.88 343 ARG A C 1
ATOM 2709 O O . ARG A 1 343 ? -13.378 -1.671 -7.801 1.00 93.88 343 ARG A O 1
ATOM 2716 N N . LEU A 1 344 ? -12.548 -3.010 -9.407 1.00 95.12 344 LEU A N 1
ATOM 2717 C CA . LEU A 1 344 ? -11.140 -2.788 -9.111 1.00 95.12 344 LEU A CA 1
ATOM 2718 C C . LEU A 1 344 ? -10.642 -1.574 -9.887 1.00 95.12 344 LEU A C 1
ATOM 2720 O O . LEU A 1 344 ? -10.936 -1.424 -11.070 1.00 95.12 344 LEU A O 1
ATOM 2724 N N . PHE A 1 345 ? -9.833 -0.747 -9.237 1.00 95.00 345 PHE A N 1
ATOM 2725 C CA . PHE A 1 345 ? -9.172 0.402 -9.838 1.00 95.00 345 PHE A CA 1
ATOM 2726 C C . PHE A 1 345 ? -7.680 0.342 -9.549 1.00 95.00 345 PHE A C 1
ATOM 2728 O O . PHE A 1 345 ? -7.269 0.277 -8.393 1.00 95.00 345 PHE A O 1
ATOM 2735 N N . LEU A 1 346 ? -6.863 0.413 -10.591 1.00 95.00 346 LEU A N 1
ATOM 2736 C CA . LEU A 1 346 ? -5.418 0.538 -10.480 1.00 95.00 346 LEU A CA 1
ATOM 2737 C C . LEU A 1 346 ? -5.014 1.930 -10.948 1.00 95.00 346 LEU A C 1
ATOM 2739 O O . LEU A 1 346 ? -4.987 2.200 -12.148 1.00 95.00 346 LEU A O 1
ATOM 2743 N N . SER A 1 347 ? -4.682 2.808 -10.009 1.00 93.25 347 SER A N 1
ATOM 2744 C CA . SER A 1 347 ? -4.058 4.092 -10.326 1.00 93.25 347 SER A CA 1
ATOM 2745 C C . SER A 1 347 ? -2.549 3.922 -10.383 1.00 93.25 347 SER A C 1
ATOM 2747 O O . SER A 1 347 ? -1.995 3.260 -9.506 1.00 93.25 347 SER A O 1
ATOM 2749 N N . TYR A 1 348 ? -1.873 4.537 -11.350 1.00 92.56 348 TYR A N 1
ATOM 2750 C CA . TYR A 1 348 ? -0.418 4.604 -11.341 1.00 92.56 348 TYR A CA 1
ATOM 2751 C C . TYR A 1 348 ? 0.146 5.895 -11.935 1.00 92.56 348 TYR A C 1
ATOM 2753 O O . TYR A 1 348 ? -0.469 6.521 -12.792 1.00 92.56 348 TYR A O 1
ATOM 2761 N N . MET A 1 349 ? 1.369 6.240 -11.527 1.00 91.81 349 MET A N 1
ATOM 2762 C CA . MET A 1 349 ? 2.236 7.190 -12.230 1.00 91.81 349 MET A CA 1
ATOM 2763 C C . MET A 1 349 ? 3.529 6.502 -12.669 1.00 91.81 349 MET A C 1
ATOM 2765 O O . MET A 1 349 ? 4.089 5.675 -11.939 1.00 91.81 349 MET A O 1
ATOM 2769 N N . TYR A 1 350 ? 4.032 6.864 -13.848 1.00 92.19 350 TYR A N 1
ATOM 2770 C CA . TYR A 1 350 ? 5.235 6.267 -14.419 1.00 92.19 350 TYR A CA 1
ATOM 2771 C C . TYR A 1 350 ? 6.487 7.081 -14.093 1.00 92.19 350 TYR A C 1
ATOM 2773 O O . TYR A 1 350 ? 6.549 8.282 -14.346 1.00 92.19 350 TYR A O 1
ATOM 2781 N N . PHE A 1 351 ? 7.515 6.410 -13.573 1.00 91.88 351 PHE A N 1
ATOM 2782 C CA . PHE A 1 351 ? 8.822 6.984 -13.270 1.00 91.88 351 PHE A CA 1
ATOM 2783 C C . PHE A 1 351 ? 9.908 6.387 -14.156 1.00 91.88 351 PHE A C 1
ATOM 2785 O O . PHE A 1 351 ? 10.261 5.212 -14.026 1.00 91.88 351 PHE A O 1
ATOM 2792 N N . ALA A 1 352 ? 10.491 7.222 -15.012 1.00 91.94 352 ALA A N 1
ATOM 2793 C CA . ALA A 1 352 ? 11.661 6.868 -15.801 1.00 91.94 352 ALA A CA 1
ATOM 2794 C C . ALA A 1 352 ? 12.952 7.292 -15.084 1.00 91.94 352 ALA A C 1
ATOM 2796 O O . ALA A 1 352 ? 13.093 8.436 -14.658 1.00 91.94 352 ALA A O 1
ATOM 2797 N N . ASN A 1 353 ? 13.925 6.383 -15.004 1.00 92.50 353 ASN A N 1
ATOM 2798 C CA . ASN A 1 353 ? 15.304 6.701 -14.632 1.00 92.50 353 ASN A CA 1
ATOM 2799 C C . ASN A 1 353 ? 16.270 5.868 -15.498 1.00 92.50 353 ASN A C 1
ATOM 2801 O O . ASN A 1 353 ? 15.814 5.173 -16.404 1.00 92.50 353 ASN A O 1
ATOM 2805 N N . TRP A 1 354 ? 17.587 5.949 -15.279 1.00 93.25 354 TRP A N 1
ATOM 2806 C CA . TRP A 1 354 ? 18.591 5.242 -16.089 1.00 93.25 354 TRP A CA 1
ATOM 2807 C C . TRP A 1 354 ? 18.342 5.462 -17.588 1.00 93.25 354 TRP A C 1
ATOM 2809 O O . TRP A 1 354 ? 18.088 4.532 -18.364 1.00 93.25 354 TRP A O 1
ATOM 2819 N N . MET A 1 355 ? 18.297 6.744 -17.953 1.00 93.38 355 MET A N 1
ATOM 2820 C CA . MET A 1 355 ? 17.866 7.214 -19.265 1.00 93.38 355 MET A CA 1
ATOM 2821 C C . MET A 1 355 ? 19.053 7.391 -20.214 1.00 93.38 355 MET A C 1
ATOM 2823 O O . MET A 1 355 ? 20.133 7.813 -19.794 1.00 93.38 355 MET A O 1
ATOM 2827 N N . LEU A 1 356 ? 18.835 7.089 -21.493 1.00 93.75 356 LEU A N 1
ATOM 2828 C CA . LEU A 1 356 ? 19.714 7.446 -22.606 1.00 93.75 356 LEU A CA 1
ATOM 2829 C C . LEU A 1 356 ? 19.718 8.963 -22.819 1.00 93.75 356 LEU A C 1
ATOM 2831 O O . LEU A 1 356 ? 18.778 9.666 -22.448 1.00 93.75 356 LEU A O 1
ATOM 2835 N N . GLN A 1 357 ? 20.738 9.476 -23.508 1.00 92.19 357 GLN A N 1
ATOM 2836 C CA . GLN A 1 357 ? 20.822 10.900 -23.852 1.00 92.19 357 GLN A CA 1
ATOM 2837 C C . GLN A 1 357 ? 19.599 11.395 -24.655 1.00 92.19 357 GLN A C 1
ATOM 2839 O O . GLN A 1 357 ? 19.127 12.510 -24.432 1.00 92.19 357 GLN A O 1
ATOM 2844 N N . SER A 1 358 ? 19.061 10.567 -25.557 1.00 93.19 358 SER A N 1
ATOM 2845 C CA . SER A 1 358 ? 17.843 10.860 -26.326 1.00 93.19 358 SER A CA 1
ATOM 2846 C C . SER A 1 358 ? 16.586 10.877 -25.449 1.00 93.19 358 SER A C 1
ATOM 2848 O O . SER A 1 358 ? 15.761 11.778 -25.576 1.00 93.19 358 SER A O 1
ATOM 2850 N N . GLU A 1 359 ? 16.464 9.937 -24.510 1.00 94.19 359 GLU A N 1
ATOM 2851 C CA . GLU A 1 359 ? 15.372 9.890 -23.528 1.00 94.19 359 GLU A CA 1
ATOM 2852 C C . GLU A 1 359 ? 15.423 11.105 -22.583 1.00 94.19 359 GLU A C 1
ATOM 2854 O O . GLU A 1 359 ? 14.393 11.705 -22.290 1.00 94.19 359 GLU A O 1
ATOM 2859 N N . ILE A 1 360 ? 16.622 11.535 -22.176 1.00 94.00 360 ILE A N 1
ATOM 2860 C CA . ILE A 1 360 ? 16.848 12.768 -21.403 1.00 94.00 360 ILE A CA 1
ATOM 2861 C C . ILE A 1 360 ? 16.403 14.001 -22.197 1.00 94.00 360 ILE A C 1
ATOM 2863 O O . ILE A 1 360 ? 15.789 14.910 -21.635 1.00 94.00 360 ILE A O 1
ATOM 2867 N N . ALA A 1 361 ? 16.711 14.058 -23.496 1.00 94.38 361 ALA A N 1
ATOM 2868 C CA . ALA A 1 361 ? 16.270 15.150 -24.358 1.00 94.38 361 ALA A CA 1
ATOM 2869 C C . ALA A 1 361 ? 14.736 15.186 -24.473 1.00 94.38 361 ALA A C 1
ATOM 2871 O O . ALA A 1 361 ? 14.144 16.252 -24.315 1.00 94.38 361 ALA A O 1
ATOM 2872 N N . ALA A 1 362 ? 14.093 14.027 -24.653 1.00 93.69 362 ALA A N 1
ATOM 2873 C CA . ALA A 1 362 ? 12.636 13.911 -24.673 1.00 93.69 362 ALA A CA 1
ATOM 2874 C C . ALA A 1 362 ? 11.999 14.321 -23.333 1.00 93.69 362 ALA A C 1
ATOM 2876 O O . ALA A 1 362 ? 11.028 15.075 -23.325 1.00 93.69 362 ALA A O 1
ATOM 2877 N N . TYR A 1 363 ? 12.580 13.901 -22.202 1.00 93.69 363 TYR A N 1
ATOM 2878 C CA . TYR A 1 363 ? 12.141 14.313 -20.866 1.00 93.69 363 TYR A CA 1
ATOM 2879 C C . TYR A 1 363 ? 12.164 15.838 -20.729 1.00 93.69 363 TYR A C 1
ATOM 2881 O O . TYR A 1 363 ? 11.168 16.449 -20.354 1.00 93.69 363 TYR A O 1
ATOM 2889 N N . ARG A 1 364 ? 13.290 16.474 -21.075 1.00 94.44 364 ARG A N 1
ATOM 2890 C CA . ARG A 1 364 ? 13.447 17.936 -20.985 1.00 94.44 364 ARG A CA 1
ATOM 2891 C C . ARG A 1 364 ? 12.502 18.688 -21.913 1.00 94.44 364 ARG A C 1
ATOM 2893 O O . ARG A 1 364 ? 12.047 19.766 -21.554 1.00 94.44 364 ARG A O 1
ATOM 2900 N N . ALA A 1 365 ? 12.206 18.130 -23.084 1.00 95.50 365 ALA A N 1
ATOM 2901 C CA . ALA A 1 365 ? 11.234 18.712 -24.000 1.00 95.50 365 ALA A CA 1
ATOM 2902 C C . ALA A 1 365 ? 9.807 18.645 -23.433 1.00 95.50 365 ALA A C 1
ATOM 2904 O O . ALA A 1 365 ? 9.059 19.612 -23.551 1.00 95.50 365 ALA A O 1
ATOM 2905 N N . LYS A 1 366 ? 9.438 17.526 -22.793 1.00 94.06 366 LYS A N 1
ATOM 2906 C CA . LYS A 1 366 ? 8.103 17.330 -22.212 1.00 94.06 366 LYS A CA 1
ATOM 2907 C C . LYS A 1 366 ? 7.903 18.110 -20.904 1.00 94.06 366 LYS A C 1
ATOM 2909 O O . LYS A 1 366 ? 6.821 18.644 -20.682 1.00 94.06 366 LYS A O 1
ATOM 2914 N N . TRP A 1 367 ? 8.940 18.220 -20.071 1.00 94.19 367 TRP A N 1
ATOM 2915 C CA . TRP A 1 367 ? 8.896 18.886 -18.762 1.00 94.19 367 TRP A CA 1
ATOM 2916 C C . TRP A 1 367 ? 10.019 19.929 -18.609 1.00 94.19 367 TRP A C 1
ATOM 2918 O O . TRP A 1 367 ? 10.951 19.736 -17.825 1.00 94.19 367 TRP A O 1
ATOM 2928 N N . PRO A 1 368 ? 9.950 21.063 -19.332 1.00 93.94 368 PRO A N 1
ATOM 2929 C CA . PRO A 1 368 ? 11.051 22.028 -19.419 1.00 93.94 368 PRO A CA 1
ATOM 2930 C C . PRO A 1 368 ? 11.359 22.764 -18.107 1.00 93.94 368 PRO A C 1
ATOM 2932 O O . PRO A 1 368 ? 12.439 23.330 -17.957 1.00 93.94 368 PRO A O 1
ATOM 2935 N N . THR A 1 369 ? 10.430 22.767 -17.149 1.00 92.25 369 THR A N 1
ATOM 2936 C CA . THR A 1 369 ? 10.613 23.392 -15.830 1.00 92.25 369 THR A CA 1
ATOM 2937 C C . THR A 1 369 ? 11.285 22.467 -14.815 1.00 92.25 369 THR A C 1
ATOM 2939 O O . THR A 1 369 ? 11.654 22.913 -13.728 1.00 92.25 369 THR A O 1
ATOM 2942 N N . GLU A 1 370 ? 11.459 21.182 -15.138 1.00 90.19 370 GLU A N 1
ATOM 2943 C CA . GLU A 1 370 ? 12.060 20.211 -14.232 1.00 90.19 370 GLU A CA 1
ATOM 2944 C C . GLU A 1 370 ? 13.569 20.101 -14.433 1.00 90.19 370 GLU A C 1
ATOM 2946 O O . GLU A 1 370 ? 14.075 19.797 -15.515 1.00 90.19 370 GLU A O 1
ATOM 2951 N N . ILE A 1 371 ? 14.308 20.318 -13.346 1.00 89.44 371 ILE A N 1
ATOM 2952 C CA . ILE A 1 371 ? 15.766 20.249 -13.353 1.00 89.44 371 ILE A CA 1
ATOM 2953 C C . ILE A 1 371 ? 16.190 18.809 -13.071 1.00 89.44 371 ILE A C 1
ATOM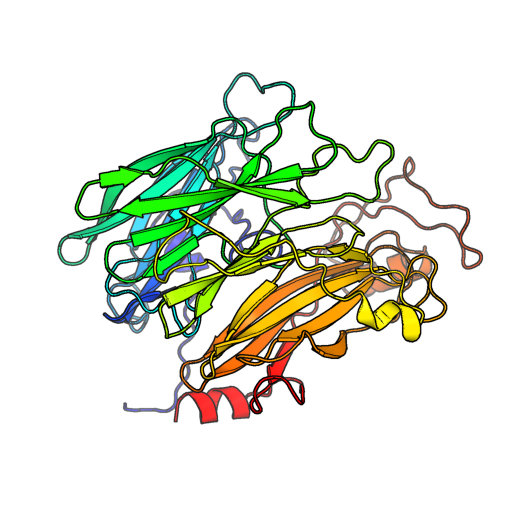 2955 O O . ILE A 1 371 ? 16.123 18.344 -11.932 1.00 89.44 371 ILE A O 1
ATOM 2959 N N . ILE A 1 372 ? 16.667 18.124 -14.113 1.00 91.75 372 ILE A N 1
ATOM 2960 C CA . ILE A 1 372 ? 17.296 16.806 -13.994 1.00 91.75 372 ILE A CA 1
ATOM 2961 C C . ILE A 1 372 ? 18.820 16.897 -14.130 1.00 91.75 372 ILE A C 1
ATOM 2963 O O . ILE A 1 372 ? 19.352 17.468 -15.091 1.00 91.75 372 ILE A O 1
ATOM 2967 N N . THR A 1 373 ? 19.522 16.282 -13.181 1.00 92.12 373 THR A N 1
ATOM 2968 C CA . THR A 1 373 ? 20.988 16.246 -13.113 1.00 92.12 373 THR A CA 1
ATOM 2969 C C . THR A 1 373 ? 21.487 14.825 -13.335 1.00 92.12 373 THR A C 1
ATOM 2971 O O . THR A 1 373 ? 21.033 13.883 -12.687 1.00 92.12 373 THR A O 1
ATOM 2974 N N . LEU A 1 374 ? 22.464 14.667 -14.229 1.00 92.44 374 LEU A N 1
ATOM 2975 C CA . LEU A 1 374 ? 23.066 13.367 -14.522 1.00 92.44 374 LEU A CA 1
ATOM 2976 C C . LEU A 1 374 ? 24.094 13.015 -13.449 1.00 92.44 374 LEU A C 1
ATOM 2978 O O . LEU A 1 374 ? 25.087 13.724 -13.266 1.00 92.44 374 LEU A O 1
ATOM 2982 N N . ASN A 1 375 ? 23.882 11.902 -12.758 1.00 89.81 375 ASN A N 1
ATOM 2983 C CA . ASN A 1 375 ? 24.841 11.374 -11.804 1.00 89.81 375 ASN A CA 1
ATOM 2984 C C . ASN A 1 375 ? 25.984 10.679 -12.557 1.00 89.81 375 ASN A C 1
ATOM 2986 O O . ASN A 1 375 ? 25.922 9.493 -12.869 1.00 89.81 375 ASN A O 1
ATOM 2990 N N . ARG A 1 376 ? 27.052 11.430 -12.839 1.00 84.75 376 ARG A N 1
ATOM 2991 C CA . ARG A 1 376 ? 28.198 10.958 -13.639 1.00 84.75 376 ARG A CA 1
ATOM 2992 C C . ARG A 1 376 ? 28.981 9.796 -13.012 1.00 84.75 376 ARG A C 1
ATOM 2994 O O . ARG A 1 376 ? 29.758 9.160 -13.713 1.00 84.75 376 ARG A O 1
ATOM 3001 N N . ASN A 1 377 ? 28.749 9.495 -11.735 1.00 88.81 377 ASN A N 1
ATOM 3002 C CA . ASN A 1 377 ? 29.348 8.346 -11.052 1.00 88.81 377 ASN A CA 1
ATOM 3003 C C . ASN A 1 377 ? 28.505 7.066 -11.196 1.00 88.81 377 ASN A C 1
ATOM 3005 O O . ASN A 1 377 ? 28.961 5.990 -10.822 1.00 88.81 377 ASN A O 1
ATOM 3009 N N . LYS A 1 378 ? 27.276 7.169 -11.717 1.00 89.25 378 LYS A N 1
ATOM 3010 C CA . LYS A 1 378 ? 26.362 6.048 -11.967 1.00 89.25 378 LYS A CA 1
ATOM 3011 C C . LYS A 1 378 ? 25.952 6.046 -13.438 1.00 89.25 378 LYS A C 1
ATOM 3013 O O . LYS A 1 378 ? 24.904 6.575 -13.809 1.00 89.25 378 LYS A O 1
ATOM 3018 N N . ILE A 1 379 ? 26.833 5.479 -14.259 1.00 89.81 379 ILE A N 1
ATOM 3019 C CA . ILE A 1 379 ? 26.654 5.343 -15.705 1.00 89.81 379 ILE A CA 1
ATOM 3020 C C . ILE A 1 379 ? 26.705 3.862 -16.052 1.00 89.81 379 ILE A C 1
ATOM 3022 O O . ILE A 1 379 ? 27.687 3.190 -15.737 1.00 89.81 379 ILE A O 1
ATOM 3026 N N . ASP A 1 380 ? 25.677 3.382 -16.737 1.00 88.81 380 ASP A N 1
ATOM 3027 C CA . ASP A 1 380 ? 25.701 2.074 -17.379 1.00 88.81 380 ASP A CA 1
ATOM 3028 C C . ASP A 1 380 ? 26.195 2.256 -18.818 1.00 88.81 380 ASP A C 1
ATOM 3030 O O . ASP A 1 380 ? 25.576 2.949 -19.627 1.00 88.81 380 ASP A O 1
ATOM 3034 N N . LYS A 1 381 ? 27.367 1.682 -19.100 1.00 90.19 381 LYS A N 1
ATOM 3035 C CA . LYS A 1 381 ? 28.043 1.736 -20.405 1.00 90.19 381 LYS A CA 1
ATOM 3036 C C . LYS A 1 381 ? 27.880 0.441 -21.204 1.00 90.19 381 LYS A C 1
ATOM 3038 O O . LYS A 1 381 ? 28.526 0.295 -22.236 1.00 90.19 381 LYS A O 1
ATOM 3043 N N . THR A 1 382 ? 27.093 -0.506 -20.696 1.00 86.81 382 THR A N 1
ATOM 3044 C CA . THR A 1 382 ? 26.944 -1.844 -21.280 1.00 86.81 382 THR A CA 1
ATOM 3045 C C . THR A 1 382 ? 25.769 -1.945 -22.248 1.00 86.81 382 THR A C 1
ATOM 3047 O O . THR A 1 382 ? 25.708 -2.896 -23.023 1.00 86.81 382 THR A O 1
ATOM 3050 N N . ASP A 1 383 ? 24.864 -0.961 -22.254 1.00 83.38 383 ASP A N 1
ATOM 3051 C CA . ASP A 1 383 ? 23.738 -0.930 -23.186 1.00 83.38 383 ASP A CA 1
ATOM 3052 C C . ASP A 1 383 ? 24.210 -0.577 -24.618 1.00 83.38 383 ASP A C 1
ATOM 3054 O O . ASP A 1 383 ? 24.824 0.478 -24.826 1.00 83.38 383 ASP A O 1
ATOM 3058 N N . PRO A 1 384 ? 23.921 -1.423 -25.627 1.00 84.88 384 PRO A N 1
ATOM 3059 C CA . PRO A 1 384 ? 24.324 -1.185 -27.014 1.00 84.88 384 PRO A CA 1
ATOM 3060 C C . PRO A 1 384 ? 23.668 0.050 -27.653 1.00 84.88 384 PRO A C 1
ATOM 3062 O O . PRO A 1 384 ? 24.209 0.587 -28.617 1.00 84.88 384 PRO A O 1
ATOM 3065 N N . ALA A 1 385 ? 22.532 0.527 -27.134 1.00 86.38 385 ALA A N 1
ATOM 3066 C CA . ALA A 1 385 ? 21.873 1.746 -27.604 1.00 86.38 385 ALA A CA 1
ATOM 3067 C C . ALA A 1 385 ? 22.575 3.034 -27.130 1.00 86.38 385 ALA A C 1
ATOM 3069 O O . ALA A 1 385 ? 22.257 4.123 -27.610 1.00 86.38 385 ALA A O 1
ATOM 3070 N N . GLY A 1 386 ? 23.524 2.927 -26.194 1.00 89.69 386 GLY A N 1
ATOM 3071 C CA . GLY A 1 386 ? 24.314 4.039 -25.674 1.00 89.69 386 GLY A CA 1
ATOM 3072 C C . GLY A 1 386 ? 24.350 4.087 -24.149 1.00 89.69 386 GLY A C 1
ATOM 3073 O O . GLY A 1 386 ? 23.740 3.283 -23.453 1.00 89.69 386 GLY A O 1
ATOM 3074 N N . TRP A 1 387 ? 25.080 5.062 -23.605 1.00 92.75 387 TRP A N 1
ATOM 3075 C CA . TRP A 1 387 ? 25.233 5.184 -22.156 1.00 92.75 387 TRP A CA 1
ATOM 3076 C C . TRP A 1 387 ? 23.929 5.613 -21.489 1.00 92.75 387 TRP A C 1
ATOM 3078 O O . TRP A 1 387 ? 23.261 6.550 -21.938 1.00 92.75 387 TRP A O 1
ATOM 3088 N N . ARG A 1 388 ? 23.615 4.967 -20.367 1.00 91.75 388 ARG A N 1
ATOM 3089 C CA . ARG A 1 388 ? 22.482 5.321 -19.514 1.00 91.75 388 ARG A CA 1
ATOM 3090 C C . ARG A 1 388 ? 22.942 6.003 -18.246 1.00 91.75 388 ARG A C 1
ATOM 3092 O O . ARG A 1 388 ? 23.932 5.606 -17.632 1.00 91.75 388 ARG A O 1
ATOM 3099 N N . TYR A 1 389 ? 22.172 6.999 -17.832 1.00 93.38 389 TYR A N 1
ATOM 3100 C CA . TYR A 1 389 ? 22.497 7.849 -16.698 1.00 93.38 389 TYR A CA 1
ATOM 3101 C C . TYR A 1 389 ? 21.424 7.760 -15.622 1.00 93.38 389 TYR A C 1
ATOM 3103 O O . TYR A 1 389 ? 20.234 7.917 -15.904 1.00 93.38 389 TYR A O 1
ATOM 3111 N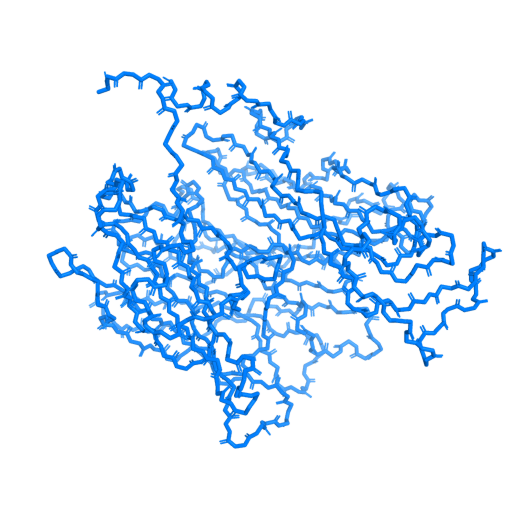 N . ASP A 1 390 ? 21.851 7.602 -14.372 1.00 94.06 390 ASP A N 1
ATOM 3112 C CA . ASP A 1 390 ? 21.007 7.919 -13.222 1.00 94.06 390 ASP A CA 1
ATOM 3113 C C . ASP A 1 390 ? 20.686 9.429 -13.228 1.00 94.06 390 ASP A C 1
ATOM 3115 O O . ASP A 1 390 ? 21.569 10.286 -13.110 1.00 94.06 390 ASP A O 1
ATOM 3119 N N . CYS A 1 391 ? 19.413 9.753 -13.425 1.00 92.69 391 CYS A N 1
ATOM 3120 C CA . CYS A 1 391 ? 18.868 11.091 -13.608 1.00 92.69 391 CYS A CA 1
ATOM 3121 C C . CYS A 1 391 ? 18.228 11.573 -12.304 1.00 92.69 391 CYS A C 1
ATOM 3123 O O . CYS A 1 391 ? 17.041 11.368 -12.043 1.00 92.69 391 CYS A O 1
ATOM 3125 N N . ARG A 1 392 ? 19.020 12.253 -11.472 1.00 90.50 392 ARG A N 1
ATOM 3126 C CA . ARG A 1 392 ? 18.534 12.836 -10.218 1.00 90.50 392 ARG A CA 1
ATOM 3127 C C . ARG A 1 392 ? 17.584 13.992 -10.503 1.00 90.50 392 ARG A C 1
ATOM 3129 O O . ARG A 1 392 ? 17.869 14.821 -11.360 1.00 90.50 392 ARG A O 1
ATOM 3136 N N . GLY A 1 393 ? 16.496 14.064 -9.744 1.00 85.75 393 GLY A N 1
ATOM 3137 C CA . GLY A 1 393 ? 15.460 15.084 -9.918 1.00 85.75 393 GLY A CA 1
ATOM 3138 C C . GLY A 1 393 ? 14.375 14.708 -10.927 1.00 85.75 393 GLY A C 1
ATOM 3139 O O . GLY A 1 393 ? 13.396 15.441 -11.026 1.00 85.75 393 GLY A O 1
ATOM 3140 N N . ALA A 1 394 ? 14.506 13.571 -11.626 1.00 89.44 394 ALA A N 1
ATOM 3141 C CA . ALA A 1 394 ? 13.397 13.017 -12.394 1.00 89.44 394 ALA A CA 1
ATOM 3142 C C . ALA A 1 394 ? 12.205 12.745 -11.464 1.00 89.44 394 ALA A C 1
ATOM 3144 O O . ALA A 1 394 ? 12.387 12.356 -10.304 1.00 89.44 394 ALA A O 1
ATOM 3145 N N . LYS A 1 395 ? 10.992 12.946 -11.972 1.00 89.44 395 LYS A N 1
ATOM 3146 C CA . LYS A 1 395 ? 9.747 12.739 -11.234 1.00 89.44 395 LYS A CA 1
ATOM 3147 C C . LYS A 1 395 ? 8.851 11.739 -11.955 1.00 89.44 395 LYS A C 1
ATOM 3149 O O . LYS A 1 395 ? 8.999 11.546 -13.162 1.00 89.44 395 LYS A O 1
ATOM 3154 N N . PRO A 1 396 ? 7.957 11.053 -11.228 1.00 89.19 396 PRO A N 1
ATOM 3155 C CA . PRO A 1 396 ? 6.889 10.319 -11.873 1.00 89.19 396 PRO A CA 1
ATOM 3156 C C . PRO A 1 396 ? 5.878 11.275 -12.488 1.00 89.19 396 PRO A C 1
ATOM 3158 O O . PRO A 1 396 ? 5.574 12.319 -11.913 1.00 89.19 396 PRO A O 1
ATOM 3161 N N . HIS A 1 397 ? 5.339 10.873 -13.631 1.00 87.81 397 HIS A N 1
ATOM 3162 C CA . HIS A 1 397 ? 4.398 11.649 -14.431 1.00 87.81 397 HIS A CA 1
ATOM 3163 C C . HIS A 1 397 ? 3.277 10.761 -14.962 1.00 87.81 397 HIS A C 1
ATOM 3165 O O . HIS A 1 397 ? 3.247 9.559 -14.692 1.00 87.81 397 HIS A O 1
ATOM 3171 N N . ASP A 1 398 ? 2.393 11.378 -15.748 1.00 86.50 398 ASP A N 1
ATOM 3172 C CA . ASP A 1 398 ? 1.377 10.704 -16.553 1.00 86.50 398 ASP A CA 1
ATOM 3173 C C . ASP A 1 398 ? 0.478 9.796 -15.690 1.00 86.50 398 ASP A C 1
ATOM 3175 O O . ASP A 1 398 ? 0.559 8.572 -15.805 1.00 86.50 398 ASP A O 1
ATOM 3179 N N . PRO A 1 399 ? -0.333 10.374 -14.776 1.00 90.25 399 PRO A N 1
ATOM 3180 C CA . PRO A 1 399 ? -1.244 9.589 -13.956 1.00 90.25 399 PRO A CA 1
ATOM 3181 C C . PRO A 1 399 ? -2.271 8.881 -14.843 1.00 90.25 399 PRO A C 1
ATOM 3183 O O . PRO A 1 399 ? -2.910 9.498 -15.696 1.00 90.25 399 PRO A O 1
ATOM 3186 N N . VAL A 1 400 ? -2.436 7.582 -14.623 1.00 92.94 400 VAL A N 1
ATOM 3187 C CA . VAL A 1 400 ? -3.377 6.723 -15.347 1.00 92.94 400 VAL A CA 1
ATOM 3188 C C . VAL A 1 400 ? -4.195 5.929 -14.342 1.00 92.94 400 VAL A C 1
ATOM 3190 O O . VAL A 1 400 ? -3.691 5.548 -13.286 1.00 92.94 400 VAL A O 1
ATOM 3193 N N . ILE A 1 401 ? -5.454 5.658 -14.682 1.00 94.81 401 ILE A N 1
ATOM 3194 C CA . ILE A 1 401 ? -6.317 4.757 -13.923 1.00 94.81 401 ILE A CA 1
ATOM 3195 C C . ILE A 1 401 ? -6.822 3.669 -14.871 1.00 94.81 401 ILE A C 1
ATOM 3197 O O . ILE A 1 401 ? -7.404 3.968 -15.916 1.00 94.81 401 ILE A O 1
ATOM 3201 N N . LEU A 1 402 ? -6.588 2.413 -14.497 1.00 96.31 402 LEU A N 1
ATOM 3202 C CA . LEU A 1 402 ? -7.216 1.242 -15.100 1.00 96.31 402 LEU A CA 1
ATOM 3203 C C . LEU A 1 402 ? -8.358 0.754 -14.210 1.00 96.31 402 LEU A C 1
ATOM 3205 O O . LEU A 1 402 ? -8.280 0.882 -12.989 1.00 96.31 402 LEU A O 1
ATOM 3209 N N . MET A 1 403 ? -9.386 0.169 -14.810 1.00 96.44 403 MET A N 1
ATOM 3210 C CA . MET A 1 403 ? -10.506 -0.454 -14.108 1.00 96.44 403 MET A CA 1
ATOM 3211 C C . MET A 1 403 ? -10.726 -1.876 -14.601 1.00 96.44 403 MET A C 1
ATOM 3213 O O . MET A 1 403 ? -10.579 -2.142 -15.793 1.00 96.44 403 MET A O 1
ATOM 3217 N N . SER A 1 404 ? -11.160 -2.730 -13.679 1.00 95.25 404 SER A N 1
ATOM 3218 C CA . SER A 1 404 ? -11.845 -3.987 -13.963 1.00 95.25 404 SER A CA 1
ATOM 3219 C C . SER A 1 404 ? -13.184 -4.012 -13.223 1.00 95.25 404 SER A C 1
ATOM 3221 O O . SER A 1 404 ? -13.242 -3.765 -12.017 1.00 95.25 404 SER A O 1
ATOM 3223 N N . ASP A 1 405 ? -14.264 -4.301 -13.937 1.00 94.12 405 ASP A N 1
ATOM 3224 C CA . ASP A 1 405 ? -15.625 -4.454 -13.413 1.00 94.12 405 ASP A CA 1
ATOM 3225 C C . ASP A 1 405 ? -16.120 -5.913 -13.433 1.00 94.12 405 ASP A C 1
ATOM 3227 O O . ASP A 1 405 ? -17.239 -6.195 -13.012 1.00 94.12 405 ASP A O 1
ATOM 3231 N N . ASP A 1 406 ? -15.255 -6.847 -13.830 1.00 93.38 406 ASP A N 1
ATOM 3232 C CA . ASP A 1 406 ? -15.515 -8.285 -13.959 1.00 93.38 406 ASP A CA 1
ATOM 3233 C C . ASP A 1 406 ? -14.656 -9.137 -13.003 1.00 93.38 406 ASP A C 1
ATOM 3235 O O . ASP A 1 406 ? -14.387 -10.315 -13.234 1.00 93.38 406 ASP A O 1
ATOM 3239 N N . GLY A 1 407 ? -14.205 -8.544 -11.894 1.00 91.75 407 GLY A N 1
ATOM 3240 C CA . GLY A 1 407 ? -13.414 -9.249 -10.881 1.00 91.75 407 GLY A CA 1
ATOM 3241 C C . GLY A 1 407 ? -11.979 -9.561 -11.319 1.00 91.75 407 GLY A C 1
ATOM 3242 O O . GLY A 1 407 ? -11.355 -10.477 -10.776 1.00 91.75 407 GLY A O 1
ATOM 3243 N N . GLY A 1 408 ? -11.445 -8.809 -12.280 1.00 92.56 408 GLY A N 1
ATOM 3244 C CA . GLY A 1 408 ? -10.058 -8.868 -12.740 1.00 92.56 408 GLY A CA 1
ATOM 3245 C C . GLY A 1 408 ? -9.827 -9.653 -14.026 1.00 92.56 408 GLY A C 1
ATOM 3246 O O . GLY A 1 408 ? -8.665 -9.846 -14.386 1.00 92.56 408 GLY A O 1
ATOM 3247 N N . ASP A 1 409 ? -10.881 -10.125 -14.695 1.00 91.88 409 ASP A N 1
ATOM 3248 C CA . ASP A 1 409 ? -10.751 -10.872 -15.952 1.00 91.88 409 ASP A CA 1
ATOM 3249 C C . ASP A 1 409 ? -10.288 -9.953 -17.090 1.00 91.88 409 ASP A C 1
ATOM 3251 O O . ASP A 1 409 ? -9.379 -10.311 -17.845 1.00 91.88 409 ASP A O 1
ATOM 3255 N N . THR A 1 410 ? -10.832 -8.737 -17.163 1.00 93.50 410 THR A N 1
ATOM 3256 C CA . THR A 1 410 ? -10.428 -7.714 -18.130 1.00 93.50 410 THR A CA 1
ATOM 3257 C C . THR A 1 410 ? -10.108 -6.384 -17.458 1.00 93.50 410 THR A C 1
ATOM 3259 O O . THR A 1 410 ? -10.581 -6.076 -16.366 1.00 93.50 410 THR A O 1
ATOM 3262 N N . TRP A 1 411 ? -9.253 -5.593 -18.112 1.00 95.06 411 TRP A N 1
ATOM 3263 C CA . TRP A 1 411 ? -8.845 -4.269 -17.650 1.00 95.06 411 TRP A CA 1
ATOM 3264 C C . TRP A 1 411 ? -8.949 -3.257 -18.788 1.00 95.06 411 TRP A C 1
ATOM 3266 O O . TRP A 1 411 ? -8.518 -3.527 -19.910 1.00 95.06 411 TRP A O 1
ATOM 3276 N N . LYS A 1 412 ? -9.468 -2.064 -18.490 1.00 95.25 412 LYS A N 1
ATOM 3277 C CA . LYS A 1 412 ? -9.571 -0.946 -19.439 1.00 95.25 412 LYS A CA 1
ATOM 3278 C C . LYS A 1 412 ? -9.095 0.367 -18.829 1.00 95.25 412 LYS A C 1
ATOM 3280 O O . LYS A 1 412 ? -9.072 0.515 -17.610 1.00 95.25 412 LYS A O 1
ATOM 3285 N N . LEU A 1 413 ? -8.758 1.339 -19.677 1.00 96.19 413 LEU A N 1
ATOM 3286 C CA . LEU A 1 413 ? -8.588 2.727 -19.240 1.00 96.19 413 LEU A CA 1
ATOM 3287 C C . LEU A 1 413 ? -9.922 3.267 -18.722 1.00 96.19 413 LEU A C 1
ATOM 3289 O O . LEU A 1 413 ? -10.955 3.104 -19.373 1.00 96.19 413 LEU A O 1
ATOM 3293 N N . VAL A 1 414 ? -9.880 3.924 -17.566 1.00 94.12 414 VAL A N 1
ATOM 3294 C CA . VAL A 1 414 ? -11.061 4.563 -16.987 1.00 94.12 414 VAL A CA 1
ATOM 3295 C C . VAL A 1 414 ? -11.433 5.810 -17.779 1.00 94.12 414 VAL A C 1
ATOM 3297 O O . VAL A 1 414 ? -10.581 6.622 -18.141 1.00 94.12 414 VAL A O 1
ATOM 3300 N N . THR A 1 415 ? -12.729 5.980 -18.005 1.00 91.81 415 THR A N 1
ATOM 3301 C CA . THR A 1 415 ? -13.328 7.165 -18.618 1.00 91.81 415 THR A CA 1
ATOM 3302 C C . THR A 1 415 ? -14.132 7.962 -17.590 1.00 91.81 415 THR A C 1
ATOM 3304 O O . THR A 1 415 ? -14.448 7.482 -16.504 1.00 91.81 415 THR A O 1
ATOM 3307 N N . THR A 1 416 ? -14.525 9.191 -17.926 1.00 87.38 416 THR A N 1
ATOM 3308 C CA . THR A 1 416 ? -15.425 9.975 -17.064 1.00 87.38 416 THR A CA 1
ATOM 3309 C C . THR A 1 416 ? -16.766 9.269 -16.823 1.00 87.38 416 THR A C 1
ATOM 3311 O O . THR A 1 416 ? -17.303 9.363 -15.721 1.00 87.38 416 THR A O 1
ATOM 3314 N N . GLY A 1 417 ? -17.289 8.538 -17.817 1.00 87.62 417 GLY A N 1
ATOM 3315 C CA . GLY A 1 417 ? -18.557 7.806 -17.702 1.00 87.62 417 GLY A CA 1
ATOM 3316 C C . GLY A 1 417 ? -18.528 6.751 -16.597 1.00 87.62 417 GLY A C 1
ATOM 3317 O O . GLY A 1 417 ? -19.458 6.673 -15.802 1.00 87.62 417 GLY A O 1
ATOM 3318 N N . ASP A 1 418 ? -17.402 6.054 -16.455 1.00 90.06 418 ASP A N 1
ATOM 3319 C CA . ASP A 1 418 ? -17.202 5.004 -15.450 1.00 90.06 418 ASP A CA 1
ATOM 3320 C C . ASP A 1 418 ? -17.341 5.505 -14.002 1.00 90.06 418 ASP A C 1
ATOM 3322 O O . ASP A 1 418 ? -17.798 4.777 -13.111 1.00 90.06 418 ASP A O 1
ATOM 3326 N N . PHE A 1 419 ? -16.956 6.760 -13.753 1.00 85.38 419 PHE A N 1
ATOM 3327 C CA . PHE A 1 419 ? -17.136 7.400 -12.452 1.00 85.38 419 PHE A CA 1
ATOM 3328 C C . PHE A 1 419 ? -18.583 7.834 -12.227 1.00 85.38 419 PHE A C 1
ATOM 3330 O O . PHE A 1 419 ? -19.108 7.629 -11.137 1.00 85.38 419 PHE A O 1
ATOM 3337 N N . VAL A 1 420 ? -19.240 8.395 -13.247 1.00 82.56 420 VAL A N 1
ATOM 3338 C CA . VAL A 1 420 ? -20.644 8.826 -13.152 1.00 82.56 420 VAL A CA 1
ATOM 3339 C C . VAL A 1 420 ? -21.555 7.623 -12.903 1.00 82.56 420 VAL A C 1
ATOM 3341 O O . VAL A 1 420 ? -22.332 7.636 -11.953 1.00 82.56 420 VAL A O 1
ATOM 3344 N N . GLU A 1 421 ? -21.401 6.550 -13.679 1.00 77.88 421 GLU A N 1
ATOM 3345 C CA . GLU A 1 421 ? -22.134 5.290 -13.494 1.00 77.88 421 GLU A CA 1
ATOM 3346 C C . GLU A 1 421 ? -21.840 4.624 -12.150 1.00 77.88 421 GLU A C 1
ATOM 3348 O O . GLU A 1 421 ? -22.659 3.874 -11.638 1.00 77.88 421 GLU A O 1
ATOM 3353 N N . GLY A 1 422 ? -20.668 4.870 -11.563 1.00 70.25 422 GLY A N 1
ATOM 3354 C CA . GLY A 1 422 ? -20.301 4.352 -10.246 1.00 70.25 422 GLY A CA 1
ATOM 3355 C C . GLY A 1 422 ? -21.053 4.997 -9.084 1.00 70.25 422 GLY A C 1
ATOM 3356 O O . GLY A 1 422 ? -21.202 4.366 -8.039 1.00 70.25 422 GLY A O 1
ATOM 3357 N N . VAL A 1 423 ? -21.492 6.243 -9.264 1.00 67.19 423 VAL A N 1
ATOM 3358 C CA . VAL A 1 423 ? -22.167 7.057 -8.241 1.00 67.19 423 VAL A CA 1
ATOM 3359 C C . VAL A 1 423 ? -23.692 6.956 -8.350 1.00 67.19 423 VAL A C 1
ATOM 3361 O O . VAL A 1 423 ? -24.374 7.095 -7.335 1.00 67.19 423 VAL A O 1
ATOM 3364 N N . LEU A 1 424 ? -24.207 6.710 -9.560 1.00 51.44 424 LEU A N 1
ATOM 3365 C CA . LEU A 1 424 ? -25.609 6.368 -9.830 1.00 51.44 424 LEU A CA 1
ATOM 3366 C C . LEU A 1 424 ? -25.913 4.921 -9.422 1.00 51.44 424 LEU A C 1
ATOM 3368 O O . LEU A 1 424 ? -27.051 4.682 -8.968 1.00 51.44 424 LEU A O 1
#

Nearest PDB structures (foldseek):
  4hxg-assembly2_K  TM=3.932E-01  e=3.058E-04  Pyrococcus horikoshii OT3
  6l8a-assembly3_F  TM=3.922E-01  e=1.037E-02  Acidithiobacillus ferrooxidans
  4hxg-assembly2_G  TM=3.054E-01  e=2.010E-03  Pyrococcus horikoshii OT3
  8h2i-assembly1_cI  TM=1.731E-01  e=4.702E-01  Paramecium bursaria Chlorella virus 1

Secondary structure (DSSP, 8-state):
----------HHHHHHHHSTT--S-B--STTS----EE-TT--EEEEEEE--TT-TTSPPEEEEEEESSTT-SSSS--EEEEEEESEEEE----SS---SSPPPEEEEE--SSPPSS--EEEEEEEEEEETTEEEEEEEEEEEEEE-----TT---SEEEETTEEEEEEEB--SSSSSEEEEEEEEETTTTEEPPPEEEEEE-BSSTT----TT---EEEE-TT--EEEEEP-EEE-EEE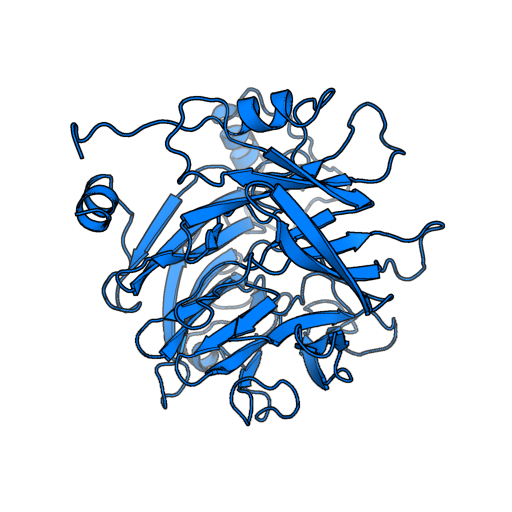EEBSSTT--S-BPPPEEESGGGGGGT----EEEEEEEE-TTS-EEEEEEEE-TTSSSSTT-EEEEEEEE-TTSPEEEEEEEE--SS-S-EEEEEEEEE-TT--EEEEEEEEE-SEEHHHHHHHHHH-TT---EEEEEEEE---TT--EEEEET---EEEEEEEESSTTS--EE--HHHHHHHH-

Sequence (424 aa):
MTGNSWTENNWYTAARRVFAGWRYAVQTGPFTDERVVFDSDGWAYTIINNYYHNRPNTPWEARLLYSPDYCVSSTPTWKGLYLGEGKARIEFNDSGNLSDYPPAVLRWSRPYPDPTPAVDTLHLDVLSKNGQTLIISDSTVITTIWMGGYQAGGGNWSVSTGSKIHIVYPENDGQSNGTPQYAVTYNRSSRTLSSPFLLGYGATGDPGNPPDRHCVPAITVDRDGYLHVILGAHNRPLQYRKSLAANSTAGWSDVEDIGLASVNSGYKNVFTYVSLICGNNNSIHVVARASGHGGPIHTGKHFLVYFRKKENHSWEVLNELVIPFKTNYSNYYHNLNIDRKGRLFLSYMYFANWMLQSEIAAYRAKWPTEIITLNRNKIDKTDPAGWRYDCRGAKPHDPVILMSDDGGDTWKLVTTGDFVEGVL